Protein AF-A0A8J2TB06-F1 (afdb_monomer)

Secondary structure (DSSP, 8-state):
--EEEEET-TTTHHHHHHHTTT-EEEEEE---HHHHHHHHHHHSS--SBS-TTT--GGGSPP-SEEEEE----PPPGGGGGSGGGG-TT-HHHHHHHHHHHH--SEEEEEEEGGGGTTTTTHHHHHHHHIIIIIS-EE-PPPEEEEGGGGT-SB--EEEEEEEEEGGG------PPPP------GGGTS-SSPPPGGGBPBHHHHHHHHHHHHHHHTTT---S--BPPTTS-BPPP-SSHHHHHTSEEE-TT------SS--SSPBPTT-EEEPPHHHHHHTTT--TT----S-HHHHHHHHHHS--HHHHHHHHHHHHHHHH-SGGGGSTTS---SS-TTSSSSS---PPPB-HHHHHHHHHHHHHHHH-EEEEE-TTS-EEEEEEEEEEEEEEEETTEEEEEEEEGGGTEEEEEETTEEEEEEEHHHHHHHHHHHHHHHHH--S-B--HHHHHHHHHTT---SS--TT---SEEEEEEETTTTEEEEEEEEEEE-SSSPPEEE---SSSEEEEEEES--HHHHHHHTTSS-HHHHHHHHTTTSEEEE-HHHHHHHHHHHHHHHHHH-TTHHHHHHHHHHHHHHSS--BHHHHHHHHHHH-TT---STTHHHHHHHHHHHHHHHHHTT--SSS---STT--SEEEEE-TTS-EEEEEGGGHHHHHHHHHHHEEE----HHHHT-SSEEEETTEEEEEEE--EEE-

Nearest PDB structures (foldseek):
  2uyc-assembly1_A  TM=7.795E-01  e=3.326E-28  Haemophilus haemolyticus
  2i9k-assembly1_A  TM=7.823E-01  e=1.473E-27  Haemophilus haemolyticus
  2z6q-assembly1_A  TM=7.787E-01  e=4.497E-27  Haemophilus parahaemolyticus
  3ubt-assembly3_B  TM=7.539E-01  e=3.778E-20  Haemophilus aegyptius
  1dct-assembly2_B  TM=7.420E-01  e=8.384E-20  Haemophilus influenzae biotype ae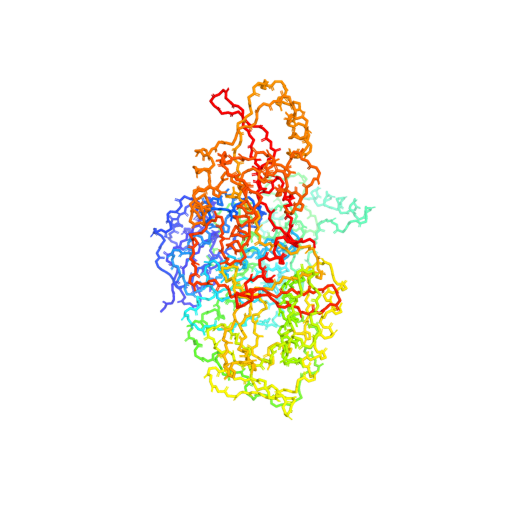gyptius

Radius of gyration: 32.06 Å; Cα contacts (8 Å, |Δi|>4): 1278; chains: 1; bounding box: 73×76×91 Å

Mean predicted aligned error: 16.42 Å

pLDDT: mean 87.41, std 15.15, range [24.34, 98.75]

Foldseek 3Di:
DFEEEQECCQQNLLVVLVVVVVYHYDAYEAQDVLSQVLNCVFPVDGGPYNDLVPDDLVPDDQGQEYEEAAADDDQDLQQPFPPLPRRPDGPLSSVLVNCQPNVHQKYKYKYAPCCCCVVHNVNVVVSCCSVCFVSPWQKDDWDWDALQLQAFLEGGTMIMIMTGHVVLVANDFDQFGRPPDGDFLLVLADPADDDLQFFAAQVVVVVQVVVCVVQVVVVHRDTFDEADRSHGAYQQAQDPRNFRNHKYADPRDPDFPDPDDDDHTGDPSRIGTGFLSSLCVNLPHDNPSDDPDDRNVSSNSSSSHHRNSSSSSRVVRVVVCSVCVPPNVDPPPDDDDDDPPPPPPDDPDFDWDALQLLVLLLVVLVCLLVQWAFAAFLVRHGDPPHIWGFQWWWDAASNWIWIWGHDVVVQWTFIAINNHTDDIGGSVVSVVLSVVSLVVSLPDAGTGGDVVSCVVCVVSVNNDSDDRPLALFSIWTWTQDPVVRDTDIFTAAEFEPSHPFGFLADWALLQKWKKFKPPDDPVNQVVLQVDPFLLSSLQVCVVPIDIGGPLVVSCVRQVQLSVLLVVLPVCRVQLLVQLQSVVSNDVFWALVVSLVVCLVVVSVPDPDPVSSVVSLVSVLSVLVQSNQPRYRPDHDDNVSGGQWYWYQDNVRDIHTDGVVPVVSRSSSSNGFKTWDADPCVRNVFSHWDDDPNTIMGMTGTIMGGD

Structure (mmCIF, N/CA/C/O backbone):
data_AF-A0A8J2TB06-F1
#
_entry.id   AF-A0A8J2TB06-F1
#
loop_
_atom_site.group_PDB
_atom_site.id
_atom_site.type_symbol
_atom_site.label_atom_id
_atom_site.label_alt_id
_atom_site.label_comp_id
_atom_site.label_asym_id
_atom_site.label_entity_id
_atom_site.label_seq_id
_atom_site.pdbx_PDB_ins_code
_atom_site.Cartn_x
_atom_site.Cartn_y
_atom_site.Cartn_z
_atom_site.occupancy
_atom_site.B_iso_or_equiv
_atom_site.auth_seq_id
_atom_site.auth_comp_id
_atom_site.auth_asym_id
_atom_site.auth_atom_id
_atom_site.pdbx_PDB_model_num
ATOM 1 N N . MET A 1 1 ? -5.073 -28.840 -17.637 1.00 86.62 1 MET A N 1
ATOM 2 C CA . MET A 1 1 ? -4.116 -27.920 -18.287 1.00 86.62 1 MET A CA 1
ATOM 3 C C . MET A 1 1 ? -4.416 -26.519 -17.780 1.00 86.62 1 MET A C 1
ATOM 5 O O . MET A 1 1 ? -5.570 -26.130 -17.883 1.00 86.62 1 MET A O 1
ATOM 9 N N . LEU A 1 2 ? -3.448 -25.820 -17.177 1.00 96.44 2 LEU A N 1
ATOM 10 C CA . LEU A 1 2 ? -3.673 -24.459 -16.668 1.00 96.44 2 LEU A CA 1
ATOM 11 C C . LEU A 1 2 ? -3.695 -23.450 -17.821 1.00 96.44 2 LEU A C 1
ATOM 13 O O . LEU A 1 2 ? -2.958 -23.591 -18.799 1.00 96.44 2 LEU A O 1
ATOM 17 N N . THR A 1 3 ? -4.530 -22.433 -17.687 1.00 98.56 3 THR A N 1
ATOM 18 C CA . THR A 1 3 ? -4.665 -21.321 -18.631 1.00 98.56 3 THR A CA 1
ATOM 19 C C . THR A 1 3 ? -4.018 -20.060 -18.072 1.00 98.56 3 THR A C 1
ATOM 21 O O . THR A 1 3 ? -3.988 -19.857 -16.858 1.00 98.56 3 THR A O 1
ATOM 24 N N . PHE A 1 4 ? -3.483 -19.202 -18.937 1.00 98.69 4 PHE A N 1
ATOM 25 C CA . PHE A 1 4 ? -2.890 -17.940 -18.506 1.00 98.69 4 PHE A CA 1
ATOM 26 C C . PHE A 1 4 ? -3.131 -16.804 -19.492 1.00 98.69 4 PHE A C 1
ATOM 28 O O . PHE A 1 4 ? -3.415 -17.040 -20.668 1.00 98.69 4 PHE A O 1
ATOM 35 N N . ILE A 1 5 ? -2.974 -15.576 -18.999 1.00 98.56 5 ILE A N 1
ATOM 36 C CA . ILE A 1 5 ? -2.964 -14.364 -19.823 1.00 98.56 5 ILE A CA 1
ATOM 37 C C . ILE A 1 5 ? -1.601 -13.673 -19.766 1.00 98.56 5 ILE A C 1
ATOM 39 O O . ILE A 1 5 ? -0.920 -13.722 -18.740 1.00 98.56 5 ILE A O 1
ATOM 43 N N . ASP A 1 6 ? -1.217 -13.026 -20.863 1.00 98.00 6 ASP A N 1
ATOM 44 C CA . ASP A 1 6 ? 0.082 -12.373 -21.058 1.00 98.00 6 ASP A CA 1
ATOM 45 C C . ASP A 1 6 ? -0.101 -10.859 -21.266 1.00 98.00 6 ASP A C 1
ATOM 47 O O . ASP A 1 6 ? -0.347 -10.378 -22.375 1.00 98.00 6 ASP A O 1
ATOM 51 N N . LEU A 1 7 ? -0.052 -10.089 -20.177 1.00 97.81 7 LEU A N 1
ATOM 52 C CA . LEU A 1 7 ? -0.192 -8.632 -20.215 1.00 97.81 7 LEU A CA 1
ATOM 53 C C . LEU A 1 7 ? 1.171 -7.961 -20.396 1.00 97.81 7 LEU A C 1
ATOM 55 O O . LEU A 1 7 ? 2.155 -8.364 -19.775 1.00 97.81 7 LEU A O 1
ATOM 59 N N . PHE A 1 8 ? 1.216 -6.881 -21.183 1.00 96.31 8 PHE A N 1
ATOM 60 C CA . PHE A 1 8 ? 2.479 -6.261 -21.612 1.00 96.31 8 PHE A CA 1
ATOM 61 C C . PHE A 1 8 ? 3.374 -7.294 -22.310 1.00 96.31 8 PHE A C 1
ATOM 63 O O . PHE A 1 8 ? 4.557 -7.436 -21.995 1.00 96.31 8 PHE A O 1
ATOM 70 N N . ALA A 1 9 ? 2.762 -8.058 -23.220 1.00 96.44 9 ALA A N 1
ATOM 71 C CA . ALA A 1 9 ? 3.308 -9.303 -23.749 1.00 96.44 9 ALA A CA 1
ATOM 72 C C . ALA A 1 9 ? 4.657 -9.116 -24.462 1.00 96.44 9 ALA A C 1
ATOM 74 O O . ALA A 1 9 ? 5.472 -10.043 -24.550 1.00 96.44 9 ALA A O 1
ATOM 75 N N . GLY A 1 10 ? 4.911 -7.920 -25.000 1.00 96.00 10 GLY A N 1
ATOM 76 C CA . GLY A 1 10 ? 6.066 -7.616 -25.821 1.00 96.00 10 GLY A CA 1
ATOM 77 C C . GLY A 1 10 ? 6.162 -8.604 -26.976 1.00 96.00 10 GLY A C 1
ATOM 78 O O . GLY A 1 10 ? 5.313 -8.651 -27.862 1.00 96.00 10 GLY A O 1
ATOM 79 N N . ILE A 1 11 ? 7.218 -9.412 -26.953 1.00 97.44 11 ILE A N 1
ATOM 80 C CA . ILE A 1 11 ? 7.482 -10.450 -27.955 1.00 97.44 11 ILE A CA 1
ATOM 81 C C . ILE A 1 11 ? 7.263 -11.879 -27.416 1.00 97.44 11 ILE A C 1
ATOM 83 O O . ILE A 1 11 ? 7.783 -12.833 -27.985 1.00 97.44 11 ILE A O 1
ATOM 87 N N . GLY A 1 12 ? 6.506 -12.030 -26.320 1.00 97.19 12 GLY A N 1
ATOM 88 C CA . GLY A 1 12 ? 6.027 -13.319 -25.801 1.00 97.19 12 GLY A CA 1
ATOM 89 C C . GLY A 1 12 ? 6.993 -14.070 -24.884 1.00 97.19 12 GLY A C 1
ATOM 90 O O . GLY A 1 12 ? 7.000 -15.299 -24.869 1.00 97.19 12 GLY A O 1
ATOM 91 N N . GLY A 1 13 ? 7.821 -13.362 -24.109 1.00 97.69 13 GLY A N 1
ATOM 92 C CA . GLY A 1 13 ? 8.766 -14.002 -23.184 1.00 97.69 13 GLY A CA 1
ATOM 93 C C . GLY A 1 13 ? 8.080 -14.829 -22.084 1.00 97.69 13 GLY A C 1
ATOM 94 O O . GLY A 1 13 ? 8.496 -15.957 -21.819 1.00 97.69 13 GLY A O 1
ATOM 95 N N . PHE A 1 14 ? 7.001 -14.310 -21.481 1.00 98.19 14 PHE A N 1
ATOM 96 C CA . PHE A 1 14 ? 6.173 -15.077 -20.539 1.00 98.19 14 PHE A CA 1
ATOM 97 C C . PHE A 1 14 ? 5.484 -16.244 -21.230 1.00 98.19 14 PHE A C 1
ATOM 99 O O . PHE A 1 14 ? 5.541 -17.367 -20.733 1.00 98.19 14 PHE A O 1
ATOM 106 N N . ARG A 1 15 ? 4.898 -15.996 -22.405 1.00 98.12 15 ARG A N 1
ATOM 107 C CA . ARG A 1 15 ? 4.233 -17.033 -23.183 1.00 98.12 15 ARG A CA 1
ATOM 108 C C . ARG A 1 15 ? 5.118 -18.241 -23.462 1.00 98.12 15 ARG A C 1
ATOM 110 O O . ARG A 1 15 ? 4.723 -19.353 -23.131 1.00 98.12 15 ARG A O 1
ATOM 117 N N . ILE A 1 16 ? 6.321 -18.027 -23.997 1.00 98.25 16 ILE A N 1
ATOM 118 C CA . ILE A 1 16 ? 7.267 -19.117 -24.284 1.00 98.25 16 ILE A CA 1
ATOM 119 C C . ILE A 1 16 ? 7.599 -19.896 -23.005 1.00 98.25 16 ILE A C 1
ATOM 121 O O . ILE A 1 16 ? 7.668 -21.124 -23.034 1.00 98.25 16 ILE A O 1
ATOM 125 N N . ALA A 1 17 ? 7.808 -19.199 -21.884 1.00 98.00 17 ALA A N 1
ATOM 126 C CA . ALA A 1 17 ? 8.126 -19.836 -20.610 1.00 98.00 17 ALA A CA 1
ATOM 127 C C . ALA A 1 17 ? 6.981 -20.728 -20.099 1.00 98.00 17 ALA A C 1
ATOM 129 O O . ALA A 1 17 ? 7.234 -21.856 -19.683 1.00 98.00 17 ALA A O 1
ATOM 130 N N . LEU A 1 18 ? 5.736 -20.245 -20.142 1.00 98.19 18 LEU A N 1
ATOM 131 C CA . LEU A 1 18 ? 4.573 -20.968 -19.620 1.00 98.19 18 LEU A CA 1
ATOM 132 C C . LEU A 1 18 ? 4.075 -22.069 -20.571 1.00 98.19 18 LEU A C 1
ATOM 134 O O . LEU A 1 18 ? 3.709 -23.146 -20.104 1.00 98.19 18 LEU A O 1
ATOM 138 N N . GLU A 1 19 ? 4.103 -21.859 -21.890 1.00 97.50 19 GLU A N 1
ATOM 139 C CA . GLU A 1 19 ? 3.721 -22.894 -22.866 1.00 97.50 19 GLU A CA 1
ATOM 140 C C . GLU A 1 19 ? 4.679 -24.096 -22.822 1.00 97.50 19 GLU A C 1
ATOM 142 O O . GLU A 1 19 ? 4.233 -25.241 -22.896 1.00 97.50 19 GLU A O 1
ATOM 147 N N . LYS A 1 20 ? 5.981 -23.872 -22.576 1.00 96.81 20 LYS A N 1
ATOM 148 C CA . LYS A 1 20 ? 6.955 -24.957 -22.333 1.00 96.81 20 LYS A CA 1
ATOM 149 C C . LYS A 1 20 ? 6.638 -25.807 -21.100 1.00 96.81 20 LYS A C 1
ATOM 151 O O . LYS A 1 20 ? 7.069 -26.953 -21.034 1.00 96.81 20 LYS A O 1
ATOM 156 N N . LEU A 1 21 ? 5.902 -25.256 -20.135 1.00 97.38 21 LEU A N 1
ATOM 157 C CA . LEU A 1 21 ? 5.451 -25.954 -18.927 1.00 97.38 21 LEU A CA 1
ATOM 158 C C . LEU A 1 21 ? 4.045 -26.556 -19.092 1.00 97.38 21 LEU A C 1
ATOM 160 O O . LEU A 1 21 ? 3.454 -27.030 -18.124 1.00 97.38 21 LEU A O 1
ATOM 164 N N . GLY A 1 22 ? 3.499 -26.542 -20.312 1.00 96.88 22 GLY A N 1
ATOM 165 C CA . GLY A 1 22 ? 2.194 -27.111 -20.627 1.00 96.88 22 GLY A CA 1
ATOM 166 C C . GLY A 1 22 ? 1.009 -26.217 -20.259 1.00 96.88 22 GLY A C 1
ATOM 167 O O . GLY A 1 22 ? -0.110 -26.715 -20.181 1.00 96.88 22 GLY A O 1
ATOM 168 N N . CYS A 1 23 ? 1.208 -24.919 -20.012 1.00 97.38 23 CYS A N 1
ATOM 169 C CA . CYS A 1 23 ? 0.099 -23.972 -19.871 1.00 97.38 23 CYS A CA 1
ATOM 170 C C . CYS A 1 23 ? -0.396 -23.485 -21.242 1.00 97.38 23 CYS A C 1
ATOM 172 O O . CYS A 1 23 ? 0.354 -23.467 -22.214 1.00 97.38 23 CYS A O 1
ATOM 174 N N . LYS A 1 24 ? -1.650 -23.028 -21.319 1.00 98.00 24 LYS A N 1
ATOM 175 C CA . LYS A 1 24 ? -2.239 -22.457 -22.542 1.00 98.00 24 LYS A CA 1
ATOM 176 C C . LYS A 1 24 ? -2.471 -20.954 -22.396 1.00 98.00 24 LYS A C 1
ATOM 178 O O . LYS A 1 24 ? -3.201 -20.544 -21.495 1.00 98.00 24 LYS A O 1
ATOM 183 N N . CYS A 1 25 ? -1.908 -20.156 -23.303 1.00 98.00 25 CYS A N 1
ATOM 184 C CA . CYS A 1 25 ? -2.215 -18.727 -23.389 1.00 98.00 25 CYS A CA 1
ATOM 185 C C . CYS A 1 25 ? -3.638 -18.549 -23.935 1.00 98.00 25 CYS A C 1
ATOM 187 O O . CYS A 1 25 ? -3.963 -19.129 -24.974 1.00 98.00 25 CYS A O 1
ATOM 189 N N . VAL A 1 26 ? -4.487 -17.791 -23.240 1.00 98.00 26 VAL A N 1
ATOM 190 C CA . VAL A 1 26 ? -5.877 -17.523 -23.665 1.00 98.00 26 VAL A CA 1
ATOM 191 C C . VAL A 1 26 ? -6.145 -16.053 -23.979 1.00 98.00 26 VAL A C 1
ATOM 193 O O . VAL A 1 26 ? -7.202 -15.748 -24.519 1.00 98.00 26 VAL A O 1
ATOM 196 N N . PHE A 1 27 ? -5.216 -15.156 -23.640 1.00 98.31 27 PHE A N 1
ATOM 197 C CA . PHE A 1 27 ? -5.320 -13.726 -23.925 1.00 98.31 27 PHE A CA 1
ATOM 198 C C . PHE A 1 27 ? -3.961 -13.040 -23.798 1.00 98.31 27 PHE A C 1
ATOM 200 O O . PHE A 1 27 ? -3.158 -13.388 -22.930 1.00 98.31 27 PHE A O 1
ATOM 207 N N . SER A 1 28 ? -3.729 -12.015 -24.607 1.00 98.00 28 SER A N 1
ATOM 208 C CA . SER A 1 28 ? -2.529 -11.192 -24.581 1.00 98.00 28 SER A CA 1
ATOM 209 C C . SER A 1 28 ? -2.816 -9.722 -24.914 1.00 98.00 28 SER A C 1
ATOM 211 O O . SER A 1 28 ? -3.705 -9.394 -25.700 1.00 98.00 28 SER A O 1
ATOM 213 N N . SER A 1 29 ? -2.054 -8.808 -24.304 1.00 97.12 29 SER A N 1
ATOM 214 C CA . SER A 1 29 ? -2.179 -7.356 -24.520 1.00 97.12 29 SER A CA 1
ATOM 215 C C . SER A 1 29 ? -0.808 -6.723 -24.767 1.00 97.12 29 SER A C 1
ATOM 217 O O . SER A 1 29 ? 0.116 -6.905 -23.969 1.00 97.12 29 SER A O 1
ATOM 219 N N . GLU A 1 30 ? -0.667 -5.989 -25.876 1.00 96.62 30 GLU A N 1
ATOM 220 C CA . GLU A 1 30 ? 0.579 -5.313 -26.264 1.00 96.62 30 GLU A CA 1
ATOM 221 C C . GLU A 1 30 ? 0.320 -4.091 -27.156 1.00 96.62 30 GLU A C 1
ATOM 223 O O . GLU A 1 30 ? -0.325 -4.212 -28.200 1.00 96.62 30 GLU A O 1
ATOM 228 N N . ILE A 1 31 ? 0.909 -2.949 -26.783 1.00 95.69 31 ILE A N 1
ATOM 229 C CA . ILE A 1 31 ? 0.694 -1.635 -27.409 1.00 95.69 31 ILE A CA 1
ATOM 230 C C . ILE A 1 31 ? 1.673 -1.314 -28.537 1.00 95.69 31 ILE A C 1
ATOM 232 O O . ILE A 1 31 ? 1.347 -0.549 -29.445 1.00 95.69 31 ILE A O 1
ATOM 236 N N . ASP A 1 32 ? 2.888 -1.862 -28.508 1.00 94.88 32 ASP A N 1
ATOM 237 C CA . ASP A 1 32 ? 3.910 -1.572 -29.505 1.00 94.88 32 ASP A CA 1
ATOM 238 C C . ASP A 1 32 ? 3.608 -2.325 -30.816 1.00 94.88 32 ASP A C 1
ATOM 240 O O . ASP A 1 32 ? 3.646 -3.559 -30.858 1.00 94.88 32 ASP A O 1
ATOM 244 N N . PRO A 1 33 ? 3.352 -1.616 -31.932 1.00 96.38 33 PRO A N 1
ATOM 245 C CA . PRO A 1 33 ? 2.950 -2.252 -33.185 1.00 96.38 33 PRO A CA 1
ATOM 246 C C . PRO A 1 33 ? 4.036 -3.163 -33.777 1.00 96.38 33 PRO A C 1
ATOM 248 O O . PRO A 1 33 ? 3.717 -4.139 -34.458 1.00 96.38 33 PRO A O 1
ATOM 251 N N . PHE A 1 34 ? 5.321 -2.897 -33.509 1.00 97.44 34 PHE A N 1
ATOM 252 C CA . PHE A 1 34 ? 6.407 -3.768 -33.962 1.00 97.44 34 PHE A CA 1
ATOM 253 C C . PHE A 1 34 ? 6.485 -5.042 -33.121 1.00 97.44 34 PHE A C 1
ATOM 255 O O . PHE A 1 34 ? 6.777 -6.107 -33.667 1.00 97.44 34 PHE A O 1
ATOM 262 N N . ALA A 1 35 ? 6.231 -4.950 -31.814 1.00 97.06 35 ALA A N 1
ATOM 263 C CA . ALA A 1 35 ? 6.134 -6.107 -30.931 1.00 97.06 35 ALA A CA 1
ATOM 264 C C . ALA A 1 35 ? 4.948 -6.999 -31.327 1.00 97.06 35 ALA A C 1
ATOM 266 O O . ALA A 1 35 ? 5.151 -8.189 -31.556 1.00 97.06 35 ALA A O 1
ATOM 267 N N . ARG A 1 36 ? 3.763 -6.415 -31.571 1.00 97.56 36 ARG A N 1
ATOM 268 C CA . ARG A 1 36 ? 2.578 -7.128 -32.092 1.00 97.56 36 ARG A CA 1
ATOM 269 C C . ARG A 1 36 ? 2.869 -7.882 -33.393 1.00 97.56 36 ARG A C 1
ATOM 271 O O . ARG A 1 36 ? 2.465 -9.033 -33.535 1.00 97.56 36 ARG A O 1
ATOM 278 N N . LYS A 1 37 ? 3.609 -7.268 -34.328 1.00 97.50 37 LYS A N 1
ATOM 279 C CA . LYS A 1 37 ? 4.031 -7.923 -35.579 1.00 97.50 37 LYS A CA 1
ATOM 280 C C . LYS A 1 37 ? 4.900 -9.157 -35.315 1.00 97.50 37 LYS A C 1
ATOM 282 O O . LYS A 1 37 ? 4.663 -10.208 -35.897 1.00 97.50 37 LYS A O 1
ATOM 287 N N . VAL A 1 38 ? 5.909 -9.035 -34.450 1.00 97.94 38 VAL A N 1
ATOM 288 C CA . VAL A 1 38 ? 6.778 -10.170 -34.088 1.00 97.94 38 VAL A CA 1
ATOM 289 C C . VAL A 1 38 ? 5.984 -11.256 -33.361 1.00 97.94 38 VAL A C 1
ATOM 291 O O . VAL A 1 38 ? 6.202 -12.438 -33.619 1.00 97.94 38 VAL A O 1
ATOM 294 N N . TYR A 1 39 ? 5.045 -10.866 -32.500 1.00 98.00 39 TYR A N 1
ATOM 295 C CA . TYR A 1 39 ? 4.159 -11.782 -31.789 1.00 98.00 39 TYR A CA 1
ATOM 296 C C . TYR A 1 39 ? 3.316 -12.617 -32.770 1.00 98.00 39 TYR A C 1
ATOM 298 O O . TYR A 1 39 ? 3.346 -13.844 -32.708 1.00 98.00 39 TYR A O 1
ATOM 306 N N . LEU A 1 40 ? 2.667 -11.975 -33.751 1.00 97.62 40 LEU A N 1
ATOM 307 C CA . LEU A 1 40 ? 1.895 -12.653 -34.801 1.00 97.62 40 LEU A CA 1
ATOM 308 C C . LEU A 1 40 ? 2.723 -13.694 -35.565 1.00 97.62 40 LEU A C 1
ATOM 310 O O . LEU A 1 40 ? 2.277 -14.822 -35.749 1.00 97.62 40 LEU A O 1
ATOM 314 N N . GLU A 1 41 ? 3.937 -13.344 -35.983 1.00 97.88 41 GLU A N 1
ATOM 315 C CA . GLU A 1 41 ? 4.783 -14.234 -36.793 1.00 97.88 41 GLU A CA 1
ATOM 316 C C . GLU A 1 41 ? 5.270 -15.483 -36.045 1.00 97.88 41 GLU A C 1
ATOM 318 O O . GLU A 1 41 ? 5.566 -16.509 -36.672 1.00 97.88 41 GLU A O 1
ATOM 323 N N . ASN A 1 42 ? 5.364 -15.398 -34.715 1.00 98.00 42 ASN A N 1
ATOM 324 C CA . ASN A 1 42 ? 5.841 -16.481 -33.857 1.00 98.00 42 ASN A CA 1
ATOM 325 C C . ASN A 1 42 ? 4.707 -17.318 -33.251 1.00 98.00 42 ASN A C 1
ATOM 327 O O . ASN A 1 42 ? 4.900 -18.511 -33.045 1.00 98.00 42 ASN A O 1
ATOM 331 N N . PHE A 1 43 ? 3.533 -16.730 -32.999 1.00 97.19 43 PHE A N 1
ATOM 332 C CA . PHE A 1 43 ? 2.421 -17.414 -32.323 1.00 97.19 43 PHE A CA 1
ATOM 333 C C . PHE A 1 43 ? 1.171 -17.601 -33.199 1.00 97.19 43 PHE A C 1
ATOM 335 O O . PHE A 1 43 ? 0.228 -18.279 -32.794 1.00 97.19 43 PHE A O 1
ATOM 342 N N . GLY A 1 44 ? 1.138 -17.026 -34.405 1.00 95.38 44 GLY A N 1
ATOM 343 C CA . GLY A 1 44 ? 0.057 -17.198 -35.383 1.00 95.38 44 GLY A CA 1
ATOM 344 C C . GLY A 1 44 ? -1.196 -16.349 -35.140 1.00 95.38 44 GLY A C 1
ATOM 345 O O . GLY A 1 44 ? -2.155 -16.458 -35.896 1.00 95.38 44 GLY A O 1
ATOM 346 N N . HIS A 1 45 ? -1.206 -15.498 -34.114 1.00 91.12 45 HIS A N 1
ATOM 347 C CA . HIS A 1 45 ? -2.283 -14.544 -33.830 1.00 91.12 45 HIS A CA 1
ATOM 348 C C . HIS A 1 45 ? -1.720 -13.257 -33.230 1.00 91.12 45 HIS A C 1
ATOM 350 O O . HIS A 1 45 ? -0.657 -13.246 -32.606 1.00 91.12 45 HIS A O 1
ATOM 356 N N . LEU A 1 46 ? -2.436 -12.158 -33.453 1.00 94.75 46 LEU A N 1
ATOM 357 C CA . LEU A 1 46 ? -2.135 -10.874 -32.833 1.00 94.75 46 LEU A CA 1
ATOM 358 C C . LEU A 1 46 ? -2.588 -10.878 -31.371 1.00 94.75 46 LEU A C 1
ATOM 360 O O . LEU A 1 46 ? -3.598 -11.515 -31.072 1.00 94.75 46 LEU A O 1
ATOM 364 N N . PRO A 1 47 ? -1.923 -10.102 -30.497 1.00 95.56 47 PRO A N 1
ATOM 365 C CA . PRO A 1 47 ? -2.468 -9.829 -29.181 1.00 95.56 47 PRO A CA 1
ATOM 366 C C . PRO A 1 47 ? -3.860 -9.207 -29.276 1.00 95.56 47 PRO A C 1
ATOM 368 O O . PRO A 1 47 ? -4.082 -8.272 -30.054 1.00 95.56 47 PRO A O 1
ATOM 371 N N . GLU A 1 48 ? -4.786 -9.736 -28.490 1.00 95.62 48 GLU A N 1
ATOM 372 C CA . GLU A 1 48 ? -6.222 -9.463 -28.540 1.00 95.62 48 GLU A CA 1
ATOM 373 C C . GLU A 1 48 ? -6.546 -8.001 -28.220 1.00 95.62 48 GLU A C 1
ATOM 375 O O . GLU A 1 48 ? -7.521 -7.452 -28.727 1.00 95.62 48 GLU A O 1
ATOM 380 N N . ASN A 1 49 ? -5.698 -7.347 -27.427 1.00 94.75 49 ASN A N 1
ATOM 381 C CA . ASN A 1 49 ? -5.817 -5.934 -27.091 1.00 94.75 49 ASN A CA 1
ATOM 382 C C . ASN A 1 49 ? -4.505 -5.181 -27.361 1.00 94.75 49 ASN A C 1
ATOM 384 O O . ASN A 1 49 ? -3.409 -5.729 -27.219 1.00 94.75 49 ASN A O 1
ATOM 388 N N . ASP A 1 50 ? -4.614 -3.926 -27.787 1.00 90.38 50 ASP A N 1
ATOM 389 C CA . ASP A 1 50 ? -3.492 -3.022 -28.036 1.00 90.38 50 ASP A CA 1
ATOM 390 C C . ASP A 1 50 ? -3.237 -2.068 -26.864 1.00 90.38 50 ASP A C 1
ATOM 392 O O . ASP A 1 50 ? -2.098 -1.887 -26.451 1.00 90.38 50 ASP A O 1
ATOM 396 N N . ASP A 1 51 ? -4.276 -1.495 -26.270 1.00 92.69 51 ASP A N 1
ATOM 397 C CA . ASP A 1 51 ? -4.156 -0.622 -25.110 1.00 92.69 51 ASP A CA 1
ATOM 398 C C . ASP A 1 51 ? -4.954 -1.158 -23.923 1.00 92.69 51 ASP A C 1
ATOM 400 O O . ASP A 1 51 ? -6.183 -1.067 -23.875 1.00 92.69 51 ASP A O 1
ATOM 404 N N . ILE A 1 52 ? -4.235 -1.660 -22.917 1.00 92.81 52 ILE A N 1
ATOM 405 C CA . ILE A 1 52 ? -4.828 -2.219 -21.698 1.00 92.81 52 ILE A CA 1
ATOM 406 C C . ILE A 1 52 ? -5.686 -1.200 -20.933 1.00 92.81 52 ILE A C 1
ATOM 408 O O . ILE A 1 52 ? -6.608 -1.582 -20.222 1.00 92.81 52 ILE A O 1
ATOM 412 N N . ARG A 1 53 ? -5.436 0.106 -21.106 1.00 89.56 53 ARG A N 1
ATOM 413 C CA . ARG A 1 53 ? -6.228 1.181 -20.478 1.00 89.56 53 ARG A CA 1
ATOM 414 C C . ARG A 1 53 ? -7.626 1.313 -21.085 1.00 89.56 53 ARG A C 1
ATOM 416 O O . ARG A 1 53 ? -8.499 1.915 -20.474 1.00 89.56 53 ARG A O 1
ATOM 423 N N . GLN A 1 54 ? -7.810 0.809 -22.304 1.00 88.62 54 GLN A N 1
ATOM 424 C CA . GLN A 1 54 ? -9.076 0.828 -23.042 1.00 88.62 54 GLN A CA 1
ATOM 425 C C . GLN A 1 54 ? -9.784 -0.532 -22.990 1.00 88.62 54 GLN A C 1
ATOM 427 O O . GLN A 1 54 ? -10.919 -0.657 -23.438 1.00 88.62 54 GLN A O 1
ATOM 432 N N . LEU A 1 55 ? -9.116 -1.552 -22.445 1.00 89.25 55 LEU A N 1
ATOM 433 C CA . LEU A 1 55 ? -9.647 -2.898 -22.306 1.00 89.25 55 LEU A CA 1
ATOM 434 C C . LEU A 1 55 ? -10.688 -2.947 -21.190 1.00 89.25 55 LEU A C 1
ATOM 436 O O . LEU A 1 55 ? -10.345 -2.738 -20.024 1.00 89.25 55 LEU A O 1
ATOM 440 N N . ASN A 1 56 ? -11.924 -3.306 -21.526 1.00 90.12 56 ASN A N 1
ATOM 441 C CA . ASN A 1 56 ? -12.921 -3.687 -20.533 1.00 90.12 56 ASN A CA 1
ATOM 442 C C . ASN A 1 56 ? -12.500 -5.021 -19.902 1.00 90.12 56 ASN A C 1
ATOM 444 O O . ASN A 1 56 ? -12.275 -6.013 -20.592 1.00 90.12 56 ASN A O 1
ATOM 448 N N . GLU A 1 57 ? -12.366 -5.047 -18.579 1.00 90.75 57 GLU A N 1
ATOM 449 C CA . GLU A 1 57 ? -11.923 -6.227 -17.836 1.00 90.75 57 GLU A CA 1
ATOM 450 C C . GLU A 1 57 ? -12.844 -7.435 -18.030 1.00 90.75 57 GLU A C 1
ATOM 452 O 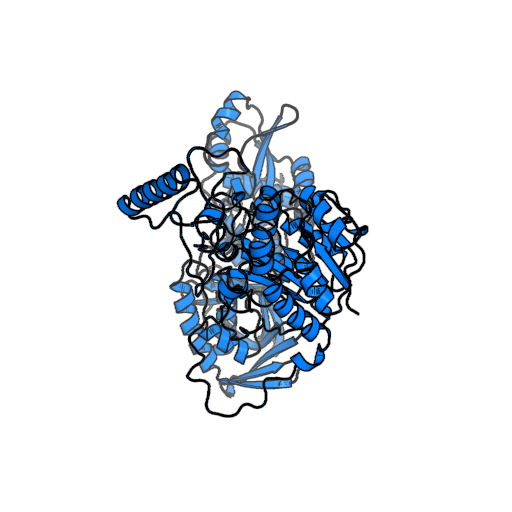O . GLU A 1 57 ? -12.387 -8.566 -17.889 1.00 90.75 57 GLU A O 1
ATOM 457 N N . ASN A 1 58 ? -14.115 -7.221 -18.381 1.00 91.88 58 ASN A N 1
ATOM 458 C CA . ASN A 1 58 ? -15.073 -8.298 -18.618 1.00 91.88 58 ASN A CA 1
ATOM 459 C C . ASN A 1 58 ? -14.788 -9.075 -19.910 1.00 91.88 58 ASN A C 1
ATOM 461 O O . ASN A 1 58 ? -15.100 -10.264 -19.964 1.00 91.88 58 ASN A O 1
ATOM 465 N N . ASP A 1 59 ? -14.138 -8.441 -20.892 1.00 93.38 59 ASP A N 1
ATOM 466 C CA . ASP A 1 59 ? -13.768 -9.057 -22.174 1.00 93.38 59 ASP A CA 1
ATOM 467 C C . ASP A 1 59 ? -12.535 -9.967 -22.047 1.00 93.38 59 ASP A C 1
ATOM 469 O O . ASP A 1 59 ? -12.229 -10.750 -22.947 1.00 93.38 59 ASP A O 1
ATOM 473 N N . VAL A 1 60 ? -11.816 -9.891 -20.921 1.00 97.06 60 VAL A N 1
ATOM 474 C CA . VAL A 1 60 ? -10.695 -10.788 -20.628 1.00 97.06 60 VAL A CA 1
ATOM 475 C C . VAL A 1 60 ? -11.249 -12.187 -20.320 1.00 97.06 60 VAL A C 1
ATOM 477 O O . VAL A 1 60 ? -12.094 -12.317 -19.438 1.00 97.06 60 VAL A O 1
ATOM 480 N N . PRO A 1 61 ? -10.797 -13.264 -20.980 1.00 97.69 61 PRO A N 1
ATOM 481 C CA . PRO A 1 61 ? -11.232 -14.622 -20.663 1.00 97.69 61 PRO A CA 1
ATOM 482 C C . PRO A 1 61 ? -10.894 -15.037 -19.226 1.00 97.69 61 PRO A C 1
ATOM 484 O O . PRO A 1 61 ? -9.928 -14.552 -18.630 1.00 97.69 61 PRO A O 1
ATOM 487 N N . GLU A 1 62 ? -11.659 -15.982 -18.680 1.00 97.88 62 GLU A N 1
ATOM 488 C CA . GLU A 1 62 ? -11.293 -16.654 -17.430 1.00 97.88 62 GLU A CA 1
ATOM 489 C C . GLU A 1 62 ? -9.942 -17.366 -17.580 1.00 97.88 62 GLU A C 1
ATOM 491 O O . GLU A 1 62 ? -9.645 -17.954 -18.624 1.00 97.88 62 GLU A O 1
ATOM 496 N N . HIS A 1 63 ? -9.111 -17.291 -16.542 1.00 98.50 63 HIS A N 1
ATOM 497 C CA . HIS A 1 63 ? -7.747 -17.809 -16.576 1.00 98.50 63 HIS A CA 1
ATOM 498 C C . HIS A 1 63 ? -7.239 -18.201 -15.186 1.00 98.50 63 HIS A C 1
ATOM 500 O O . HIS A 1 63 ? -7.649 -17.645 -14.168 1.00 98.50 63 HIS A O 1
ATOM 506 N N . ASP A 1 64 ? -6.300 -19.149 -15.133 1.00 98.56 64 ASP A N 1
ATOM 507 C CA . ASP A 1 64 ? -5.704 -19.594 -13.872 1.00 98.56 64 ASP A CA 1
ATOM 508 C C . ASP A 1 64 ? -4.547 -18.691 -13.421 1.00 98.56 64 ASP A C 1
ATOM 510 O O . ASP A 1 64 ? -4.391 -18.449 -12.224 1.00 98.56 64 ASP A O 1
ATOM 514 N N . ILE A 1 65 ? -3.726 -18.207 -14.359 1.00 98.75 65 ILE A N 1
ATOM 515 C CA . ILE A 1 65 ? -2.513 -17.432 -14.062 1.00 98.75 65 ILE A CA 1
ATOM 516 C C . ILE A 1 65 ? -2.510 -16.112 -14.838 1.00 98.75 65 ILE A C 1
ATOM 518 O O . ILE A 1 65 ? -2.675 -16.098 -16.055 1.00 98.75 65 ILE A O 1
ATOM 522 N N . LEU A 1 66 ? -2.270 -14.995 -14.154 1.00 98.75 66 LEU A N 1
ATOM 523 C CA . LEU A 1 66 ? -2.005 -13.708 -14.804 1.00 98.75 66 LEU A CA 1
ATOM 524 C C . LEU A 1 66 ? -0.501 -13.430 -14.845 1.00 98.75 66 LEU A C 1
ATOM 526 O O . LEU A 1 66 ? 0.145 -13.378 -13.798 1.00 98.75 66 LEU A O 1
ATOM 530 N N . CYS A 1 67 ? 0.057 -13.194 -16.032 1.00 98.69 67 CYS A N 1
ATOM 531 C CA . CYS A 1 67 ? 1.448 -12.780 -16.209 1.00 98.69 67 CYS A CA 1
ATOM 532 C C . CYS A 1 67 ? 1.543 -11.314 -16.643 1.00 98.69 67 CYS A C 1
ATOM 534 O O . CYS A 1 67 ? 0.773 -10.870 -17.493 1.00 98.69 67 CYS A O 1
ATOM 536 N N . ALA A 1 68 ? 2.488 -10.562 -16.066 1.00 97.94 68 ALA A N 1
ATOM 537 C CA . ALA A 1 68 ? 2.741 -9.181 -16.480 1.00 97.94 68 ALA A CA 1
ATOM 538 C C . ALA A 1 68 ? 4.174 -8.700 -16.184 1.00 97.94 68 ALA A C 1
ATOM 540 O O . ALA A 1 68 ? 4.600 -8.636 -15.028 1.00 97.94 68 ALA A O 1
ATOM 541 N N . GLY A 1 69 ? 4.891 -8.268 -17.224 1.00 94.81 69 GLY A N 1
ATOM 542 C CA . GLY A 1 69 ? 6.163 -7.538 -17.117 1.00 94.81 69 GLY A CA 1
ATOM 543 C C . GLY A 1 69 ? 5.938 -6.041 -17.306 1.00 94.81 69 GLY A C 1
ATOM 544 O O . GLY A 1 69 ? 6.072 -5.520 -18.411 1.00 94.81 69 GLY A O 1
ATOM 545 N N . PHE A 1 70 ? 5.526 -5.339 -16.251 1.00 92.12 70 PHE A N 1
ATOM 546 C CA . PHE A 1 70 ? 4.980 -3.987 -16.395 1.00 92.12 70 PHE A CA 1
ATOM 547 C C . PHE A 1 70 ? 6.036 -2.877 -16.244 1.00 92.12 70 PHE A C 1
ATOM 549 O O . PHE A 1 70 ? 6.956 -2.987 -15.427 1.00 92.12 70 PHE A O 1
ATOM 556 N N . PRO A 1 71 ? 5.902 -1.745 -16.962 1.00 85.12 71 PRO A N 1
ATOM 557 C CA . PRO A 1 71 ? 6.833 -0.625 -16.838 1.00 85.12 71 PRO A CA 1
ATOM 558 C C . PRO A 1 71 ? 6.912 -0.045 -15.415 1.00 85.12 71 PRO A C 1
ATOM 560 O O . PRO A 1 71 ? 5.898 0.194 -14.759 1.00 85.12 71 PRO A O 1
ATOM 563 N N . CYS A 1 72 ? 8.130 0.246 -14.945 1.00 72.62 72 CYS A N 1
ATOM 564 C CA . CYS A 1 72 ? 8.364 0.874 -13.642 1.00 72.62 72 CYS A CA 1
ATOM 565 C C . CYS A 1 72 ? 7.946 2.355 -13.665 1.00 72.62 72 CYS A C 1
ATOM 567 O O . CYS A 1 72 ? 8.654 3.194 -14.221 1.00 72.62 72 CYS A O 1
ATOM 569 N N . GLN A 1 73 ? 6.815 2.688 -13.038 1.00 62.59 73 GLN A N 1
ATOM 570 C CA . GLN A 1 73 ? 6.301 4.059 -12.926 1.00 62.59 73 GLN A CA 1
ATOM 571 C C . GLN A 1 73 ? 6.176 4.489 -11.458 1.00 62.59 73 GLN A C 1
ATOM 573 O O . GLN A 1 73 ? 5.911 3.684 -10.564 1.00 62.59 73 GLN A O 1
ATOM 578 N N . ALA A 1 74 ? 6.349 5.784 -11.192 1.00 48.59 74 ALA A N 1
ATOM 579 C CA . ALA A 1 74 ? 6.123 6.341 -9.865 1.00 48.59 74 ALA A CA 1
ATOM 580 C C . ALA A 1 74 ? 4.624 6.508 -9.584 1.00 48.59 74 ALA A C 1
ATOM 582 O O . ALA A 1 74 ? 3.941 7.239 -10.296 1.00 48.59 74 ALA A O 1
ATOM 583 N N . PHE A 1 75 ? 4.119 5.901 -8.505 1.00 56.38 75 PHE A N 1
ATOM 584 C CA . PHE A 1 75 ? 2.762 6.181 -8.031 1.00 56.38 75 PHE A CA 1
ATOM 585 C C . PHE A 1 75 ? 2.684 7.579 -7.419 1.00 56.38 75 PHE A C 1
ATOM 587 O O . PHE A 1 75 ? 3.407 7.894 -6.466 1.00 56.38 75 PHE A O 1
ATOM 594 N N . SER A 1 76 ? 1.767 8.405 -7.923 1.00 40.72 76 SER A N 1
ATOM 595 C CA . SER A 1 76 ? 1.363 9.619 -7.220 1.00 40.72 76 SER A CA 1
ATOM 596 C C . SER A 1 76 ? 0.366 9.251 -6.112 1.00 40.72 76 SER A C 1
ATOM 598 O O . SER A 1 76 ? -0.574 8.486 -6.313 1.00 40.72 76 SER A O 1
ATOM 600 N N . ILE A 1 77 ? 0.566 9.792 -4.908 1.00 38.22 77 ILE A N 1
ATOM 601 C CA . ILE A 1 77 ? -0.258 9.512 -3.711 1.00 38.22 77 ILE A CA 1
ATOM 602 C C . ILE A 1 77 ? -1.723 9.983 -3.887 1.00 38.22 77 ILE A C 1
ATOM 604 O O . ILE A 1 77 ? -2.592 9.651 -3.081 1.00 38.22 77 ILE A O 1
ATOM 608 N N . ALA A 1 78 ? -2.015 10.748 -4.944 1.00 33.41 78 ALA A N 1
ATOM 609 C CA . ALA A 1 78 ? -3.328 11.318 -5.218 1.00 33.41 78 ALA A CA 1
ATOM 610 C C . ALA A 1 78 ? -4.400 10.274 -5.594 1.00 33.41 78 ALA A C 1
ATOM 612 O O . ALA A 1 78 ? -5.568 10.526 -5.312 1.00 33.41 78 ALA A O 1
ATOM 613 N N . GLY A 1 79 ? -4.019 9.116 -6.153 1.00 35.28 79 GLY A N 1
ATOM 614 C CA . GLY A 1 79 ? -4.956 8.106 -6.681 1.00 35.28 79 GLY A CA 1
ATOM 615 C C . GLY A 1 79 ? -5.561 7.139 -5.654 1.00 35.28 79 GLY A C 1
ATOM 616 O O . GLY A 1 79 ? -6.434 6.356 -5.991 1.00 35.28 79 GLY A O 1
ATOM 617 N N . ARG A 1 80 ? -5.146 7.186 -4.380 1.00 37.81 80 ARG A N 1
ATOM 618 C CA . ARG A 1 80 ? -5.614 6.244 -3.338 1.00 37.81 80 ARG A CA 1
ATOM 619 C C . ARG A 1 80 ? -7.031 6.507 -2.803 1.00 37.81 80 ARG A C 1
ATOM 621 O O . ARG A 1 80 ? -7.431 5.851 -1.849 1.00 37.81 80 ARG A O 1
ATOM 628 N N . LYS A 1 81 ? -7.747 7.526 -3.293 1.00 37.59 81 LYS A N 1
ATOM 629 C CA . LYS A 1 81 ? -8.896 8.095 -2.563 1.00 37.59 81 LYS A CA 1
ATOM 630 C C . LYS A 1 81 ? -10.288 7.752 -3.106 1.00 37.59 81 LYS A C 1
ATOM 632 O O . LYS A 1 81 ? -11.238 8.086 -2.412 1.00 37.59 81 LYS A O 1
ATOM 637 N N . ASN A 1 82 ? -10.401 7.058 -4.242 1.00 34.06 82 ASN A N 1
ATOM 638 C CA . ASN A 1 82 ? -11.685 6.718 -4.880 1.00 34.06 82 ASN A CA 1
ATOM 639 C C . ASN A 1 82 ? -11.743 5.259 -5.412 1.00 34.06 82 ASN A C 1
ATOM 641 O O . ASN A 1 82 ? -12.455 4.981 -6.367 1.00 34.06 82 ASN A O 1
ATOM 645 N N . GLY A 1 83 ? -10.993 4.315 -4.827 1.00 41.19 83 GLY A N 1
ATOM 646 C CA . GLY A 1 83 ? -10.933 2.932 -5.334 1.00 41.19 83 GLY A CA 1
ATOM 647 C C . GLY A 1 83 ? -10.156 2.794 -6.653 1.00 41.19 83 GLY A C 1
ATOM 648 O O . GLY A 1 83 ? -9.427 3.708 -7.045 1.00 41.19 83 GLY A O 1
ATOM 649 N N . PHE A 1 84 ? -10.289 1.638 -7.315 1.00 36.56 84 PHE A N 1
ATOM 650 C CA . PHE A 1 84 ? -9.603 1.299 -8.575 1.00 36.56 84 PHE A CA 1
ATOM 651 C C . PHE A 1 84 ? -9.875 2.298 -9.723 1.00 36.56 84 PHE A C 1
ATOM 653 O O . PHE A 1 84 ? -9.083 2.374 -10.657 1.00 36.56 84 PHE A O 1
ATOM 660 N N . GLU A 1 85 ? -10.943 3.100 -9.638 1.00 40.22 85 GLU A N 1
ATOM 661 C CA . GLU A 1 85 ? -11.450 3.938 -10.735 1.00 40.22 85 GLU A CA 1
ATOM 662 C C . GLU A 1 85 ? -10.689 5.258 -10.974 1.00 40.22 85 GLU A C 1
ATOM 664 O O . GLU A 1 85 ? -10.735 5.805 -12.074 1.00 40.22 85 GLU A O 1
ATOM 669 N N . ASP A 1 86 ? -9.957 5.795 -9.988 1.00 38.44 86 ASP A N 1
ATOM 670 C CA . ASP A 1 86 ? -9.329 7.132 -10.112 1.00 38.44 86 ASP A CA 1
ATOM 671 C C . ASP A 1 86 ? -7.802 7.089 -10.277 1.00 38.44 86 ASP A C 1
ATOM 673 O O . ASP A 1 86 ? -7.126 8.121 -10.319 1.00 38.44 86 ASP A O 1
ATOM 677 N N . ALA A 1 87 ? -7.223 5.899 -10.430 1.00 44.69 87 ALA A N 1
ATOM 678 C CA . ALA A 1 87 ? -5.791 5.730 -10.650 1.00 44.69 87 ALA A CA 1
ATOM 679 C C . ALA A 1 87 ? -5.406 5.846 -12.137 1.00 44.69 87 ALA A C 1
ATOM 681 O O . ALA A 1 87 ? -4.611 5.070 -12.669 1.00 44.69 87 ALA A O 1
ATOM 682 N N . ARG A 1 88 ? -5.951 6.863 -12.811 1.00 39.81 88 ARG A N 1
ATOM 683 C CA . ARG A 1 88 ? -5.646 7.189 -14.208 1.00 39.81 88 ARG A CA 1
ATOM 684 C C . ARG A 1 88 ? -4.194 7.657 -14.311 1.00 39.81 88 ARG A C 1
ATOM 686 O O . ARG A 1 88 ? -3.884 8.820 -14.060 1.00 39.81 88 ARG A O 1
ATOM 693 N N . GLY A 1 89 ? -3.289 6.738 -14.647 1.00 50.34 89 GLY A N 1
ATOM 694 C CA . GLY A 1 89 ? -1.929 7.101 -15.046 1.00 50.34 89 GLY A CA 1
ATOM 695 C C . GLY A 1 89 ? -0.834 6.054 -14.866 1.00 50.34 89 GLY A C 1
ATOM 696 O O . GLY A 1 89 ? 0.235 6.255 -15.441 1.00 50.34 89 GLY A O 1
ATOM 697 N N . THR A 1 90 ? -1.043 4.961 -14.114 1.00 72.38 90 THR A N 1
ATOM 698 C CA . THR A 1 90 ? 0.009 3.934 -13.961 1.00 72.38 90 THR A CA 1
ATOM 699 C C . THR A 1 90 ? -0.464 2.516 -14.252 1.00 72.38 90 THR A C 1
ATOM 701 O O . THR A 1 90 ? -1.442 2.055 -13.674 1.00 72.38 90 THR A O 1
ATOM 704 N N . LEU A 1 91 ? 0.307 1.804 -15.072 1.00 87.94 91 LEU A N 1
ATOM 705 C CA . LEU A 1 91 ? -0.040 0.513 -15.676 1.00 87.94 91 LEU A CA 1
ATOM 706 C C . LEU A 1 91 ? -0.245 -0.638 -14.673 1.00 87.94 91 LEU A C 1
ATOM 708 O O . LEU A 1 91 ? -0.941 -1.598 -14.981 1.00 87.94 91 LEU A O 1
ATOM 712 N N . PHE A 1 92 ? 0.295 -0.532 -13.454 1.00 91.12 92 PHE A N 1
ATOM 713 C CA . PHE A 1 92 ? 0.018 -1.503 -12.389 1.00 91.12 92 PHE A CA 1
ATOM 714 C C . PHE A 1 92 ? -1.458 -1.517 -11.958 1.00 91.12 92 PHE A C 1
ATOM 716 O O . PHE A 1 92 ? -1.976 -2.577 -11.624 1.00 91.12 92 PHE A O 1
ATOM 723 N N . PHE A 1 93 ? -2.156 -0.376 -11.974 1.00 88.94 93 PHE A N 1
ATOM 724 C CA . PHE A 1 93 ? -3.573 -0.365 -11.592 1.00 88.94 93 PHE A CA 1
ATOM 725 C C . PHE A 1 93 ? -4.456 -1.057 -12.629 1.00 88.94 93 PHE A C 1
ATOM 727 O O . PHE A 1 93 ? -5.463 -1.634 -12.243 1.00 88.94 93 PHE A O 1
ATOM 734 N N . GLU A 1 94 ? -4.048 -1.094 -13.899 1.00 91.38 94 GLU A N 1
ATOM 735 C CA . GLU A 1 94 ? -4.743 -1.881 -14.926 1.00 91.38 94 GLU A CA 1
ATOM 736 C C . GLU A 1 94 ? -4.613 -3.384 -14.657 1.00 91.38 94 GLU A C 1
ATOM 738 O O . GLU A 1 94 ? -5.588 -4.123 -14.765 1.00 91.38 94 GLU A O 1
ATOM 743 N N . ILE A 1 95 ? -3.437 -3.834 -14.199 1.00 95.56 95 ILE A N 1
ATOM 744 C CA . ILE A 1 95 ? -3.257 -5.211 -13.714 1.00 95.56 95 ILE A CA 1
ATOM 745 C C . ILE A 1 95 ? -4.185 -5.463 -12.526 1.00 95.56 95 ILE A C 1
ATOM 747 O O . ILE A 1 95 ? -4.916 -6.447 -12.508 1.00 95.56 95 ILE A O 1
ATOM 751 N N . ALA A 1 96 ? -4.170 -4.567 -11.538 1.00 94.06 96 ALA A N 1
ATOM 752 C CA . ALA A 1 96 ? -4.969 -4.711 -10.328 1.00 94.06 96 ALA A CA 1
ATOM 753 C C . ALA A 1 96 ? -6.481 -4.745 -10.628 1.00 94.06 96 ALA A C 1
ATOM 755 O O . ALA A 1 96 ? -7.189 -5.563 -10.046 1.00 94.06 96 ALA A O 1
ATOM 756 N N . ARG A 1 97 ? -6.955 -3.928 -11.579 1.00 93.62 97 ARG A N 1
ATOM 757 C CA . ARG A 1 97 ? -8.336 -3.922 -12.087 1.00 93.62 97 ARG A CA 1
ATOM 758 C C . ARG A 1 97 ? -8.724 -5.279 -12.679 1.00 93.62 97 ARG A C 1
ATOM 760 O O . ARG A 1 97 ? -9.747 -5.837 -12.291 1.00 93.62 97 ARG A O 1
ATOM 767 N N . ILE A 1 98 ? -7.879 -5.852 -13.540 1.00 95.94 98 ILE A N 1
ATOM 768 C CA . ILE A 1 98 ? -8.125 -7.178 -14.130 1.00 95.94 98 ILE A CA 1
ATOM 769 C C . ILE A 1 98 ? -8.103 -8.271 -13.051 1.00 95.94 98 ILE A C 1
ATOM 771 O O . ILE A 1 98 ? -9.004 -9.104 -13.026 1.00 95.94 98 ILE A O 1
ATOM 775 N N . ILE A 1 99 ? -7.140 -8.253 -12.118 1.00 97.50 99 ILE A N 1
ATOM 776 C CA . ILE A 1 99 ? -7.090 -9.216 -10.998 1.00 97.50 99 ILE A CA 1
ATOM 777 C C . ILE A 1 99 ? -8.358 -9.128 -10.142 1.00 97.50 99 ILE A C 1
ATOM 779 O O . ILE A 1 99 ? -8.870 -10.159 -9.703 1.00 97.50 99 ILE A O 1
ATOM 783 N N . ASN A 1 100 ? -8.862 -7.915 -9.897 1.00 95.31 100 ASN A N 1
ATOM 784 C CA . ASN A 1 100 ? -10.049 -7.689 -9.081 1.00 95.31 100 ASN A CA 1
ATOM 785 C C . ASN A 1 100 ? -11.286 -8.378 -9.666 1.00 95.31 100 ASN A C 1
ATOM 787 O O . ASN A 1 100 ? -12.030 -9.011 -8.923 1.00 95.31 100 ASN A O 1
ATOM 791 N N . VAL A 1 101 ? -11.477 -8.287 -10.985 1.00 94.75 101 VAL A N 1
ATOM 792 C CA . VAL A 1 101 ? -12.654 -8.853 -11.661 1.00 94.75 101 VAL A CA 1
ATOM 793 C C . VAL A 1 101 ? -12.465 -10.321 -12.027 1.00 94.75 101 VAL A C 1
ATOM 795 O O . VAL A 1 101 ? -13.351 -11.126 -11.762 1.00 94.75 101 VAL A O 1
ATOM 798 N N . LYS A 1 102 ? -11.308 -10.701 -12.580 1.00 97.56 102 LYS A N 1
ATOM 799 C CA . LYS A 1 102 ? -11.063 -12.064 -13.084 1.00 97.56 102 LYS A CA 1
ATOM 800 C C . LYS A 1 102 ? -10.592 -13.052 -12.027 1.00 97.56 102 LYS A C 1
ATOM 802 O O . LYS A 1 102 ? -10.638 -14.253 -12.251 1.00 97.56 102 LYS A O 1
ATOM 807 N N . ARG A 1 103 ? -10.137 -12.561 -10.870 1.00 97.44 103 ARG A N 1
ATOM 808 C CA . ARG A 1 103 ? -9.764 -13.377 -9.703 1.00 97.44 103 ARG A CA 1
ATOM 809 C C . ARG A 1 103 ? -8.907 -14.618 -10.061 1.00 97.44 103 ARG A C 1
ATOM 811 O O . ARG A 1 103 ? -9.281 -15.715 -9.640 1.00 97.44 103 ARG A O 1
ATOM 818 N N . PRO A 1 104 ? -7.786 -14.508 -10.807 1.00 98.38 104 PRO A N 1
ATOM 819 C CA . PRO A 1 104 ? -6.976 -15.675 -11.173 1.00 98.38 104 PRO A CA 1
ATOM 820 C C . PRO A 1 104 ? -6.478 -16.454 -9.946 1.00 98.38 104 PRO A C 1
ATOM 822 O O . PRO A 1 104 ? -6.325 -15.905 -8.857 1.00 98.38 104 PRO A O 1
ATOM 825 N N . LYS A 1 105 ? -6.177 -17.747 -10.101 1.00 98.38 105 LYS A N 1
ATOM 826 C CA . LYS A 1 105 ? -5.631 -18.566 -9.001 1.00 98.38 105 LYS A CA 1
ATOM 827 C C . LYS A 1 105 ? -4.270 -18.055 -8.532 1.00 98.38 105 LYS A C 1
ATOM 829 O O . LYS A 1 105 ? -3.981 -18.077 -7.335 1.00 98.38 105 LYS A O 1
ATOM 834 N N . ALA A 1 106 ? -3.446 -17.591 -9.469 1.00 98.56 106 ALA A N 1
ATOM 835 C CA . ALA A 1 106 ? -2.165 -16.973 -9.176 1.00 98.56 106 ALA A CA 1
ATOM 836 C C . ALA A 1 106 ? -1.843 -15.818 -10.129 1.00 98.56 106 ALA A C 1
ATOM 838 O O . ALA A 1 106 ? -2.396 -15.701 -11.221 1.00 98.56 106 ALA A O 1
ATOM 839 N N . PHE A 1 107 ? -0.880 -14.991 -9.740 1.00 98.75 107 PHE A N 1
ATOM 840 C CA . PHE A 1 107 ? -0.240 -14.041 -10.641 1.00 98.75 107 PHE A CA 1
ATOM 841 C C . PHE A 1 107 ? 1.283 -14.147 -10.565 1.00 98.75 107 PHE A C 1
ATOM 843 O O . PHE A 1 107 ? 1.853 -14.525 -9.538 1.00 98.75 107 PHE A O 1
ATOM 850 N N . LEU A 1 108 ? 1.937 -13.771 -11.661 1.00 98.56 108 LEU A N 1
ATOM 851 C CA . LEU A 1 108 ? 3.382 -13.677 -11.802 1.00 98.56 108 LEU A CA 1
ATOM 852 C C . LEU A 1 108 ? 3.732 -12.324 -12.426 1.00 98.56 108 LEU A C 1
ATOM 854 O O . LEU A 1 108 ? 3.568 -12.114 -13.629 1.00 98.56 108 LEU A O 1
ATOM 858 N N . LEU A 1 109 ? 4.224 -11.407 -11.596 1.00 98.44 109 LEU A N 1
ATOM 859 C CA . LEU A 1 109 ? 4.625 -10.070 -12.017 1.00 98.44 109 LEU A CA 1
ATOM 860 C C . LEU A 1 109 ? 6.149 -9.942 -12.010 1.00 98.44 109 LEU A C 1
ATOM 862 O O . LEU A 1 109 ? 6.823 -10.422 -11.094 1.00 98.44 109 LEU A O 1
ATOM 866 N N . GLU A 1 110 ? 6.688 -9.242 -13.002 1.00 97.25 110 GLU A N 1
ATOM 867 C CA . GLU A 1 110 ? 8.113 -8.926 -13.113 1.00 97.25 110 GLU A CA 1
ATOM 868 C C . GLU A 1 110 ? 8.329 -7.411 -13.178 1.00 97.25 110 GLU A C 1
ATOM 870 O O . GLU A 1 110 ? 7.505 -6.660 -13.708 1.00 97.25 110 GLU A O 1
ATOM 875 N N . ASN A 1 111 ? 9.429 -6.951 -12.574 1.00 94.06 111 ASN A N 1
ATOM 876 C CA . ASN A 1 111 ? 9.878 -5.571 -12.707 1.00 94.06 111 ASN A CA 1
ATOM 877 C C . ASN A 1 111 ? 11.401 -5.426 -12.527 1.00 94.06 111 ASN A C 1
ATOM 879 O O . ASN A 1 111 ? 12.116 -6.342 -12.108 1.00 94.06 111 ASN A O 1
ATOM 883 N N . VAL A 1 112 ? 11.926 -4.225 -12.778 1.00 89.69 112 VAL A N 1
ATOM 884 C CA . VAL A 1 112 ? 13.338 -3.892 -12.548 1.00 89.69 112 VAL A CA 1
ATOM 885 C C . VAL A 1 112 ? 13.700 -3.947 -11.060 1.00 89.69 112 VAL A C 1
ATOM 887 O O . VAL A 1 112 ? 12.917 -3.539 -10.205 1.00 89.69 112 VAL A O 1
ATOM 890 N N . GLN A 1 113 ? 14.938 -4.348 -10.733 1.00 86.62 113 GLN A N 1
ATOM 891 C CA . GLN A 1 113 ? 15.425 -4.388 -9.338 1.00 86.62 113 GLN A CA 1
ATOM 892 C C . GLN A 1 113 ? 15.273 -3.048 -8.593 1.00 86.62 113 GLN A C 1
ATOM 894 O O . GLN A 1 113 ? 15.133 -3.015 -7.372 1.00 86.62 113 GLN A O 1
ATOM 899 N N . GLY A 1 114 ? 15.288 -1.933 -9.335 1.00 77.75 114 GLY A N 1
ATOM 900 C CA . GLY A 1 114 ? 15.142 -0.587 -8.788 1.00 77.75 114 GLY A CA 1
ATOM 901 C C . GLY A 1 114 ? 13.809 -0.359 -8.076 1.00 77.75 114 GLY A C 1
ATOM 902 O O . GLY A 1 114 ? 13.746 0.515 -7.215 1.00 77.75 114 GLY A O 1
ATOM 903 N N . LEU A 1 115 ? 12.778 -1.168 -8.362 1.00 81.62 115 LEU A N 1
ATOM 904 C CA . LEU A 1 115 ? 11.468 -1.088 -7.716 1.00 81.62 115 LEU A CA 1
ATOM 905 C C . LEU A 1 115 ? 11.557 -1.202 -6.182 1.00 81.62 115 LEU A C 1
ATOM 907 O O . LEU A 1 115 ? 10.797 -0.528 -5.488 1.00 81.62 115 LEU A O 1
ATOM 911 N N . LEU A 1 116 ? 12.521 -1.970 -5.655 1.00 72.31 116 LEU A N 1
ATOM 912 C CA . LEU A 1 116 ? 12.757 -2.126 -4.210 1.00 72.31 116 LEU A CA 1
ATOM 913 C C . LEU A 1 116 ? 13.004 -0.796 -3.501 1.00 72.31 116 LEU A C 1
ATOM 915 O O . LEU A 1 116 ? 12.465 -0.545 -2.428 1.00 72.31 116 LEU A O 1
ATOM 919 N N . ASN A 1 117 ? 13.804 0.067 -4.123 1.00 69.81 117 ASN A N 1
ATOM 920 C CA . ASN A 1 117 ? 14.220 1.343 -3.545 1.00 69.81 117 ASN A CA 1
ATOM 921 C C . ASN A 1 117 ? 13.471 2.528 -4.164 1.00 69.81 117 ASN A C 1
ATOM 923 O O . ASN A 1 117 ? 13.642 3.675 -3.738 1.00 69.81 117 ASN A O 1
ATOM 927 N N . HIS A 1 118 ? 12.613 2.268 -5.151 1.00 71.12 118 HIS A N 1
ATOM 928 C CA . HIS A 1 118 ? 11.887 3.292 -5.877 1.00 71.12 118 HIS A CA 1
ATOM 929 C C . HIS A 1 118 ? 11.001 4.109 -4.926 1.00 71.12 118 HIS A C 1
ATOM 931 O O . HIS A 1 118 ? 10.228 3.563 -4.133 1.00 71.12 118 HIS A O 1
ATOM 937 N N . ASN A 1 119 ? 11.136 5.438 -4.981 1.00 66.25 119 ASN A N 1
ATOM 938 C CA . ASN A 1 119 ? 10.487 6.366 -4.050 1.00 66.25 119 ASN A CA 1
ATOM 939 C C . ASN A 1 119 ? 10.714 5.982 -2.569 1.00 66.25 119 ASN A C 1
ATOM 941 O O . ASN A 1 119 ? 9.779 5.976 -1.764 1.00 66.25 119 ASN A O 1
ATOM 945 N N . LYS A 1 120 ? 11.958 5.616 -2.216 1.00 68.44 120 LYS A N 1
ATOM 946 C CA . LYS A 1 120 ? 12.347 5.146 -0.873 1.00 68.44 120 LYS A CA 1
ATOM 947 C C . LYS A 1 120 ? 11.524 3.925 -0.417 1.00 68.44 120 LYS A C 1
ATOM 949 O O . LYS A 1 120 ? 11.042 3.887 0.710 1.00 68.44 120 LYS A O 1
ATOM 954 N N . GLY A 1 121 ? 11.278 2.985 -1.334 1.00 65.75 121 GLY A N 1
ATOM 955 C CA . GLY A 1 121 ? 10.520 1.744 -1.105 1.00 65.75 121 GLY A CA 1
ATOM 956 C C . GLY A 1 121 ? 8.995 1.892 -1.063 1.00 65.75 121 GLY A C 1
ATOM 957 O O . GLY A 1 121 ? 8.273 0.898 -0.977 1.00 65.75 121 GLY A O 1
ATOM 958 N N . LYS A 1 122 ? 8.462 3.117 -1.172 1.00 66.25 122 LYS A N 1
ATOM 959 C CA . LYS A 1 122 ? 7.010 3.361 -1.120 1.00 66.25 122 LYS A CA 1
ATOM 960 C C . LYS A 1 122 ? 6.256 2.695 -2.267 1.00 66.25 122 LYS A C 1
ATOM 962 O O . LYS A 1 122 ? 5.129 2.260 -2.067 1.00 66.25 122 LYS A O 1
ATOM 967 N N . THR A 1 123 ? 6.852 2.634 -3.457 1.00 71.62 123 THR A N 1
ATOM 968 C CA . THR A 1 123 ? 6.186 2.101 -4.654 1.00 71.62 123 THR A CA 1
ATOM 969 C C . THR A 1 123 ? 5.904 0.610 -4.515 1.00 71.62 123 THR A C 1
ATOM 971 O O . THR A 1 123 ? 4.753 0.206 -4.651 1.00 71.62 123 THR A O 1
ATOM 974 N N . LEU A 1 124 ? 6.913 -0.187 -4.152 1.00 79.19 124 LEU A N 1
ATOM 975 C CA . LEU A 1 124 ? 6.722 -1.613 -3.893 1.00 79.19 124 LEU A CA 1
ATOM 976 C C . LEU A 1 124 ? 5.747 -1.852 -2.736 1.00 79.19 124 LEU A C 1
ATOM 978 O O . LEU A 1 124 ? 4.868 -2.696 -2.850 1.00 79.19 124 LEU A O 1
ATOM 982 N N . ARG A 1 125 ? 5.840 -1.066 -1.654 1.00 75.62 125 ARG A N 1
ATOM 983 C CA . ARG A 1 125 ? 4.902 -1.172 -0.527 1.00 75.62 125 ARG A CA 1
ATOM 984 C C . ARG A 1 125 ? 3.449 -0.986 -0.964 1.00 75.62 125 ARG A C 1
ATOM 986 O O . ARG A 1 125 ? 2.593 -1.721 -0.498 1.00 75.62 125 ARG A O 1
ATOM 993 N N . ILE A 1 126 ? 3.171 -0.015 -1.836 1.00 74.94 126 ILE A N 1
ATOM 994 C CA . ILE A 1 126 ? 1.819 0.224 -2.360 1.00 74.94 126 ILE A CA 1
ATOM 995 C C . ILE A 1 126 ? 1.341 -0.963 -3.202 1.00 74.94 126 ILE A C 1
ATOM 997 O O . ILE A 1 126 ? 0.202 -1.376 -3.027 1.00 74.94 126 ILE A O 1
ATOM 1001 N N . ILE A 1 127 ? 2.200 -1.512 -4.067 1.00 83.06 127 ILE A N 1
ATOM 1002 C CA . ILE A 1 127 ? 1.886 -2.706 -4.869 1.00 83.06 127 ILE A CA 1
ATOM 1003 C C . ILE A 1 127 ? 1.503 -3.877 -3.963 1.00 83.06 127 ILE A C 1
ATOM 1005 O O . ILE A 1 127 ? 0.447 -4.467 -4.152 1.00 83.06 127 ILE A O 1
ATOM 1009 N N . LEU A 1 128 ? 2.330 -4.180 -2.957 1.00 84.12 128 LEU A N 1
ATOM 1010 C CA . LEU A 1 128 ? 2.085 -5.300 -2.046 1.00 84.12 128 LEU A CA 1
ATOM 1011 C C . LEU A 1 128 ? 0.818 -5.099 -1.210 1.00 84.12 128 LEU A C 1
ATOM 1013 O O . LEU A 1 128 ? 0.040 -6.029 -1.072 1.00 84.12 128 LEU A O 1
ATOM 1017 N N . ASP A 1 129 ? 0.573 -3.883 -0.715 1.00 76.31 129 ASP A N 1
ATOM 1018 C CA . ASP A 1 129 ? -0.642 -3.537 0.037 1.00 76.31 129 ASP A CA 1
ATOM 1019 C C . ASP A 1 129 ? -1.907 -3.769 -0.807 1.00 76.31 129 ASP A C 1
ATOM 1021 O O . ASP A 1 129 ? -2.855 -4.378 -0.324 1.00 76.31 129 ASP A O 1
ATOM 1025 N N . ILE A 1 130 ? -1.895 -3.369 -2.084 1.00 82.12 130 ILE A N 1
ATOM 1026 C CA . ILE A 1 130 ? -3.022 -3.594 -3.002 1.00 82.12 130 ILE A CA 1
ATOM 1027 C C . ILE A 1 130 ? -3.228 -5.092 -3.255 1.00 82.12 130 ILE A C 1
ATOM 1029 O O . ILE A 1 130 ? -4.347 -5.586 -3.168 1.00 82.12 130 ILE A O 1
ATOM 1033 N N . LEU A 1 131 ? -2.159 -5.838 -3.541 1.00 88.50 131 LEU A N 1
ATOM 1034 C CA . LEU A 1 131 ? -2.262 -7.273 -3.824 1.00 88.50 131 LEU A CA 1
ATOM 1035 C C . LEU A 1 131 ? -2.716 -8.079 -2.588 1.00 88.50 131 LEU A C 1
ATOM 1037 O O . LEU A 1 131 ? -3.561 -8.964 -2.711 1.00 88.50 131 LEU A O 1
ATOM 1041 N N . GLU A 1 132 ? -2.185 -7.772 -1.400 1.00 79.81 132 GLU A N 1
ATOM 1042 C CA . GLU A 1 132 ? -2.465 -8.514 -0.160 1.00 79.81 132 GLU A CA 1
ATOM 1043 C C . GLU A 1 132 ? -3.802 -8.127 0.491 1.00 79.81 132 GLU A C 1
ATOM 1045 O O . GLU A 1 132 ? -4.552 -9.007 0.941 1.00 79.81 132 GLU A O 1
ATOM 1050 N N . ASN A 1 133 ? -4.085 -6.822 0.574 1.00 75.75 133 ASN A N 1
ATOM 1051 C CA . ASN A 1 133 ? -5.165 -6.275 1.402 1.00 75.75 133 ASN A CA 1
ATOM 1052 C C . ASN A 1 133 ? -6.386 -5.840 0.591 1.00 75.75 133 ASN A C 1
ATOM 1054 O O . ASN A 1 133 ? -7.501 -6.022 1.072 1.00 75.75 133 ASN A O 1
ATOM 1058 N N . ASP A 1 134 ? -6.195 -5.301 -0.617 1.00 77.56 134 ASP A N 1
ATOM 1059 C CA . ASP A 1 134 ? -7.318 -4.855 -1.453 1.00 77.56 134 ASP A CA 1
ATOM 1060 C C . ASP A 1 134 ? -7.829 -5.990 -2.354 1.00 77.56 134 ASP A C 1
ATOM 1062 O O . ASP A 1 134 ? -9.032 -6.138 -2.544 1.00 77.56 134 ASP A O 1
ATOM 1066 N N . LEU A 1 135 ? -6.918 -6.809 -2.890 1.00 83.81 135 LEU A N 1
ATOM 1067 C CA . LEU A 1 135 ? -7.232 -7.922 -3.791 1.00 83.81 135 LEU A CA 1
ATOM 1068 C C . LEU A 1 135 ? -7.273 -9.283 -3.085 1.00 83.81 135 LEU A C 1
ATOM 1070 O O . LEU A 1 135 ? -7.689 -10.262 -3.697 1.00 83.81 135 LEU A O 1
ATOM 1074 N N . GLU A 1 136 ? -6.887 -9.369 -1.814 1.00 87.94 136 GLU A N 1
ATOM 1075 C CA . GLU A 1 136 ? -6.975 -10.594 -1.005 1.00 87.94 136 GLU A CA 1
ATOM 1076 C C . GLU A 1 136 ? -6.168 -11.792 -1.553 1.00 87.94 136 GLU A C 1
ATOM 1078 O O . GLU A 1 136 ? -6.649 -12.927 -1.586 1.00 87.94 136 GLU A O 1
ATOM 1083 N N . TYR A 1 137 ? -4.912 -11.562 -1.944 1.00 91.94 137 TYR A N 1
ATOM 1084 C CA . TYR A 1 137 ? -3.960 -12.626 -2.294 1.00 91.94 137 TYR A CA 1
ATOM 1085 C C . TYR A 1 137 ? -2.939 -12.848 -1.173 1.00 91.94 137 TYR A C 1
ATOM 1087 O O . TYR A 1 137 ? -2.554 -11.925 -0.456 1.00 91.94 137 TYR A O 1
ATOM 1095 N N . TYR A 1 138 ? -2.474 -14.084 -1.012 1.00 89.69 138 TYR A N 1
ATOM 1096 C CA . TYR A 1 138 ? -1.236 -14.375 -0.302 1.00 89.69 138 TYR A CA 1
ATOM 1097 C C . TYR A 1 138 ? -0.059 -14.027 -1.216 1.00 89.69 138 TYR A C 1
ATOM 1099 O O . TYR A 1 138 ? 0.068 -14.585 -2.307 1.00 89.69 138 TYR A O 1
ATOM 1107 N N . VAL A 1 139 ? 0.796 -13.104 -0.774 1.00 90.19 139 VAL A N 1
ATOM 1108 C CA . VAL A 1 139 ? 1.961 -12.631 -1.531 1.00 90.19 139 VAL A CA 1
ATOM 1109 C C . VAL A 1 139 ? 3.224 -12.917 -0.711 1.00 90.19 139 VAL A C 1
ATOM 1111 O O . VAL A 1 139 ? 3.485 -12.241 0.286 1.00 90.19 139 VAL A O 1
ATOM 1114 N N . PRO A 1 140 ? 4.026 -13.932 -1.077 1.00 83.69 140 PRO A N 1
ATOM 1115 C CA . PRO A 1 140 ? 5.329 -14.161 -0.466 1.00 83.69 140 PRO A CA 1
ATOM 1116 C C . PRO A 1 140 ? 6.246 -12.960 -0.708 1.00 83.69 140 PRO A C 1
ATOM 1118 O O . PRO A 1 140 ? 6.154 -12.302 -1.748 1.00 83.69 140 PRO A O 1
ATOM 1121 N N . SER A 1 141 ? 7.191 -12.720 0.206 1.00 83.50 141 SER A N 1
ATOM 1122 C CA . SER A 1 141 ? 8.191 -11.657 0.054 1.00 83.50 141 SER A CA 1
ATOM 1123 C C . SER A 1 141 ? 8.832 -11.698 -1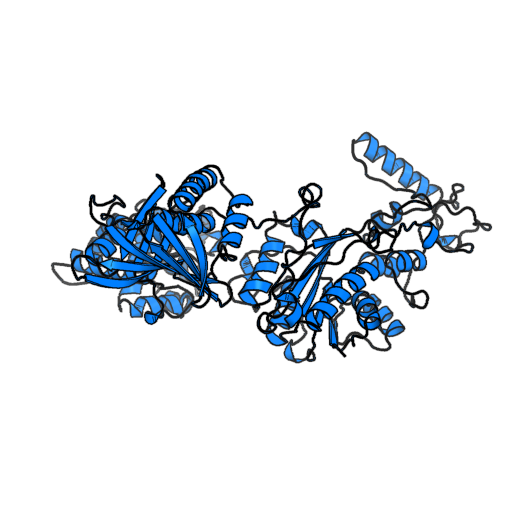.344 1.00 83.50 141 SER A C 1
ATOM 1125 O O . SER A 1 141 ? 9.422 -12.723 -1.697 1.00 83.50 141 SER A O 1
ATOM 1127 N N . PRO A 1 142 ? 8.733 -10.617 -2.143 1.00 90.44 142 PRO A N 1
ATOM 1128 C CA . PRO A 1 142 ? 9.313 -10.567 -3.482 1.00 90.44 142 PRO A CA 1
ATOM 1129 C C . PRO A 1 142 ? 10.804 -10.897 -3.490 1.00 90.44 142 PRO A C 1
ATOM 1131 O O . PRO A 1 142 ? 11.530 -10.517 -2.568 1.00 90.44 142 PRO A O 1
ATOM 1134 N N . LYS A 1 143 ? 11.283 -11.546 -4.555 1.00 91.62 143 LYS A N 1
ATOM 1135 C CA . LYS A 1 143 ? 12.692 -11.953 -4.668 1.00 91.62 143 LYS A CA 1
ATOM 1136 C C . LYS A 1 143 ? 13.358 -11.350 -5.896 1.00 91.62 143 LYS A C 1
ATOM 1138 O O . LYS A 1 143 ? 12.765 -11.298 -6.972 1.00 91.62 143 LYS A O 1
ATOM 1143 N N . ILE A 1 144 ? 14.612 -10.920 -5.735 1.00 93.62 144 ILE A N 1
ATOM 1144 C CA . ILE A 1 144 ? 15.475 -10.591 -6.871 1.00 93.62 144 ILE A CA 1
ATOM 1145 C C . ILE A 1 144 ? 16.090 -11.881 -7.396 1.00 93.62 144 ILE A C 1
ATOM 1147 O O . ILE A 1 144 ? 16.775 -12.582 -6.653 1.00 93.62 144 ILE A O 1
ATOM 1151 N N . LEU A 1 145 ? 15.892 -12.157 -8.679 1.00 94.38 145 LEU A N 1
ATOM 1152 C CA . LEU A 1 145 ? 16.547 -13.250 -9.390 1.00 94.38 145 LEU A CA 1
ATOM 1153 C C . LEU A 1 145 ? 17.357 -12.678 -10.552 1.00 94.38 145 LEU A C 1
ATOM 1155 O O . LEU A 1 145 ? 16.959 -11.690 -11.173 1.00 94.38 145 LEU A O 1
ATOM 1159 N N . ASN A 1 146 ? 18.516 -13.272 -10.825 1.00 94.25 146 ASN A N 1
ATOM 1160 C CA . ASN A 1 146 ? 19.439 -12.799 -11.849 1.00 94.25 146 ASN A CA 1
ATOM 1161 C C . ASN A 1 146 ? 19.580 -13.840 -12.960 1.00 94.25 146 ASN A C 1
ATOM 1163 O O . ASN A 1 146 ? 19.858 -14.997 -12.673 1.00 94.25 146 ASN A O 1
ATOM 1167 N N . ALA A 1 147 ? 19.427 -13.431 -14.222 1.00 93.31 147 ALA A N 1
ATOM 1168 C CA . ALA A 1 147 ? 19.419 -14.349 -15.367 1.00 93.31 147 ALA A CA 1
ATOM 1169 C C . ALA A 1 147 ? 20.652 -15.267 -15.469 1.00 93.31 147 ALA A C 1
ATOM 1171 O O . ALA A 1 147 ? 20.504 -16.440 -15.814 1.00 93.31 147 ALA A O 1
ATOM 1172 N N . LYS A 1 148 ? 21.837 -14.777 -15.075 1.00 92.88 148 LYS A N 1
ATOM 1173 C CA . LYS A 1 148 ? 23.073 -15.580 -14.997 1.00 92.88 148 LYS A CA 1
ATOM 1174 C C . LYS A 1 148 ? 22.966 -16.832 -14.127 1.00 92.88 148 LYS A C 1
ATOM 1176 O O . LYS A 1 148 ? 23.671 -17.796 -14.390 1.00 92.88 148 LYS A O 1
ATOM 1181 N N . ASP A 1 149 ? 22.082 -16.829 -13.135 1.00 93.81 149 ASP A N 1
ATOM 1182 C CA . ASP A 1 149 ? 21.918 -17.934 -12.189 1.00 93.81 149 ASP A CA 1
ATOM 1183 C C . ASP A 1 149 ? 20.950 -19.015 -12.726 1.00 93.81 149 ASP A C 1
ATOM 1185 O O . ASP A 1 149 ? 20.765 -20.060 -12.099 1.00 93.81 149 ASP A O 1
ATOM 1189 N N . PHE A 1 150 ? 20.350 -18.773 -13.902 1.00 93.88 150 PHE A N 1
ATOM 1190 C CA . PHE A 1 150 ? 19.337 -19.613 -14.552 1.00 93.88 150 PHE A CA 1
ATOM 1191 C C . PHE A 1 150 ? 19.701 -19.950 -16.008 1.00 93.88 150 PHE A C 1
ATOM 1193 O O . PHE A 1 150 ? 18.827 -20.099 -16.856 1.00 93.88 150 PHE A O 1
ATOM 1200 N N . GLY A 1 151 ? 20.995 -20.063 -16.321 1.00 89.62 151 GLY A N 1
ATOM 1201 C CA . GLY A 1 151 ? 21.446 -20.616 -17.604 1.00 89.62 151 GLY A CA 1
ATOM 1202 C C . GLY A 1 151 ? 21.531 -19.623 -18.768 1.00 89.62 151 GLY A C 1
ATOM 1203 O O . GLY A 1 151 ? 21.678 -20.046 -19.911 1.00 89.62 151 GLY A O 1
ATOM 1204 N N . VAL A 1 152 ? 21.496 -18.308 -18.514 1.00 91.94 152 VAL A N 1
ATOM 1205 C CA . VAL A 1 152 ? 21.728 -17.286 -19.554 1.00 91.94 152 VAL A CA 1
ATOM 1206 C C . VAL A 1 152 ? 22.870 -16.349 -19.159 1.00 91.94 152 VAL A C 1
ATOM 1208 O O . VAL A 1 152 ? 22.788 -15.762 -18.088 1.00 91.94 152 VAL A O 1
ATOM 1211 N N . PRO A 1 153 ? 23.917 -16.131 -19.981 1.00 94.75 153 PRO A N 1
ATOM 1212 C CA . PRO A 1 153 ? 25.124 -15.399 -19.581 1.00 94.75 153 PRO A CA 1
ATOM 1213 C C . PRO A 1 153 ? 24.922 -13.876 -19.557 1.00 94.75 153 PRO A C 1
ATOM 1215 O O . PRO A 1 153 ? 25.602 -13.129 -20.258 1.00 94.75 153 PRO A O 1
ATOM 1218 N N . GLN A 1 154 ? 24.005 -13.398 -18.715 1.00 94.31 154 GLN A N 1
ATOM 1219 C CA . GLN A 1 154 ? 23.629 -11.995 -18.594 1.00 94.31 154 GLN A CA 1
ATOM 1220 C C . GLN A 1 154 ? 23.385 -11.593 -17.131 1.00 94.31 154 GLN A C 1
ATOM 1222 O O . GLN A 1 154 ? 22.565 -12.175 -16.422 1.00 94.31 154 GLN A O 1
ATOM 1227 N N . LYS A 1 155 ? 24.040 -10.518 -16.682 1.00 93.38 155 LYS A N 1
ATOM 1228 C CA . LYS A 1 155 ? 23.749 -9.846 -15.409 1.00 93.38 155 LYS A CA 1
ATOM 1229 C C . LYS A 1 155 ? 22.455 -9.043 -15.558 1.00 93.38 155 LYS A C 1
ATOM 1231 O O . LYS A 1 155 ? 22.498 -7.865 -15.916 1.00 93.38 155 LYS A O 1
ATOM 1236 N N . ARG A 1 156 ? 21.307 -9.662 -15.285 1.00 92.19 156 ARG A N 1
ATOM 1237 C CA . ARG A 1 156 ? 19.968 -9.053 -15.356 1.00 92.19 156 ARG A CA 1
ATOM 1238 C C . ARG A 1 156 ? 19.170 -9.372 -14.086 1.00 92.19 156 ARG A C 1
ATOM 1240 O O . ARG A 1 156 ? 18.307 -10.244 -14.114 1.00 92.19 156 ARG A O 1
ATOM 1247 N N . PRO A 1 157 ? 19.452 -8.681 -12.968 1.00 93.00 157 PRO A N 1
ATOM 1248 C CA . PRO A 1 157 ? 18.641 -8.785 -11.762 1.00 93.00 157 PRO A CA 1
ATOM 1249 C C . PRO A 1 157 ? 17.263 -8.150 -11.983 1.00 93.00 157 PRO A C 1
ATOM 1251 O O . PRO A 1 157 ? 17.152 -7.005 -12.452 1.00 93.00 157 PRO A O 1
ATOM 1254 N N . ARG A 1 158 ? 16.215 -8.902 -11.648 1.00 93.06 158 ARG A N 1
ATOM 1255 C CA . ARG A 1 158 ? 14.806 -8.500 -11.717 1.00 93.06 158 ARG A CA 1
ATOM 1256 C C . ARG A 1 158 ? 14.071 -8.939 -10.469 1.00 93.06 158 ARG A C 1
ATOM 1258 O O . ARG A 1 158 ? 14.399 -9.975 -9.900 1.00 93.06 158 ARG A O 1
ATOM 1265 N N . ILE A 1 159 ? 13.126 -8.115 -10.031 1.00 94.62 159 ILE A N 1
ATOM 1266 C CA . ILE A 1 159 ? 12.244 -8.461 -8.923 1.00 94.62 159 ILE A CA 1
ATOM 1267 C C . ILE A 1 159 ? 11.054 -9.234 -9.484 1.00 94.62 159 ILE A C 1
ATOM 1269 O O . ILE A 1 159 ? 10.430 -8.805 -10.454 1.00 94.62 159 ILE A O 1
ATOM 1273 N N . PHE A 1 160 ? 10.754 -10.363 -8.858 1.00 97.38 160 PHE A N 1
ATOM 1274 C CA . PHE A 1 160 ? 9.576 -11.169 -9.140 1.00 97.38 160 PHE A CA 1
ATOM 1275 C C . PHE A 1 160 ? 8.606 -11.053 -7.967 1.00 97.38 160 PHE A C 1
ATOM 1277 O O . PHE A 1 160 ? 9.023 -11.125 -6.807 1.00 97.38 160 PHE A O 1
ATOM 1284 N N . ILE A 1 161 ? 7.329 -10.852 -8.283 1.00 97.88 161 ILE A N 1
ATOM 1285 C CA . ILE A 1 161 ? 6.227 -10.784 -7.324 1.00 97.88 161 ILE A CA 1
ATOM 1286 C C . ILE A 1 161 ? 5.215 -11.847 -7.739 1.00 97.88 161 ILE A C 1
ATOM 1288 O O . ILE A 1 161 ? 4.593 -11.751 -8.796 1.00 97.88 161 ILE A O 1
ATOM 1292 N N . VAL A 1 162 ? 5.079 -12.867 -6.906 1.00 98.31 162 VAL A N 1
ATOM 1293 C CA . VAL A 1 162 ? 4.120 -13.959 -7.079 1.00 98.31 162 VAL A CA 1
ATOM 1294 C C . VAL A 1 162 ? 3.014 -13.791 -6.052 1.00 98.31 162 VAL A C 1
ATOM 1296 O O . VAL A 1 162 ? 3.285 -13.346 -4.941 1.00 98.31 162 VAL A O 1
ATOM 1299 N N . GLY A 1 163 ? 1.786 -14.166 -6.384 1.00 96.75 163 GLY A N 1
ATOM 1300 C CA . GLY A 1 163 ? 0.729 -14.261 -5.388 1.00 96.75 163 GLY A CA 1
ATOM 1301 C C . GLY A 1 163 ? -0.296 -15.317 -5.737 1.00 96.75 163 GLY A C 1
ATOM 1302 O O . GLY A 1 163 ? -0.459 -15.672 -6.902 1.00 96.75 163 GLY A O 1
ATOM 1303 N N . PHE A 1 164 ? -0.967 -15.813 -4.704 1.00 96.88 164 PHE A N 1
ATOM 1304 C CA . PHE A 1 164 ? -1.945 -16.894 -4.764 1.00 96.88 164 PHE A CA 1
ATOM 1305 C C . PHE A 1 164 ? -3.243 -16.437 -4.117 1.00 96.88 164 PHE A C 1
ATOM 1307 O O . PHE A 1 164 ? -3.219 -15.755 -3.092 1.00 96.88 164 PHE A O 1
ATOM 1314 N N . ARG A 1 165 ? -4.381 -16.784 -4.711 1.00 94.12 165 ARG A N 1
ATOM 1315 C CA . ARG A 1 165 ? -5.688 -16.397 -4.175 1.00 94.12 165 ARG A CA 1
ATOM 1316 C C . ARG A 1 165 ? -5.890 -17.046 -2.796 1.00 94.12 165 ARG A C 1
ATOM 1318 O O . ARG A 1 165 ? -5.601 -18.232 -2.632 1.00 94.12 165 ARG A O 1
ATOM 1325 N N . LYS A 1 166 ? -6.309 -16.272 -1.783 1.00 85.38 166 LYS A N 1
ATOM 1326 C CA . LYS A 1 166 ? -6.326 -16.731 -0.374 1.00 85.38 166 LYS A CA 1
ATOM 1327 C C . LYS A 1 166 ? -7.237 -17.940 -0.124 1.00 8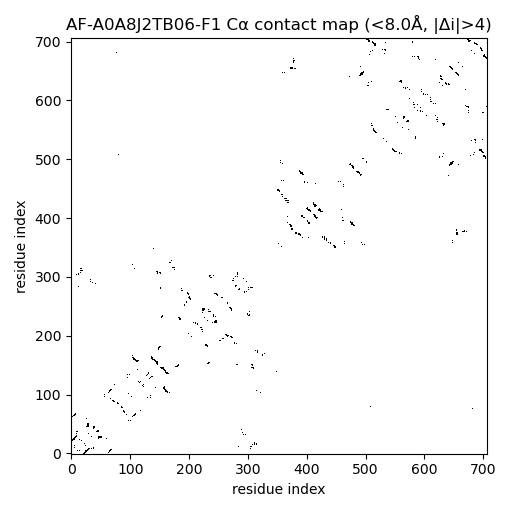5.38 166 LYS A C 1
ATOM 1329 O O . LYS A 1 166 ? -6.910 -18.768 0.717 1.00 85.38 166 LYS A O 1
ATOM 1334 N N . ASP A 1 167 ? -8.326 -18.074 -0.876 1.00 83.62 167 ASP A N 1
ATOM 1335 C CA . ASP A 1 167 ? -9.267 -19.204 -0.808 1.00 83.62 167 ASP A CA 1
ATOM 1336 C C . ASP A 1 167 ? -8.645 -20.553 -1.209 1.00 83.62 167 ASP A C 1
ATOM 1338 O O . ASP A 1 167 ? -9.194 -21.602 -0.885 1.00 83.62 167 ASP A O 1
ATOM 1342 N N . LEU A 1 168 ? -7.481 -20.547 -1.868 1.00 82.00 168 LEU A N 1
ATOM 1343 C CA . LEU A 1 168 ? -6.738 -21.764 -2.204 1.00 82.00 168 LEU A CA 1
ATOM 1344 C C . LEU A 1 168 ? -5.953 -22.344 -1.015 1.00 82.00 168 LEU A C 1
ATOM 1346 O O . LEU A 1 168 ? -5.322 -23.387 -1.170 1.00 82.00 168 LEU A O 1
ATOM 1350 N N . ASN A 1 169 ? -5.961 -21.680 0.150 1.00 77.81 169 ASN A N 1
ATOM 1351 C CA . ASN A 1 169 ? -5.253 -22.100 1.368 1.00 77.81 169 ASN A CA 1
ATOM 1352 C C . ASN A 1 169 ? -3.741 -22.335 1.164 1.00 77.81 169 ASN A C 1
ATOM 1354 O O . ASN A 1 169 ? -3.127 -23.191 1.801 1.00 77.81 169 ASN A O 1
ATOM 1358 N N . ILE A 1 170 ? -3.121 -21.560 0.269 1.00 78.44 170 ILE A N 1
ATOM 1359 C CA . ILE A 1 170 ? -1.673 -21.565 0.045 1.00 78.44 170 ILE A CA 1
ATOM 1360 C C . ILE A 1 170 ? -1.037 -20.527 0.973 1.00 78.44 170 ILE A C 1
ATOM 1362 O O . ILE A 1 170 ? -1.263 -19.329 0.816 1.00 78.44 170 ILE A O 1
ATOM 1366 N N . PHE A 1 171 ? -0.203 -20.987 1.908 1.00 76.00 171 PHE A N 1
ATOM 1367 C CA . PHE A 1 171 ? 0.476 -20.129 2.895 1.00 76.00 171 PHE A CA 1
ATOM 1368 C C . PHE A 1 171 ? 2.004 -20.143 2.781 1.00 76.00 171 PHE A C 1
ATOM 1370 O O . PHE A 1 171 ? 2.695 -19.462 3.543 1.00 76.00 171 PHE A O 1
ATOM 1377 N N . SER A 1 172 ? 2.546 -20.919 1.843 1.00 78.50 172 SER A N 1
ATOM 1378 C CA . SER A 1 172 ? 3.981 -21.012 1.604 1.00 78.50 172 SER A CA 1
ATOM 1379 C C . SER A 1 172 ? 4.290 -21.135 0.114 1.00 78.50 172 SER A C 1
ATOM 1381 O O . SER A 1 172 ? 3.579 -21.774 -0.661 1.00 78.50 172 SER A O 1
ATOM 1383 N N . PHE A 1 173 ? 5.373 -20.478 -0.289 1.00 86.69 173 PHE A N 1
ATOM 1384 C CA . PHE A 1 173 ? 5.932 -20.539 -1.631 1.00 86.69 173 PHE A CA 1
ATOM 1385 C C . PHE A 1 173 ? 7.424 -20.248 -1.548 1.00 86.69 173 PHE A C 1
ATOM 1387 O O . PHE A 1 173 ? 7.853 -19.326 -0.851 1.00 86.69 173 PHE A O 1
ATOM 1394 N N . SER A 1 174 ? 8.214 -21.020 -2.285 1.00 86.50 174 SER A N 1
ATOM 1395 C CA . SER A 1 174 ? 9.649 -20.801 -2.408 1.00 86.50 174 SER A CA 1
ATOM 1396 C C . SER A 1 174 ? 9.990 -20.475 -3.850 1.00 86.50 174 SER A C 1
ATOM 1398 O O . SER A 1 174 ? 9.745 -21.267 -4.754 1.00 86.50 174 SER A O 1
ATOM 1400 N N . TYR A 1 175 ? 10.606 -19.315 -4.060 1.00 93.00 175 TYR A N 1
ATOM 1401 C CA . TYR A 1 175 ? 11.207 -18.979 -5.346 1.00 93.00 175 TYR A CA 1
ATOM 1402 C C . TYR A 1 175 ? 12.298 -19.996 -5.714 1.00 93.00 175 TYR A C 1
ATOM 1404 O O . TYR A 1 175 ? 12.981 -20.505 -4.815 1.00 93.00 175 TYR A O 1
ATOM 1412 N N . PRO A 1 176 ? 12.528 -20.240 -7.016 1.00 94.25 176 PRO A N 1
ATOM 1413 C CA . PRO A 1 176 ? 13.493 -21.231 -7.466 1.00 94.25 176 PRO A CA 1
ATOM 1414 C C . PRO A 1 176 ? 14.913 -20.901 -6.985 1.00 94.25 176 PRO A C 1
ATOM 1416 O O . PRO A 1 176 ? 15.283 -19.738 -6.758 1.00 94.25 176 PRO A O 1
ATOM 1419 N N . LYS A 1 177 ? 15.711 -21.955 -6.810 1.00 90.75 177 LYS A N 1
ATOM 1420 C CA . LYS A 1 177 ? 17.143 -21.854 -6.517 1.00 90.75 177 LYS A CA 1
ATOM 1421 C C . LYS A 1 177 ? 17.933 -21.720 -7.829 1.00 90.75 177 LYS A C 1
ATOM 1423 O O . LYS A 1 177 ? 17.456 -22.202 -8.856 1.00 90.75 177 LYS A O 1
ATOM 1428 N N . PRO A 1 178 ? 19.121 -21.088 -7.804 1.00 89.25 178 PRO A N 1
ATOM 1429 C CA . PRO A 1 178 ? 20.051 -21.110 -8.930 1.00 89.25 178 PRO A CA 1
ATOM 1430 C C . PRO A 1 178 ? 20.302 -22.531 -9.440 1.00 89.25 178 PRO A C 1
ATOM 1432 O O . PRO A 1 178 ? 20.454 -23.454 -8.641 1.00 89.25 178 PRO A O 1
ATOM 1435 N N . VAL A 1 179 ? 20.395 -22.693 -10.760 1.00 82.88 179 VAL A N 1
ATOM 1436 C CA . VAL A 1 179 ? 20.601 -24.003 -11.410 1.00 82.88 179 VAL A CA 1
ATOM 1437 C C . VAL A 1 179 ? 22.060 -24.477 -11.272 1.00 82.88 179 VAL A C 1
ATOM 1439 O O . VAL A 1 179 ? 22.368 -25.642 -11.494 1.00 82.88 179 VAL A O 1
ATOM 1442 N N . GLY A 1 180 ? 22.980 -23.580 -10.888 1.00 74.19 180 GLY A N 1
ATOM 1443 C CA . GLY A 1 180 ? 24.408 -23.885 -10.716 1.00 74.19 180 GLY A CA 1
ATOM 1444 C C . GLY A 1 180 ? 25.187 -24.037 -12.029 1.00 74.19 180 GLY A C 1
ATOM 1445 O O . GLY A 1 180 ? 26.373 -24.353 -12.008 1.00 74.19 180 GLY A O 1
ATOM 1446 N N . GLN A 1 181 ? 24.549 -23.795 -13.177 1.00 78.88 181 GLN A N 1
ATOM 1447 C CA . GLN A 1 181 ? 25.183 -23.886 -14.488 1.00 78.88 181 GLN A CA 1
ATOM 1448 C C . GLN A 1 181 ? 26.003 -22.626 -14.794 1.00 78.88 181 GLN A C 1
ATOM 1450 O O . GLN A 1 181 ? 25.466 -21.519 -14.844 1.00 78.88 181 GLN A O 1
ATOM 1455 N N . ILE A 1 182 ? 27.298 -22.798 -15.064 1.00 78.06 182 ILE A N 1
ATOM 1456 C CA . ILE A 1 182 ? 28.152 -21.715 -15.559 1.00 78.06 182 ILE A CA 1
ATOM 1457 C C . ILE A 1 182 ? 27.905 -21.558 -17.059 1.00 78.06 182 ILE A C 1
ATOM 1459 O O . ILE A 1 182 ? 28.147 -22.473 -17.844 1.00 78.06 182 ILE A O 1
ATOM 1463 N N . VAL A 1 183 ? 27.440 -20.378 -17.452 1.00 84.81 183 VAL A N 1
ATOM 1464 C CA . VAL A 1 183 ? 27.194 -20.003 -18.846 1.00 84.81 183 VAL A CA 1
ATOM 1465 C C . VAL A 1 183 ? 28.023 -18.782 -19.211 1.00 84.81 183 VAL A C 1
ATOM 1467 O O . VAL A 1 183 ? 28.219 -17.881 -18.394 1.00 84.81 183 VAL A O 1
ATOM 1470 N N . THR A 1 184 ? 28.502 -18.743 -20.452 1.00 93.25 184 THR A N 1
ATOM 1471 C CA . THR A 1 184 ? 29.398 -17.689 -20.946 1.00 93.25 184 THR A CA 1
ATOM 1472 C C . THR A 1 184 ? 28.923 -17.137 -22.282 1.00 93.25 184 THR A C 1
ATOM 1474 O O . THR A 1 184 ? 28.150 -17.789 -22.987 1.00 93.25 184 THR A O 1
ATOM 1477 N N . LEU A 1 185 ? 29.402 -15.950 -22.666 1.00 93.25 185 LEU A N 1
ATOM 1478 C CA . LEU A 1 185 ? 29.100 -15.373 -23.980 1.00 93.25 185 LEU A CA 1
ATOM 1479 C C . LEU A 1 185 ? 29.417 -16.325 -25.139 1.00 93.25 185 LEU A C 1
ATOM 1481 O O . LEU A 1 185 ? 28.655 -16.386 -26.099 1.00 93.25 185 LEU A O 1
ATOM 1485 N N . LYS A 1 186 ? 30.472 -17.137 -25.031 1.00 93.06 186 LYS A N 1
ATOM 1486 C CA . LYS A 1 186 ? 30.835 -18.144 -26.037 1.00 93.06 186 LYS A CA 1
ATOM 1487 C C . LYS A 1 186 ? 29.670 -19.071 -26.402 1.00 93.06 186 LYS A C 1
ATOM 1489 O O . LYS A 1 186 ? 29.602 -19.539 -27.532 1.00 93.06 186 LYS A O 1
ATOM 1494 N N . ASN A 1 187 ? 28.752 -19.331 -25.469 1.00 89.62 187 ASN A N 1
ATOM 1495 C CA . ASN A 1 187 ? 27.599 -20.199 -25.697 1.00 89.62 187 ASN A CA 1
ATOM 1496 C C . ASN A 1 187 ? 26.482 -19.541 -26.524 1.00 89.62 187 ASN A C 1
ATOM 1498 O O . ASN A 1 187 ? 25.618 -20.261 -27.016 1.00 89.62 187 ASN A O 1
ATOM 1502 N N . ILE A 1 188 ? 26.476 -18.209 -26.663 1.00 93.69 188 ILE A N 1
ATOM 1503 C CA . ILE A 1 188 ? 25.402 -17.466 -27.342 1.00 93.69 188 ILE A CA 1
ATOM 1504 C C . ILE A 1 188 ? 25.850 -16.751 -28.620 1.00 93.69 188 ILE A C 1
ATOM 1506 O O . ILE A 1 188 ? 24.994 -16.354 -29.411 1.00 93.69 188 ILE A O 1
ATOM 1510 N N . LEU A 1 189 ? 27.158 -16.587 -28.841 1.00 95.25 189 LEU A N 1
ATOM 1511 C CA . LEU A 1 189 ? 27.685 -15.947 -30.049 1.00 95.25 189 LEU A CA 1
ATOM 1512 C C . LEU A 1 189 ? 27.418 -16.801 -31.299 1.00 95.25 189 LEU A C 1
ATOM 1514 O O . LEU A 1 189 ? 27.363 -18.030 -31.225 1.00 95.25 189 LEU A O 1
ATOM 1518 N N . GLU A 1 190 ? 27.251 -16.151 -32.452 1.00 95.75 190 GLU A N 1
ATOM 1519 C CA . GLU A 1 190 ? 27.167 -16.838 -33.746 1.00 95.75 190 GLU A CA 1
ATOM 1520 C C . GLU A 1 190 ? 28.414 -17.687 -33.968 1.00 95.75 190 GLU A C 1
ATOM 1522 O O . GLU A 1 190 ? 29.504 -17.306 -33.535 1.00 95.75 190 GLU A O 1
ATOM 1527 N N . LYS A 1 191 ? 28.259 -18.836 -34.634 1.00 92.88 191 LYS A N 1
ATOM 1528 C CA . LYS A 1 191 ? 29.362 -19.764 -34.938 1.00 92.88 191 LYS A CA 1
ATOM 1529 C C . LYS A 1 191 ? 30.096 -19.396 -36.225 1.00 92.88 191 LYS A C 1
ATOM 1531 O O . LYS A 1 191 ? 31.317 -19.545 -36.280 1.00 92.88 191 LYS A O 1
ATOM 1536 N N . ASP A 1 192 ? 29.366 -18.846 -37.184 1.00 93.69 192 ASP A N 1
ATOM 1537 C CA . ASP A 1 192 ? 29.879 -18.449 -38.491 1.00 93.69 192 ASP A CA 1
ATOM 1538 C C . ASP A 1 192 ? 30.187 -16.946 -38.547 1.00 93.69 192 ASP A C 1
ATOM 1540 O O . ASP A 1 192 ? 29.830 -16.183 -37.642 1.00 93.69 192 ASP A O 1
ATOM 1544 N N . GLU A 1 193 ? 30.877 -16.524 -39.610 1.00 94.44 193 GLU A N 1
ATOM 1545 C CA . GLU A 1 193 ? 31.161 -15.112 -39.874 1.00 94.44 193 GLU A CA 1
ATOM 1546 C C . GLU A 1 193 ? 29.854 -14.308 -39.969 1.00 94.44 193 GLU A C 1
ATOM 1548 O O . GLU A 1 193 ? 28.928 -14.657 -40.705 1.00 94.44 193 GLU A O 1
ATOM 1553 N N . VAL A 1 194 ? 29.776 -13.204 -39.222 1.00 95.81 194 VAL A N 1
ATOM 1554 C CA . VAL A 1 194 ? 28.612 -12.312 -39.247 1.00 95.81 194 VAL A CA 1
ATOM 1555 C C . VAL A 1 194 ? 28.828 -11.162 -40.220 1.00 95.81 194 VAL A C 1
ATOM 1557 O O . VAL A 1 194 ? 29.937 -10.671 -40.401 1.00 95.81 194 VAL A O 1
ATOM 1560 N N . SER A 1 195 ? 27.736 -10.656 -40.792 1.00 95.50 195 SER A N 1
ATOM 1561 C CA . SER A 1 195 ? 27.778 -9.512 -41.707 1.00 95.50 195 SER A CA 1
ATOM 1562 C C . SER A 1 195 ? 28.554 -8.319 -41.123 1.00 95.50 195 SER A C 1
ATOM 1564 O O . SER A 1 195 ? 28.243 -7.834 -40.030 1.00 95.50 195 SER A O 1
ATOM 1566 N N . VAL A 1 196 ? 29.451 -7.753 -41.937 1.00 95.38 196 VAL A N 1
ATOM 1567 C CA . VAL A 1 196 ? 30.284 -6.572 -41.641 1.00 95.38 196 VAL A CA 1
ATOM 1568 C C . VAL A 1 196 ? 29.507 -5.383 -41.051 1.00 95.38 196 VAL A C 1
ATOM 1570 O O . VAL A 1 196 ? 30.047 -4.624 -40.253 1.00 95.38 196 VAL A O 1
ATOM 1573 N N . LYS A 1 197 ? 28.201 -5.254 -41.342 1.00 94.69 197 LYS A N 1
ATOM 1574 C CA . LYS A 1 197 ? 27.308 -4.231 -40.754 1.00 94.69 197 LYS A CA 1
ATOM 1575 C C . LYS A 1 197 ? 27.294 -4.178 -39.215 1.00 94.69 197 LYS A C 1
ATOM 1577 O O . LYS A 1 197 ? 26.884 -3.158 -38.662 1.00 94.69 197 LYS A O 1
ATOM 1582 N N . TYR A 1 198 ? 27.659 -5.264 -38.527 1.00 95.44 198 TYR A N 1
ATOM 1583 C CA . TYR A 1 198 ? 27.694 -5.313 -37.060 1.00 95.44 198 TYR A CA 1
ATOM 1584 C C . TYR A 1 198 ? 29.015 -4.810 -36.465 1.00 95.44 198 TYR A C 1
ATOM 1586 O O . TYR A 1 198 ? 29.054 -4.469 -35.277 1.00 95.44 198 TYR A O 1
ATOM 1594 N N . TYR A 1 199 ? 30.074 -4.733 -37.273 1.00 96.12 199 TYR A N 1
ATOM 1595 C CA . TYR A 1 199 ? 31.369 -4.203 -36.868 1.00 96.12 199 TYR A CA 1
ATOM 1596 C C . TYR A 1 199 ? 31.311 -2.679 -36.782 1.00 96.12 199 TYR A C 1
ATOM 1598 O O . TYR A 1 199 ? 30.631 -2.006 -37.560 1.00 96.12 199 TYR A O 1
ATOM 1606 N N . LEU A 1 200 ? 31.991 -2.118 -35.783 1.00 94.94 200 LEU A N 1
ATOM 1607 C CA . LEU A 1 200 ? 32.027 -0.670 -35.603 1.00 94.94 200 LEU A CA 1
ATOM 1608 C C . LEU A 1 200 ? 32.904 -0.021 -36.682 1.00 94.94 200 LEU A C 1
ATOM 1610 O O . LEU A 1 200 ? 33.874 -0.624 -37.143 1.00 94.94 200 LEU A O 1
ATOM 1614 N N . SER A 1 201 ? 32.611 1.226 -37.056 1.00 94.94 201 SER A N 1
ATOM 1615 C CA . SER A 1 201 ? 33.596 2.005 -37.810 1.00 94.94 201 SER A CA 1
ATOM 1616 C C . SER A 1 201 ? 34.734 2.441 -36.892 1.00 94.94 201 SER A C 1
ATOM 1618 O O . SER A 1 201 ? 34.514 2.689 -35.702 1.00 94.94 201 SER A O 1
ATOM 1620 N N . GLU A 1 202 ? 35.935 2.577 -37.446 1.00 94.31 202 GLU A N 1
ATOM 1621 C CA . GLU A 1 202 ? 37.126 3.021 -36.715 1.00 94.31 202 GLU A CA 1
ATOM 1622 C C . GLU A 1 202 ? 36.871 4.367 -36.019 1.00 94.31 202 GLU A C 1
ATOM 1624 O O . GLU A 1 202 ? 37.144 4.544 -34.834 1.00 94.31 202 GLU A O 1
ATOM 1629 N N . GLN A 1 203 ? 36.218 5.299 -36.719 1.00 93.62 203 GLN A N 1
ATOM 1630 C CA . GLN A 1 203 ? 35.863 6.610 -36.169 1.00 93.62 203 GLN A CA 1
ATOM 1631 C C . GLN A 1 203 ? 34.905 6.520 -34.973 1.00 93.62 203 GLN A C 1
ATOM 1633 O O . GLN A 1 203 ? 35.031 7.273 -34.001 1.00 93.62 203 GLN A O 1
ATOM 1638 N N . TYR A 1 204 ? 33.927 5.615 -35.029 1.00 93.50 204 TYR A N 1
ATOM 1639 C CA . TYR A 1 204 ? 32.986 5.440 -33.930 1.00 93.50 204 TYR A CA 1
ATOM 1640 C C . TYR A 1 204 ? 33.650 4.745 -32.736 1.00 93.50 204 TYR A C 1
ATOM 1642 O O . TYR A 1 204 ? 33.457 5.192 -31.607 1.00 93.50 204 TYR A O 1
ATOM 1650 N N . LEU A 1 205 ? 34.504 3.742 -32.969 1.00 94.12 205 LEU A N 1
ATOM 1651 C CA . LEU A 1 205 ? 35.299 3.110 -31.912 1.00 94.12 205 LEU A CA 1
ATOM 1652 C C . LEU A 1 205 ? 36.205 4.132 -31.207 1.00 94.12 205 LEU A C 1
ATOM 1654 O O . LEU A 1 205 ? 36.166 4.243 -29.984 1.00 94.12 205 LEU A O 1
ATOM 1658 N N . GLN A 1 206 ? 36.921 4.965 -31.966 1.00 92.94 206 GLN A N 1
ATOM 1659 C CA . GLN A 1 206 ? 37.720 6.079 -31.436 1.00 92.94 206 GLN A CA 1
ATOM 1660 C C . GLN A 1 206 ? 36.885 7.050 -30.587 1.00 92.94 206 GLN A C 1
ATOM 1662 O O . GLN A 1 206 ? 37.344 7.553 -29.561 1.00 92.94 206 GLN A O 1
ATOM 1667 N N . THR A 1 207 ? 35.638 7.309 -30.988 1.00 92.12 207 THR A N 1
ATOM 1668 C CA . THR A 1 207 ? 34.718 8.159 -30.220 1.00 92.12 207 THR A CA 1
ATOM 1669 C C . THR A 1 207 ? 34.361 7.521 -28.876 1.00 92.12 207 THR A C 1
ATOM 1671 O O . THR A 1 207 ? 34.324 8.221 -27.863 1.00 92.12 207 THR A O 1
ATOM 1674 N N . LEU A 1 208 ? 34.140 6.203 -28.843 1.00 92.25 208 LEU A N 1
ATOM 1675 C CA . LEU A 1 208 ? 33.872 5.455 -27.613 1.00 92.25 208 LEU A CA 1
ATOM 1676 C C . LEU A 1 208 ? 35.090 5.429 -26.678 1.00 92.25 208 LEU A C 1
ATOM 1678 O O . LEU A 1 208 ? 34.923 5.635 -25.475 1.00 92.25 208 LEU A O 1
ATOM 1682 N N . VAL A 1 209 ? 36.298 5.258 -27.227 1.00 91.88 209 VAL A N 1
ATOM 1683 C CA . VAL A 1 209 ? 37.572 5.342 -26.488 1.00 91.88 209 VAL A CA 1
ATOM 1684 C C . VAL A 1 209 ? 37.713 6.705 -25.812 1.00 91.88 209 VAL A C 1
ATOM 1686 O O . VAL A 1 209 ? 37.740 6.779 -24.585 1.00 91.88 209 VAL A O 1
ATOM 1689 N N . LYS A 1 210 ? 37.636 7.794 -26.586 1.00 91.69 210 LYS A N 1
ATOM 1690 C CA . LYS A 1 210 ? 37.707 9.169 -26.058 1.00 91.69 210 LYS A CA 1
ATOM 1691 C C . LYS A 1 210 ? 36.585 9.486 -25.070 1.00 91.69 210 LYS A C 1
ATOM 1693 O O . LYS A 1 210 ? 36.737 10.311 -24.172 1.00 91.69 210 LYS A O 1
ATOM 1698 N N . HIS A 1 211 ? 35.401 8.904 -25.255 1.00 88.25 211 HIS A N 1
ATOM 1699 C CA . HIS A 1 211 ? 34.298 9.066 -24.310 1.00 88.25 211 HIS A CA 1
ATOM 1700 C C . HIS A 1 211 ? 34.618 8.411 -22.964 1.00 88.25 211 HIS A C 1
ATOM 1702 O O . HIS A 1 211 ? 34.432 9.052 -21.932 1.00 88.25 211 HIS A O 1
ATOM 1708 N N . ARG A 1 212 ? 35.138 7.180 -22.972 1.00 87.50 212 ARG A N 1
ATOM 1709 C CA . ARG A 1 212 ? 35.530 6.459 -21.757 1.00 87.50 212 ARG A CA 1
ATOM 1710 C C . ARG A 1 212 ? 36.646 7.182 -20.997 1.00 87.50 212 ARG A C 1
ATOM 1712 O O . ARG A 1 212 ? 36.468 7.448 -19.814 1.00 87.50 212 ARG A O 1
ATOM 1719 N N . GLU A 1 213 ? 37.699 7.618 -21.686 1.00 88.62 213 GLU A N 1
ATOM 1720 C CA . GLU A 1 213 ? 38.794 8.405 -21.088 1.00 88.62 213 GLU A CA 1
ATOM 1721 C C . GLU A 1 213 ? 38.277 9.676 -20.391 1.00 88.62 213 GLU A C 1
ATOM 1723 O O . GLU A 1 213 ? 38.649 9.987 -19.261 1.00 88.62 213 GLU A O 1
ATOM 1728 N N . ARG A 1 214 ? 37.342 10.403 -21.025 1.00 85.88 214 ARG A N 1
ATOM 1729 C CA . ARG A 1 214 ? 36.722 11.600 -20.426 1.00 85.88 214 ARG A CA 1
ATOM 1730 C C . ARG A 1 214 ? 35.926 11.304 -19.157 1.00 85.88 214 ARG A C 1
ATOM 1732 O O . ARG A 1 214 ? 35.818 12.188 -18.308 1.00 85.88 214 ARG A O 1
ATOM 1739 N N . HIS A 1 215 ? 35.310 10.130 -19.049 1.0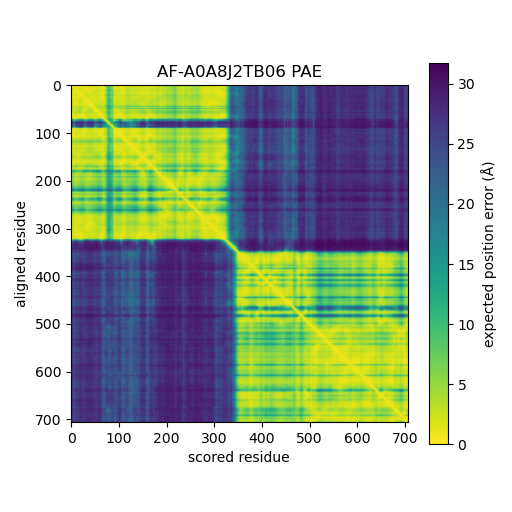0 84.44 215 HIS A N 1
ATOM 1740 C CA . HIS A 1 215 ? 34.560 9.730 -17.859 1.00 84.44 215 HIS A CA 1
ATOM 1741 C C . HIS A 1 215 ? 35.485 9.248 -16.741 1.00 84.44 215 HIS A C 1
ATOM 1743 O O . HIS A 1 215 ? 35.302 9.672 -15.597 1.00 84.44 215 HIS A O 1
ATOM 1749 N N . GLU A 1 216 ? 36.506 8.460 -17.082 1.00 86.19 216 GLU A N 1
ATOM 1750 C CA . GLU A 1 216 ? 37.537 7.996 -16.149 1.00 86.19 216 GLU A CA 1
ATOM 1751 C C . GLU A 1 216 ? 38.284 9.185 -15.521 1.00 86.19 216 GLU A C 1
ATOM 1753 O O . GLU A 1 216 ? 38.374 9.266 -14.297 1.00 86.19 216 GLU A O 1
ATOM 1758 N N . ASN A 1 217 ? 38.657 10.198 -16.315 1.00 83.94 217 ASN A N 1
ATOM 1759 C CA . ASN A 1 217 ? 39.271 11.442 -15.820 1.00 83.94 217 ASN A CA 1
ATOM 1760 C C . ASN A 1 217 ? 38.374 12.249 -14.860 1.00 83.94 217 ASN A C 1
ATOM 1762 O O . ASN A 1 217 ? 38.860 13.107 -14.129 1.00 83.94 217 ASN A O 1
ATOM 1766 N N . LYS A 1 218 ? 37.060 11.996 -14.854 1.00 83.06 218 LYS A N 1
ATOM 1767 C CA . LYS A 1 218 ? 36.091 12.615 -13.933 1.00 83.06 218 LYS A CA 1
ATOM 1768 C C . LYS A 1 218 ? 35.773 11.730 -12.721 1.00 83.06 218 LYS A C 1
ATOM 1770 O O . LYS A 1 218 ? 34.820 12.028 -12.005 1.00 83.06 218 LYS A O 1
ATOM 1775 N N . GLY A 1 219 ? 36.497 10.624 -12.527 1.00 77.94 219 GLY A N 1
ATOM 1776 C CA . GLY A 1 219 ? 36.247 9.649 -11.461 1.00 77.94 219 GLY A CA 1
ATOM 1777 C C . GLY A 1 219 ? 34.978 8.811 -11.661 1.00 77.94 219 GLY A C 1
ATOM 1778 O O . GLY A 1 219 ? 34.497 8.193 -10.715 1.00 77.94 219 GLY A O 1
ATOM 1779 N N . ASN A 1 220 ? 34.411 8.788 -12.874 1.00 71.56 220 ASN A N 1
ATOM 1780 C CA . ASN A 1 220 ? 33.185 8.055 -13.187 1.00 71.56 220 ASN A CA 1
ATOM 1781 C C . ASN A 1 220 ? 33.498 6.813 -14.036 1.00 71.56 220 ASN A C 1
ATOM 1783 O O . ASN A 1 220 ? 34.047 6.930 -15.125 1.00 71.56 220 ASN A O 1
ATOM 1787 N N . GLY A 1 221 ? 33.068 5.625 -13.603 1.00 66.69 221 GLY A N 1
ATOM 1788 C CA . GLY A 1 221 ? 33.259 4.359 -14.335 1.00 66.69 221 GLY A CA 1
ATOM 1789 C C . GLY A 1 221 ? 32.281 4.126 -15.500 1.00 66.69 221 GLY A C 1
ATOM 1790 O O . GLY A 1 221 ? 31.726 3.035 -15.621 1.00 66.69 221 GLY A O 1
ATOM 1791 N N . PHE A 1 222 ? 31.999 5.147 -16.317 1.00 72.00 222 PHE A N 1
ATOM 1792 C CA . PHE A 1 222 ? 31.043 5.075 -17.435 1.00 72.00 222 PHE A CA 1
ATOM 1793 C C . PHE A 1 222 ? 31.754 5.022 -18.796 1.00 72.00 222 PHE A C 1
ATOM 1795 O O . PHE A 1 222 ? 32.685 5.777 -19.049 1.00 72.00 222 PHE A O 1
ATOM 1802 N N . GLY A 1 223 ? 31.288 4.170 -19.713 1.00 84.19 223 GLY A N 1
ATOM 1803 C CA . GLY A 1 223 ? 31.867 4.047 -21.054 1.00 84.19 223 GLY A CA 1
ATOM 1804 C C . GLY A 1 223 ? 31.468 2.756 -21.762 1.00 84.19 223 GLY A C 1
ATOM 1805 O O . GLY A 1 223 ? 30.625 2.014 -21.259 1.00 84.19 223 GLY A O 1
ATOM 1806 N N . TYR A 1 224 ? 32.071 2.509 -22.927 1.00 90.81 224 TYR A N 1
ATOM 1807 C CA . TYR A 1 224 ? 31.929 1.248 -23.656 1.00 90.81 224 TYR A CA 1
ATOM 1808 C C . TYR A 1 224 ? 32.689 0.114 -22.954 1.00 90.81 224 TYR A C 1
ATOM 1810 O O . TYR A 1 224 ? 33.661 0.346 -22.228 1.00 90.81 224 TYR A O 1
ATOM 1818 N N . GLU A 1 225 ? 32.264 -1.118 -23.205 1.00 92.88 225 GLU A N 1
ATOM 1819 C CA . GLU A 1 225 ? 32.853 -2.312 -22.612 1.00 92.88 225 GLU A CA 1
ATOM 1820 C C . GLU A 1 225 ? 32.884 -3.437 -23.646 1.00 92.88 225 GLU A C 1
ATOM 1822 O O . GLU A 1 225 ? 31.872 -3.718 -24.296 1.00 92.88 225 GLU A O 1
ATOM 1827 N N . ILE A 1 226 ? 34.057 -4.054 -23.795 1.00 94.75 226 ILE A N 1
ATOM 1828 C CA . ILE A 1 226 ? 34.258 -5.264 -24.590 1.00 94.75 226 ILE A CA 1
ATOM 1829 C C . ILE A 1 226 ? 34.269 -6.432 -23.610 1.00 94.75 226 ILE A C 1
ATOM 1831 O O . ILE A 1 226 ? 35.109 -6.482 -22.712 1.00 94.75 226 ILE A O 1
ATOM 1835 N N . ILE A 1 227 ? 33.319 -7.347 -23.759 1.00 94.69 227 ILE A N 1
ATOM 1836 C CA . ILE A 1 227 ? 33.162 -8.485 -22.858 1.00 94.69 227 ILE A CA 1
ATOM 1837 C C . ILE A 1 227 ? 33.922 -9.678 -23.437 1.00 94.69 227 ILE A C 1
ATOM 1839 O O . ILE A 1 227 ? 33.779 -10.009 -24.612 1.00 94.69 227 ILE A O 1
ATOM 1843 N N . SER A 1 228 ? 34.725 -10.335 -22.600 1.00 94.00 228 SER A N 1
ATOM 1844 C CA . SER A 1 228 ? 35.411 -11.578 -22.970 1.00 94.00 228 SER A CA 1
ATOM 1845 C C . SER A 1 228 ? 34.408 -12.687 -23.304 1.00 94.00 228 SER A C 1
ATOM 1847 O O . SER A 1 228 ? 33.351 -12.779 -22.678 1.00 94.00 228 SER A O 1
ATOM 1849 N N . ASN A 1 229 ? 34.770 -13.594 -24.215 1.00 92.69 229 ASN A N 1
ATOM 1850 C CA . ASN A 1 229 ? 33.951 -14.758 -24.575 1.00 92.69 229 ASN A CA 1
ATOM 1851 C C . ASN A 1 229 ? 33.630 -15.660 -23.370 1.00 92.69 229 ASN A C 1
ATOM 1853 O O . ASN A 1 229 ? 32.563 -16.266 -23.332 1.00 92.69 229 ASN A O 1
ATOM 1857 N N . ASN A 1 230 ? 34.506 -15.708 -22.361 1.00 93.00 230 ASN A N 1
ATOM 1858 C CA . ASN A 1 230 ? 34.272 -16.449 -21.112 1.00 93.00 230 ASN A CA 1
ATOM 1859 C C . ASN A 1 230 ? 33.512 -15.622 -20.056 1.00 93.00 230 ASN A C 1
ATOM 1861 O O . ASN A 1 230 ? 33.296 -16.076 -18.936 1.00 93.00 230 ASN A O 1
ATOM 1865 N N . GLY A 1 231 ? 33.151 -14.383 -20.387 1.00 93.25 231 GLY A N 1
ATOM 1866 C CA . GLY A 1 231 ? 32.464 -13.453 -19.508 1.00 93.25 231 GLY A CA 1
ATOM 1867 C C . GLY A 1 231 ? 30.943 -13.586 -19.539 1.00 93.25 231 GLY A C 1
ATOM 1868 O O . GLY A 1 231 ? 30.357 -14.394 -20.263 1.00 93.25 231 GLY A O 1
ATOM 1869 N N . VAL A 1 232 ? 30.312 -12.725 -18.742 1.00 93.44 232 VAL A N 1
ATOM 1870 C CA . VAL A 1 232 ? 28.858 -12.584 -18.613 1.00 93.44 232 VAL A CA 1
ATOM 1871 C C . VAL A 1 232 ? 28.486 -11.181 -19.079 1.00 93.44 232 VAL A C 1
ATOM 1873 O O . VAL A 1 232 ? 29.051 -10.203 -18.582 1.00 93.44 232 VAL A O 1
ATOM 1876 N N . ALA A 1 233 ? 27.530 -11.081 -19.999 1.00 93.69 233 ALA A N 1
ATOM 1877 C CA . ALA A 1 233 ? 27.048 -9.813 -20.526 1.00 93.69 233 ALA A CA 1
ATOM 1878 C C . ALA A 1 233 ? 26.465 -8.920 -19.418 1.00 93.69 233 ALA A C 1
ATOM 1880 O O . ALA A 1 233 ? 25.907 -9.389 -18.421 1.00 93.69 233 ALA A O 1
ATOM 1881 N N . ASN A 1 234 ? 26.543 -7.611 -19.613 1.00 92.56 234 ASN A N 1
ATOM 1882 C CA . ASN A 1 234 ? 25.824 -6.630 -18.815 1.00 92.56 234 ASN A CA 1
ATOM 1883 C C . ASN A 1 234 ? 24.321 -6.633 -19.156 1.00 92.56 234 ASN A C 1
ATOM 1885 O O . ASN A 1 234 ? 23.886 -7.155 -20.184 1.00 92.56 234 ASN A O 1
ATOM 1889 N N . SER A 1 235 ? 23.503 -6.013 -18.299 1.00 87.94 235 SER A N 1
ATOM 1890 C CA . SER A 1 235 ? 22.070 -5.831 -18.565 1.00 87.94 235 SER A CA 1
ATOM 1891 C C . SER A 1 235 ? 21.838 -5.147 -19.914 1.00 87.94 235 SER A C 1
ATOM 1893 O O . SER A 1 235 ? 22.344 -4.050 -20.159 1.00 87.94 235 SER A O 1
ATOM 1895 N N . LEU A 1 236 ? 21.015 -5.762 -20.763 1.00 85.44 236 LEU A N 1
ATOM 1896 C CA . LEU A 1 236 ? 20.548 -5.130 -21.994 1.00 85.44 236 LEU A CA 1
ATOM 1897 C C . LEU A 1 236 ? 19.536 -4.032 -21.639 1.00 85.44 236 LEU A C 1
ATOM 1899 O O . LEU A 1 236 ? 18.519 -4.302 -20.994 1.00 85.44 236 LEU A O 1
ATOM 1903 N N . VAL A 1 237 ? 19.840 -2.798 -22.041 1.00 77.69 237 VAL A N 1
ATOM 1904 C CA . VAL A 1 237 ? 18.993 -1.610 -21.864 1.00 77.69 237 VAL A CA 1
ATOM 1905 C C . VAL A 1 237 ? 18.687 -0.973 -23.215 1.00 77.69 237 VAL A C 1
ATOM 1907 O O . VAL A 1 237 ? 19.471 -1.087 -24.160 1.00 77.69 237 VAL A O 1
ATOM 1910 N N . VAL A 1 238 ? 17.561 -0.267 -23.302 1.00 69.69 238 VAL A N 1
ATOM 1911 C CA . VAL A 1 238 ? 17.166 0.459 -24.514 1.00 69.69 238 VAL A CA 1
ATOM 1912 C C . VAL A 1 238 ? 18.082 1.672 -24.704 1.00 69.69 238 VAL A C 1
ATOM 1914 O O . VAL A 1 238 ? 18.141 2.550 -23.848 1.00 69.69 238 VAL A O 1
ATOM 1917 N N . GLY A 1 239 ? 18.810 1.722 -25.824 1.00 69.31 239 GLY A N 1
ATOM 1918 C CA . GLY A 1 239 ? 19.672 2.851 -26.196 1.00 69.31 239 GLY A CA 1
ATOM 1919 C C . GLY A 1 239 ? 21.108 2.458 -26.558 1.00 69.31 239 GLY A C 1
ATOM 1920 O O . GLY A 1 239 ? 21.418 1.284 -26.765 1.00 69.31 239 GLY A O 1
ATOM 1921 N N . GLY A 1 240 ? 21.990 3.458 -26.672 1.00 67.00 240 GLY A N 1
ATOM 1922 C CA . GLY A 1 240 ? 23.416 3.263 -26.982 1.00 67.00 240 GLY A CA 1
ATOM 1923 C C . GLY A 1 240 ? 24.143 2.454 -25.907 1.00 67.00 240 GLY A C 1
ATOM 1924 O O . GLY A 1 240 ? 24.805 1.471 -26.227 1.00 67.00 240 GLY A O 1
ATOM 1925 N N . MET A 1 241 ? 23.884 2.770 -24.633 1.00 72.81 241 MET A N 1
ATOM 1926 C CA . MET A 1 241 ? 24.536 2.146 -23.475 1.00 72.81 241 MET A CA 1
ATOM 1927 C C . MET A 1 241 ? 24.404 0.617 -23.447 1.00 72.81 241 MET A C 1
ATOM 1929 O O . MET A 1 241 ? 25.367 -0.070 -23.127 1.00 72.81 241 MET A O 1
ATOM 1933 N N . GLY A 1 242 ? 23.245 0.063 -23.817 1.00 74.50 242 GLY A N 1
ATOM 1934 C CA . GLY A 1 242 ? 23.047 -1.390 -23.841 1.00 74.50 242 GLY A CA 1
ATOM 1935 C C . GLY A 1 242 ? 23.892 -2.092 -24.904 1.00 74.50 242 GLY A C 1
ATOM 1936 O O . GLY A 1 242 ? 24.364 -3.200 -24.675 1.00 74.50 242 GLY A O 1
ATOM 1937 N N . LYS A 1 243 ? 24.121 -1.434 -26.047 1.00 82.25 243 LYS A N 1
ATOM 1938 C CA . LYS A 1 243 ? 24.928 -1.963 -27.157 1.00 82.25 243 LYS A CA 1
ATOM 1939 C C . LYS A 1 243 ? 26.424 -1.748 -26.938 1.00 82.25 243 LYS A C 1
ATOM 1941 O O . LYS A 1 243 ? 27.212 -2.648 -27.186 1.00 82.25 243 LYS A O 1
ATOM 1946 N N . GLU A 1 244 ? 26.810 -0.567 -26.473 1.00 90.06 244 GLU A N 1
ATOM 1947 C CA . GLU A 1 244 ? 28.212 -0.160 -26.312 1.00 90.06 244 GLU A CA 1
ATOM 1948 C C . GLU A 1 244 ? 28.888 -0.835 -25.112 1.00 90.06 244 GLU A C 1
ATOM 1950 O O . GLU A 1 244 ? 30.104 -0.978 -25.099 1.00 90.06 244 GLU A O 1
ATOM 1955 N N . ARG A 1 245 ? 28.117 -1.288 -24.115 1.00 90.88 245 ARG A N 1
ATOM 1956 C CA . ARG A 1 245 ? 28.627 -2.008 -22.933 1.00 90.88 245 ARG A CA 1
ATOM 1957 C C . ARG A 1 245 ? 28.611 -3.529 -23.052 1.00 90.88 245 ARG A C 1
ATOM 1959 O O . ARG A 1 245 ? 28.816 -4.228 -22.062 1.00 90.88 245 ARG A O 1
ATOM 1966 N N . ASN A 1 246 ? 28.296 -4.028 -24.238 1.00 93.31 246 ASN A N 1
ATOM 1967 C CA . ASN A 1 246 ? 28.245 -5.448 -24.548 1.00 93.31 246 ASN A CA 1
ATOM 1968 C C . ASN A 1 246 ? 28.879 -5.704 -25.923 1.00 93.31 246 ASN A C 1
ATOM 1970 O O . ASN A 1 246 ? 28.332 -6.444 -26.741 1.00 93.31 246 ASN A O 1
ATOM 1974 N N . LEU A 1 247 ? 29.987 -5.017 -26.212 1.00 95.62 247 LEU A N 1
ATOM 1975 C CA . LEU A 1 247 ? 30.750 -5.244 -27.434 1.00 95.62 247 LEU A CA 1
ATOM 1976 C C . LEU A 1 247 ? 31.558 -6.534 -27.304 1.00 95.62 247 LEU A C 1
ATOM 1978 O O . LEU A 1 247 ? 31.897 -6.959 -26.199 1.00 95.62 247 LEU A O 1
ATOM 1982 N N . VAL A 1 248 ? 31.869 -7.144 -28.440 1.00 96.38 248 VAL A N 1
ATOM 1983 C CA . VAL A 1 248 ? 32.664 -8.372 -28.520 1.00 96.38 248 VAL A CA 1
ATOM 1984 C C . VAL A 1 248 ? 33.728 -8.228 -29.599 1.00 96.38 248 VAL A C 1
ATOM 1986 O O . VAL A 1 248 ? 33.584 -7.408 -30.510 1.00 96.38 248 VAL A O 1
ATOM 1989 N N . ILE A 1 249 ? 34.793 -9.014 -29.479 1.00 95.94 249 ILE A N 1
ATOM 1990 C CA . ILE A 1 249 ? 35.804 -9.167 -30.525 1.00 95.94 249 ILE A CA 1
ATOM 1991 C C . ILE A 1 249 ? 35.436 -10.405 -31.331 1.00 95.94 249 ILE A C 1
ATOM 1993 O O . ILE A 1 249 ? 35.163 -11.461 -30.757 1.00 95.94 249 ILE A O 1
ATOM 1997 N N . ASP A 1 250 ? 35.409 -10.264 -32.652 1.00 94.38 250 ASP A N 1
ATOM 1998 C CA . ASP A 1 250 ? 35.107 -11.364 -33.557 1.00 94.38 250 ASP A CA 1
ATOM 1999 C C . ASP A 1 250 ? 36.114 -11.423 -34.702 1.00 94.38 250 ASP A C 1
ATOM 2001 O O . ASP A 1 250 ? 36.007 -10.702 -35.697 1.00 94.38 250 ASP A O 1
ATOM 2005 N N . GLU A 1 251 ? 37.086 -12.317 -34.531 1.00 93.44 251 GLU A N 1
ATOM 2006 C CA . GLU A 1 251 ? 38.252 -12.477 -35.399 1.00 93.44 251 GLU A CA 1
ATOM 2007 C C . GLU A 1 251 ? 37.944 -13.139 -36.752 1.00 93.44 251 GLU A C 1
ATOM 2009 O O . GLU A 1 251 ? 38.839 -13.310 -37.572 1.00 93.44 251 GLU A O 1
ATOM 2014 N N . ARG A 1 252 ? 36.683 -13.510 -37.007 1.00 93.81 252 ARG A N 1
ATOM 2015 C CA . ARG A 1 252 ? 36.281 -14.267 -38.204 1.00 93.81 252 ARG A CA 1
ATOM 2016 C C . ARG A 1 252 ? 35.973 -13.402 -39.425 1.00 93.81 252 ARG A C 1
ATOM 2018 O O . ARG A 1 252 ? 35.702 -13.966 -40.476 1.00 93.81 252 ARG A O 1
ATOM 2025 N N . LEU A 1 253 ? 35.971 -12.071 -39.305 1.00 94.50 253 LEU A N 1
ATOM 2026 C CA . LEU A 1 253 ? 35.653 -11.181 -40.428 1.00 94.50 253 LEU A CA 1
ATOM 2027 C C . LEU A 1 253 ? 36.695 -11.311 -41.541 1.00 94.50 253 LEU A C 1
ATOM 2029 O O . LEU A 1 253 ? 37.869 -11.004 -41.331 1.00 94.50 253 LEU A O 1
ATOM 2033 N N . THR A 1 254 ? 36.251 -11.686 -42.737 1.00 92.44 254 THR A N 1
ATOM 2034 C CA . THR A 1 254 ? 37.115 -11.817 -43.915 1.00 92.44 254 THR A CA 1
ATOM 2035 C C . THR A 1 254 ? 36.958 -10.643 -44.878 1.00 92.44 254 THR A C 1
ATOM 2037 O O . THR A 1 254 ? 37.915 -10.270 -45.559 1.00 92.44 254 THR A O 1
ATOM 2040 N N . ASN A 1 255 ? 35.781 -10.006 -44.907 1.00 91.25 255 ASN A N 1
ATOM 2041 C CA . ASN A 1 255 ? 35.476 -8.892 -45.804 1.00 91.25 255 ASN A CA 1
ATOM 2042 C C . ASN A 1 255 ? 35.162 -7.586 -45.051 1.00 91.25 255 ASN A C 1
ATOM 2044 O O . ASN A 1 255 ? 34.140 -7.457 -44.380 1.00 91.25 255 ASN A O 1
ATOM 2048 N N . PHE A 1 256 ? 36.015 -6.576 -45.234 1.00 92.75 256 PHE A N 1
ATOM 2049 C CA . PHE A 1 256 ? 35.899 -5.263 -44.589 1.00 92.75 256 PHE A CA 1
ATOM 2050 C C . PHE A 1 256 ? 35.127 -4.224 -45.420 1.00 92.75 256 PHE A C 1
ATOM 2052 O O . PHE A 1 256 ? 35.013 -3.074 -44.992 1.00 92.75 256 PHE A O 1
ATOM 2059 N N . ILE A 1 257 ? 34.590 -4.591 -46.591 1.00 90.69 257 ILE A N 1
ATOM 2060 C CA . ILE A 1 257 ? 33.817 -3.674 -47.438 1.00 90.69 257 ILE A CA 1
ATOM 2061 C C . ILE A 1 257 ? 32.494 -3.336 -46.733 1.00 90.69 257 ILE A C 1
ATOM 2063 O O . ILE A 1 257 ? 31.659 -4.224 -46.556 1.00 90.69 257 ILE A O 1
ATOM 2067 N N . PRO A 1 258 ? 32.246 -2.071 -46.342 1.00 88.69 258 PRO A N 1
ATOM 2068 C CA . PRO A 1 258 ? 31.018 -1.714 -45.646 1.00 88.69 258 PRO A CA 1
ATOM 2069 C C . PRO A 1 258 ? 29.788 -1.919 -46.532 1.00 88.69 258 PRO A C 1
ATOM 2071 O O . PRO A 1 258 ? 29.707 -1.392 -47.638 1.00 88.69 258 PRO A O 1
ATOM 2074 N N . VAL A 1 259 ? 28.782 -2.614 -46.004 1.00 89.69 259 VAL A N 1
ATOM 2075 C CA . VAL A 1 259 ? 27.466 -2.778 -46.658 1.00 89.69 259 VAL A CA 1
ATOM 2076 C C . VAL A 1 259 ? 26.428 -1.759 -46.171 1.00 89.69 259 VAL A C 1
ATOM 2078 O O . VAL A 1 259 ? 25.272 -1.776 -46.584 1.00 89.69 259 VAL A O 1
ATOM 2081 N N . THR A 1 260 ? 26.824 -0.870 -45.260 1.00 86.88 260 THR A N 1
ATOM 2082 C CA . THR A 1 260 ? 26.001 0.219 -44.728 1.00 86.88 260 THR A CA 1
ATOM 2083 C C . THR A 1 260 ? 26.749 1.542 -44.837 1.00 86.88 260 THR A C 1
ATOM 2085 O O . THR A 1 260 ? 27.974 1.585 -44.947 1.00 86.88 260 THR A O 1
ATOM 2088 N N . ARG A 1 261 ? 26.009 2.656 -44.791 1.00 85.94 261 ARG A N 1
ATOM 2089 C CA . ARG A 1 261 ? 26.598 3.998 -44.823 1.00 85.94 261 ARG A CA 1
ATOM 2090 C C . ARG A 1 261 ? 27.269 4.311 -43.481 1.00 85.94 261 ARG A C 1
ATOM 2092 O O . ARG A 1 261 ? 26.634 4.855 -42.579 1.00 85.94 261 ARG A O 1
ATOM 2099 N N . ILE A 1 262 ? 28.547 3.964 -43.355 1.00 85.00 262 ILE A N 1
ATOM 2100 C CA . ILE A 1 262 ? 29.391 4.321 -42.208 1.00 85.00 262 ILE A CA 1
ATOM 2101 C C . ILE A 1 262 ? 30.266 5.538 -42.528 1.00 85.00 262 ILE A C 1
ATOM 2103 O O . ILE A 1 262 ? 30.510 5.859 -43.690 1.00 85.00 262 ILE A O 1
ATOM 2107 N N . LYS A 1 263 ? 30.736 6.234 -41.488 1.00 79.88 263 LYS A N 1
ATOM 2108 C CA . LYS A 1 263 ? 31.807 7.228 -41.623 1.00 79.88 263 LYS A CA 1
ATOM 2109 C C . LYS A 1 263 ? 33.147 6.562 -41.303 1.00 79.88 263 LYS A C 1
ATOM 2111 O O . LYS A 1 263 ? 33.300 6.002 -40.213 1.00 79.88 263 LYS A O 1
ATOM 2116 N N . GLY A 1 264 ? 34.088 6.653 -42.240 1.00 85.31 264 GLY A N 1
ATOM 2117 C CA . GLY A 1 264 ? 35.395 5.999 -42.161 1.00 85.31 264 GLY A CA 1
ATOM 2118 C C . GLY A 1 264 ? 35.354 4.521 -42.557 1.00 85.31 264 GLY A C 1
ATOM 2119 O O . GLY A 1 264 ? 34.390 4.057 -43.160 1.00 85.31 264 GLY A O 1
ATOM 2120 N N . GLU A 1 265 ? 36.412 3.799 -42.207 1.00 91.69 265 GLU A N 1
ATOM 2121 C CA . GLU A 1 265 ? 36.573 2.367 -42.479 1.00 91.69 265 GLU A CA 1
ATOM 2122 C C . GLU A 1 265 ? 36.040 1.512 -41.319 1.00 91.69 265 GLU A C 1
ATOM 2124 O O . GLU A 1 265 ? 35.805 2.010 -40.211 1.00 91.69 265 GLU A O 1
ATOM 2129 N N . VAL A 1 266 ? 35.842 0.217 -41.564 1.00 93.44 266 VAL A N 1
ATOM 2130 C CA . VAL A 1 266 ? 35.558 -0.769 -40.511 1.00 93.44 266 VAL A CA 1
ATOM 2131 C C . VAL A 1 266 ? 36.779 -0.889 -39.594 1.00 93.44 266 VAL A C 1
ATOM 2133 O O . VAL A 1 266 ? 37.913 -0.882 -40.068 1.00 93.44 266 VAL A O 1
ATOM 2136 N N . ASN A 1 267 ? 36.557 -0.970 -38.280 1.00 94.31 267 ASN A N 1
ATOM 2137 C CA . ASN A 1 267 ? 37.653 -1.002 -37.311 1.00 94.31 267 ASN A CA 1
ATOM 2138 C C . ASN A 1 267 ? 38.531 -2.258 -37.454 1.00 94.31 267 ASN A C 1
ATOM 2140 O O . ASN A 1 267 ? 38.020 -3.375 -37.550 1.00 94.31 267 ASN A O 1
ATOM 2144 N N . LYS A 1 268 ? 39.856 -2.077 -37.400 1.00 92.38 268 LYS A N 1
ATOM 2145 C CA . LYS A 1 268 ? 40.827 -3.188 -37.499 1.00 92.38 268 LYS A CA 1
ATOM 2146 C C . LYS A 1 268 ? 40.930 -4.013 -36.217 1.00 92.38 268 LYS A C 1
ATOM 2148 O O . LYS A 1 268 ? 41.434 -5.127 -36.249 1.00 92.38 268 LYS A O 1
ATOM 2153 N N . SER A 1 269 ? 40.412 -3.486 -35.110 1.00 93.38 269 SER A N 1
ATOM 2154 C CA . SER A 1 269 ? 40.347 -4.168 -33.813 1.00 93.38 269 SER A CA 1
ATOM 2155 C C . SER A 1 269 ? 39.243 -5.232 -33.736 1.00 93.38 269 SER A C 1
ATOM 2157 O O . SER A 1 269 ? 39.046 -5.818 -32.674 1.00 93.38 269 SER A O 1
ATOM 2159 N N . LEU A 1 270 ? 38.503 -5.464 -34.832 1.00 95.69 270 LEU A N 1
ATOM 2160 C CA . LEU A 1 270 ? 37.470 -6.500 -34.963 1.00 95.69 270 LEU A CA 1
ATOM 2161 C C . LEU A 1 270 ? 36.369 -6.413 -33.894 1.00 95.69 270 LEU A C 1
ATOM 2163 O O . LEU A 1 270 ? 35.703 -7.395 -33.563 1.00 95.69 270 LEU A O 1
ATOM 2167 N N . VAL A 1 271 ? 36.149 -5.204 -33.372 1.00 96.69 271 VAL A N 1
ATOM 2168 C CA . VAL A 1 271 ? 35.127 -4.914 -32.372 1.00 96.69 271 VAL A CA 1
ATOM 2169 C C . VAL A 1 271 ? 33.779 -4.796 -33.064 1.00 96.69 271 VAL A C 1
A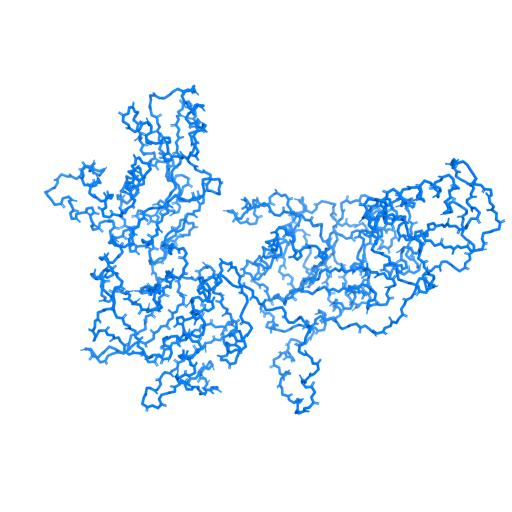TOM 2171 O O . VAL A 1 271 ? 33.583 -3.965 -33.962 1.00 96.69 271 VAL A O 1
ATOM 2174 N N . ARG A 1 272 ? 32.812 -5.586 -32.609 1.00 95.50 272 ARG A N 1
ATOM 2175 C CA . ARG A 1 272 ? 31.449 -5.562 -33.132 1.00 95.50 272 ARG A CA 1
ATOM 2176 C C . ARG A 1 272 ? 30.398 -5.542 -32.039 1.00 95.50 272 ARG A C 1
ATOM 2178 O O . ARG A 1 272 ? 30.635 -5.871 -30.877 1.00 95.50 272 ARG A O 1
ATOM 2185 N N . ARG A 1 273 ? 29.192 -5.159 -32.445 1.00 95.25 273 ARG A N 1
ATOM 2186 C CA . ARG A 1 273 ? 27.979 -5.363 -31.654 1.00 95.25 273 ARG A CA 1
ATOM 2187 C C . ARG A 1 273 ? 27.535 -6.817 -31.795 1.00 95.25 273 ARG A C 1
ATOM 2189 O O . ARG A 1 273 ? 27.722 -7.430 -32.848 1.00 95.25 273 ARG A O 1
ATOM 2196 N N . MET A 1 274 ? 26.901 -7.345 -30.754 1.00 95.31 274 MET A N 1
ATOM 2197 C CA . MET A 1 274 ? 26.204 -8.624 -30.869 1.00 95.31 274 MET A CA 1
ATOM 2198 C C . MET A 1 274 ? 25.009 -8.517 -31.830 1.00 95.31 274 MET A C 1
ATOM 2200 O O . MET A 1 274 ? 24.344 -7.477 -31.863 1.00 95.31 274 MET A O 1
ATOM 2204 N N . THR A 1 275 ? 24.730 -9.558 -32.612 1.00 96.31 275 THR A N 1
ATOM 2205 C CA . THR A 1 275 ? 23.606 -9.613 -33.561 1.00 96.31 275 THR A CA 1
ATOM 2206 C C . THR A 1 275 ? 22.262 -9.679 -32.815 1.00 96.31 275 THR A C 1
ATOM 2208 O O . THR A 1 275 ? 22.220 -10.038 -31.633 1.00 96.31 275 THR A O 1
ATOM 2211 N N . PRO A 1 276 ? 21.126 -9.363 -33.467 1.00 96.06 276 PRO A N 1
ATOM 2212 C CA . PRO A 1 276 ? 19.806 -9.579 -32.876 1.00 96.06 276 PRO A CA 1
ATOM 2213 C C . PRO A 1 276 ? 19.560 -11.027 -32.426 1.00 96.06 276 PRO A C 1
ATOM 2215 O O . PRO A 1 276 ? 18.937 -11.239 -31.391 1.00 96.06 276 PRO A O 1
ATOM 2218 N N . ARG A 1 277 ? 20.085 -12.021 -33.154 1.00 97.31 277 ARG A N 1
ATOM 2219 C CA . ARG A 1 277 ? 19.983 -13.438 -32.775 1.00 97.31 277 ARG A CA 1
ATOM 2220 C C . ARG A 1 277 ? 20.801 -13.755 -31.522 1.00 97.31 277 ARG A C 1
ATOM 2222 O O . ARG A 1 277 ? 20.300 -14.437 -30.634 1.00 97.31 277 ARG A O 1
ATOM 2229 N N . GLU A 1 278 ? 22.008 -13.209 -31.391 1.00 96.81 278 GLU A N 1
ATOM 2230 C CA . GLU A 1 278 ? 22.807 -13.331 -30.161 1.00 96.81 278 GLU A CA 1
ATOM 2231 C C . GLU A 1 278 ? 22.096 -12.668 -28.962 1.00 96.81 278 GLU A C 1
ATOM 2233 O O . GLU A 1 278 ? 22.109 -13.207 -27.856 1.00 96.81 278 GLU A O 1
ATOM 2238 N N . TRP A 1 279 ? 21.396 -11.541 -29.170 1.00 95.31 279 TRP A N 1
ATOM 2239 C CA . TRP A 1 279 ? 20.544 -10.919 -28.140 1.00 95.31 279 TRP A CA 1
ATOM 2240 C C . TRP A 1 279 ? 19.327 -11.777 -27.777 1.00 95.31 279 TRP A C 1
ATOM 2242 O O . TRP A 1 279 ? 18.950 -11.827 -26.606 1.00 95.31 279 TRP A O 1
ATOM 2252 N N . ALA A 1 280 ? 18.736 -12.469 -28.753 1.00 96.81 280 ALA A N 1
ATOM 2253 C CA . ALA A 1 280 ? 17.656 -13.423 -28.524 1.00 96.81 280 ALA A CA 1
ATOM 2254 C C . ALA A 1 280 ? 18.134 -14.582 -27.630 1.00 96.81 280 ALA A C 1
ATOM 2256 O O . ALA A 1 280 ? 17.514 -14.874 -26.605 1.00 96.81 280 ALA A O 1
ATOM 2257 N N . ARG A 1 281 ? 19.297 -15.173 -27.945 1.00 96.56 281 ARG A N 1
ATOM 2258 C CA . ARG A 1 281 ? 19.946 -16.212 -27.122 1.00 96.56 281 ARG A CA 1
ATOM 2259 C C . ARG A 1 281 ? 20.287 -15.703 -25.717 1.00 96.56 281 ARG A C 1
ATOM 2261 O O . ARG A 1 281 ? 20.055 -16.407 -24.740 1.00 96.56 281 ARG A O 1
ATOM 2268 N N . LEU A 1 282 ? 20.734 -14.449 -25.591 1.00 94.12 282 LEU A N 1
ATOM 2269 C CA . LEU A 1 282 ? 20.965 -13.764 -24.306 1.00 94.12 282 LEU A CA 1
ATOM 2270 C C . LEU A 1 282 ? 19.710 -13.492 -23.470 1.00 94.12 282 LEU A C 1
ATOM 2272 O O . LEU A 1 282 ? 19.835 -13.014 -22.345 1.00 94.12 282 LEU A O 1
ATOM 2276 N N . GLN A 1 283 ? 18.518 -13.746 -23.997 1.00 94.94 283 GLN A N 1
ATOM 2277 C CA . GLN A 1 283 ? 17.265 -13.727 -23.240 1.00 94.94 283 GLN A CA 1
ATOM 2278 C C . GLN A 1 283 ? 16.624 -15.126 -23.177 1.00 94.94 283 GLN A C 1
ATOM 2280 O O . GLN A 1 283 ? 15.565 -15.288 -22.576 1.00 94.94 283 GLN A O 1
ATOM 2285 N N . GLY A 1 284 ? 17.271 -16.144 -23.761 1.00 95.56 284 GLY A N 1
ATOM 2286 C CA . GLY A 1 284 ? 16.809 -17.533 -23.803 1.00 95.56 284 GLY A CA 1
ATOM 2287 C C . GLY A 1 284 ? 15.690 -17.816 -24.810 1.00 95.56 284 GLY A C 1
ATOM 2288 O O . GLY A 1 284 ? 14.934 -18.769 -24.617 1.00 95.56 284 GLY A O 1
ATOM 2289 N N . PHE A 1 285 ? 15.554 -17.001 -25.862 1.00 97.50 285 PHE A N 1
ATOM 2290 C CA . PHE A 1 285 ? 14.622 -17.286 -26.960 1.00 97.50 285 PHE A CA 1
ATOM 2291 C C . PHE A 1 285 ? 15.086 -18.504 -27.768 1.00 97.50 285 PHE A C 1
ATOM 2293 O O . PHE A 1 285 ? 16.294 -18.705 -27.916 1.00 97.50 285 PHE A O 1
ATOM 2300 N N . PRO A 1 286 ? 14.151 -19.310 -28.301 1.00 96.06 286 PRO A N 1
ATOM 2301 C CA . PRO A 1 286 ? 14.503 -20.473 -29.103 1.00 96.06 286 PRO A CA 1
ATOM 2302 C C . PRO A 1 286 ? 15.080 -20.060 -30.472 1.00 96.06 286 PRO A C 1
ATOM 2304 O O . PRO A 1 286 ? 14.872 -18.940 -30.949 1.00 96.06 286 PRO A O 1
ATOM 2307 N N . GLU A 1 287 ? 15.845 -20.956 -31.102 1.00 95.06 287 GLU A N 1
ATOM 2308 C CA . GLU A 1 287 ? 16.541 -20.663 -32.369 1.00 95.06 287 GLU A CA 1
ATOM 2309 C C . GLU A 1 287 ? 15.579 -20.395 -33.533 1.00 95.06 287 GLU A C 1
ATOM 2311 O O . GLU A 1 287 ? 15.862 -19.558 -34.390 1.00 95.06 287 GLU A O 1
ATOM 2316 N N . ASP A 1 288 ? 14.420 -21.049 -33.535 1.00 96.56 288 ASP A N 1
ATOM 2317 C CA . ASP A 1 288 ? 13.358 -20.887 -34.530 1.00 96.56 288 ASP A CA 1
ATOM 2318 C C . ASP A 1 288 ? 12.530 -19.603 -34.342 1.00 96.56 288 ASP A C 1
ATOM 2320 O O . ASP A 1 288 ? 11.728 -19.259 -35.212 1.00 96.56 288 ASP A O 1
ATOM 2324 N N . PHE A 1 289 ? 12.761 -18.841 -33.264 1.00 98.00 289 PHE A N 1
ATOM 2325 C CA . PHE A 1 289 ? 12.091 -17.562 -33.037 1.00 98.00 289 PHE A CA 1
ATOM 2326 C C . PHE A 1 289 ? 12.384 -16.583 -34.180 1.00 98.00 289 PHE A C 1
ATOM 2328 O O . PHE A 1 289 ? 13.538 -16.211 -34.414 1.00 98.00 289 PHE A O 1
ATOM 2335 N N . LYS A 1 290 ? 11.354 -16.130 -34.890 1.00 97.88 290 LYS A N 1
ATOM 2336 C CA . LYS A 1 290 ? 11.466 -15.284 -36.080 1.00 97.88 290 LYS A CA 1
ATOM 2337 C C . LYS A 1 290 ? 11.681 -13.818 -35.704 1.00 97.88 290 LYS A C 1
ATOM 2339 O O . LYS A 1 290 ? 10.870 -13.217 -35.000 1.00 97.88 290 LYS A O 1
ATOM 2344 N N . ILE A 1 291 ? 12.737 -13.212 -36.250 1.00 97.81 291 ILE A N 1
ATOM 2345 C CA . ILE A 1 291 ? 13.043 -11.779 -36.112 1.00 97.81 291 ILE A CA 1
ATOM 2346 C C . ILE A 1 291 ? 12.636 -11.071 -37.413 1.00 97.81 291 ILE A C 1
ATOM 2348 O O . ILE A 1 291 ? 13.385 -11.061 -38.383 1.00 97.81 291 ILE A O 1
ATOM 2352 N N . VAL A 1 292 ? 11.432 -10.490 -37.440 1.00 97.44 292 VAL A N 1
ATOM 2353 C CA . VAL A 1 292 ? 10.780 -9.937 -38.659 1.00 97.44 292 VAL A CA 1
ATOM 2354 C C . VAL A 1 292 ? 10.758 -8.400 -38.725 1.00 97.44 292 VAL A C 1
ATOM 2356 O O . VAL A 1 292 ? 9.942 -7.781 -39.425 1.00 97.44 292 VAL A O 1
ATOM 2359 N N . VAL A 1 293 ? 11.623 -7.768 -37.936 1.00 97.25 293 VAL A N 1
ATOM 2360 C CA . VAL A 1 293 ? 11.750 -6.312 -37.796 1.00 97.25 293 VAL A CA 1
ATOM 2361 C C . VAL A 1 293 ? 13.205 -5.888 -37.986 1.00 97.25 293 VAL A C 1
ATOM 2363 O O . VAL A 1 293 ? 14.106 -6.720 -38.029 1.00 97.25 293 VAL A O 1
ATOM 2366 N N . SER A 1 294 ? 13.445 -4.581 -38.106 1.00 95.50 294 SER A N 1
ATOM 2367 C CA . SER A 1 294 ? 14.806 -4.051 -38.223 1.00 95.50 294 SER A CA 1
ATOM 2368 C C . SER A 1 294 ? 15.641 -4.336 -36.972 1.00 95.50 294 SER A C 1
ATOM 2370 O O . SER A 1 294 ? 15.100 -4.407 -35.867 1.00 95.50 294 SER A O 1
ATOM 2372 N N . ASP A 1 295 ? 16.969 -4.394 -37.121 1.00 93.94 295 ASP A N 1
ATOM 2373 C CA . ASP A 1 295 ? 17.901 -4.593 -36.000 1.00 93.94 295 ASP A CA 1
ATOM 2374 C C . ASP A 1 295 ? 17.621 -3.615 -34.845 1.00 93.94 295 ASP A C 1
ATOM 2376 O O . ASP A 1 295 ? 17.641 -3.992 -33.677 1.00 93.94 295 ASP A O 1
ATOM 2380 N N . VAL A 1 296 ? 17.300 -2.354 -35.160 1.00 92.00 296 VAL A N 1
ATOM 2381 C CA . VAL A 1 296 ? 16.975 -1.323 -34.160 1.00 92.00 296 VAL A CA 1
ATOM 2382 C C . VAL A 1 296 ? 15.763 -1.717 -33.314 1.00 92.00 296 VAL A C 1
ATOM 2384 O O . VAL A 1 296 ? 15.819 -1.589 -32.089 1.00 92.00 296 VAL A O 1
ATOM 2387 N N . GLN A 1 297 ? 14.693 -2.205 -33.947 1.00 94.44 297 GLN A N 1
ATOM 2388 C CA . GLN A 1 297 ? 13.499 -2.659 -33.234 1.00 94.44 297 GLN A CA 1
ATOM 2389 C C . GLN A 1 297 ? 13.757 -3.971 -32.491 1.00 94.44 297 GLN A C 1
ATOM 2391 O O . GLN A 1 297 ? 13.365 -4.087 -31.333 1.00 94.44 297 GLN A O 1
ATOM 2396 N N . ALA A 1 298 ? 14.496 -4.909 -33.087 1.00 95.50 298 ALA A N 1
ATOM 2397 C CA . ALA A 1 298 ? 14.850 -6.166 -32.434 1.00 95.50 298 ALA A CA 1
ATOM 2398 C C . ALA A 1 298 ? 15.650 -5.928 -31.138 1.00 95.50 298 ALA A C 1
ATOM 2400 O O . ALA A 1 298 ? 15.317 -6.472 -30.087 1.00 95.50 298 ALA A O 1
ATOM 2401 N N . TYR A 1 299 ? 16.649 -5.036 -31.160 1.00 93.81 299 TYR A N 1
ATOM 2402 C CA . TYR A 1 299 ? 17.394 -4.665 -29.952 1.00 93.81 299 TYR A CA 1
ATOM 2403 C C . TYR A 1 299 ? 16.500 -4.024 -28.880 1.00 93.81 299 TYR A C 1
ATOM 2405 O O . TYR A 1 299 ? 16.659 -4.321 -27.695 1.00 93.81 299 TYR A O 1
ATOM 2413 N N . LYS A 1 300 ? 15.548 -3.161 -29.268 1.00 93.19 300 LYS A N 1
ATOM 2414 C CA . LYS A 1 300 ? 14.562 -2.584 -28.337 1.00 93.19 300 LYS A CA 1
ATOM 2415 C C . LYS A 1 300 ? 13.718 -3.690 -27.690 1.00 93.19 300 LYS A C 1
ATOM 2417 O O . LYS A 1 300 ? 13.574 -3.704 -26.469 1.00 93.19 300 LYS A O 1
ATOM 2422 N N . GLN A 1 301 ? 13.208 -4.620 -28.494 1.00 95.00 301 GLN A N 1
ATOM 2423 C CA . GLN A 1 301 ? 12.347 -5.717 -28.052 1.00 95.00 301 GLN A CA 1
ATOM 2424 C C . GLN A 1 301 ? 13.080 -6.673 -27.099 1.00 95.00 301 GLN A C 1
ATOM 2426 O O . GLN A 1 301 ? 12.619 -6.883 -25.980 1.00 95.00 301 GLN A O 1
ATOM 2431 N N . PHE A 1 302 ? 14.269 -7.170 -27.459 1.00 95.06 302 PHE A N 1
ATOM 2432 C CA . PHE A 1 302 ? 15.056 -8.043 -26.575 1.00 95.06 302 PHE A CA 1
ATOM 2433 C C . PHE A 1 302 ? 15.592 -7.322 -25.328 1.00 95.06 302 PHE A C 1
ATOM 2435 O O . PHE A 1 302 ? 15.762 -7.940 -24.277 1.00 95.06 302 PHE A O 1
ATOM 2442 N N . GLY A 1 303 ? 15.846 -6.011 -25.405 1.00 91.19 303 GLY A N 1
ATOM 2443 C CA . GLY A 1 303 ? 16.215 -5.205 -24.239 1.00 91.19 303 GLY A CA 1
ATOM 2444 C C . GLY A 1 303 ? 15.086 -5.099 -23.207 1.00 91.19 303 GLY A C 1
ATOM 2445 O O . GLY A 1 303 ? 15.345 -5.172 -21.999 1.00 91.19 303 GLY A O 1
ATOM 2446 N N . ASN A 1 304 ? 13.843 -4.978 -23.683 1.00 91.38 304 ASN A N 1
ATOM 2447 C CA . ASN A 1 304 ? 12.639 -4.888 -22.853 1.00 91.38 304 ASN A CA 1
ATOM 2448 C C . ASN A 1 304 ? 12.061 -6.249 -22.442 1.00 91.38 304 ASN A C 1
ATOM 2450 O O . ASN A 1 304 ? 11.339 -6.305 -21.456 1.00 91.38 304 ASN A O 1
ATOM 2454 N N . SER A 1 305 ? 12.402 -7.334 -23.140 1.00 93.50 305 SER A N 1
ATOM 2455 C CA . SER A 1 305 ? 11.925 -8.677 -22.802 1.00 93.50 305 SER A CA 1
ATOM 2456 C C . SER A 1 305 ? 12.405 -9.157 -21.426 1.00 93.50 305 SER A C 1
ATOM 2458 O O . SER A 1 305 ? 13.442 -8.731 -20.899 1.00 93.50 305 SER A O 1
ATOM 2460 N N . VAL A 1 306 ? 11.665 -10.108 -20.865 1.00 94.25 306 VAL A N 1
ATOM 2461 C CA . VAL A 1 306 ? 12.112 -10.944 -19.748 1.00 94.25 306 VAL A CA 1
ATOM 2462 C C . VAL A 1 306 ? 13.126 -11.993 -20.219 1.00 94.25 306 VAL A C 1
ATOM 2464 O O . VAL A 1 306 ? 13.135 -12.364 -21.396 1.00 94.25 306 VAL A O 1
ATOM 2467 N N . ALA A 1 307 ? 13.958 -12.477 -19.292 1.00 95.56 307 ALA A N 1
ATOM 2468 C CA . ALA A 1 307 ? 14.831 -13.624 -19.527 1.00 95.56 307 ALA A CA 1
ATOM 2469 C C . ALA A 1 307 ? 14.027 -14.914 -19.309 1.00 95.56 307 ALA A C 1
ATOM 2471 O O . ALA A 1 307 ? 13.657 -15.232 -18.174 1.00 95.56 307 ALA A O 1
ATOM 2472 N N . ILE A 1 308 ? 13.756 -15.639 -20.395 1.00 97.62 308 ILE A N 1
ATOM 2473 C CA . ILE A 1 308 ? 12.832 -16.782 -20.436 1.00 97.62 308 ILE A CA 1
ATOM 2474 C C . ILE A 1 308 ? 13.181 -17.850 -19.386 1.00 97.62 308 ILE A C 1
ATOM 2476 O O . ILE A 1 308 ? 12.272 -18.255 -18.666 1.00 97.62 308 ILE A O 1
ATOM 2480 N N . PRO A 1 309 ? 14.451 -18.267 -19.194 1.00 96.31 309 PRO A N 1
ATOM 2481 C CA . PRO A 1 309 ? 14.765 -19.334 -18.240 1.00 96.31 309 PRO A CA 1
ATOM 2482 C C . PRO A 1 309 ? 14.464 -18.987 -16.777 1.00 96.31 309 PRO A C 1
ATOM 2484 O O . PRO A 1 309 ? 14.036 -19.854 -16.019 1.00 96.31 309 PRO A O 1
ATOM 2487 N N . VAL A 1 310 ? 14.613 -17.717 -16.377 1.00 96.19 310 VAL A N 1
ATOM 2488 C CA . VAL A 1 310 ? 14.248 -17.278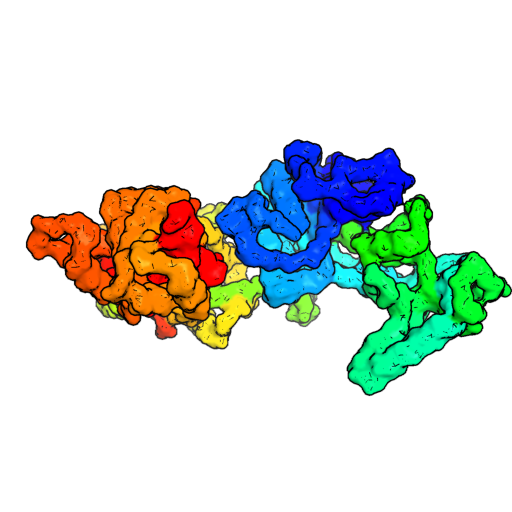 -15.016 1.00 96.19 310 VAL A CA 1
ATOM 2489 C C . VAL A 1 310 ? 12.736 -17.328 -14.839 1.00 96.19 310 VAL A C 1
ATOM 2491 O O . VAL A 1 310 ? 12.244 -17.838 -13.837 1.00 96.19 310 VAL A O 1
ATOM 2494 N N . VAL A 1 311 ? 11.996 -16.809 -15.823 1.00 97.88 311 VAL A N 1
ATOM 2495 C CA . VAL A 1 311 ? 10.528 -16.791 -15.798 1.00 97.88 311 VAL A CA 1
ATOM 2496 C C . VAL A 1 311 ? 9.986 -18.214 -15.775 1.00 97.88 311 VAL A C 1
ATOM 2498 O O . VAL A 1 311 ? 9.107 -18.503 -14.972 1.00 97.88 311 VAL A O 1
ATOM 2501 N N . GLN A 1 312 ? 10.554 -19.110 -16.586 1.00 98.19 312 GLN A N 1
ATOM 2502 C CA . GLN A 1 312 ? 10.203 -20.526 -16.616 1.00 98.19 312 GLN A CA 1
ATOM 2503 C C . GLN A 1 312 ? 10.436 -21.177 -15.245 1.00 98.19 312 GLN A C 1
ATOM 2505 O O . GLN A 1 312 ? 9.529 -21.816 -14.724 1.00 98.19 312 GLN A O 1
ATOM 2510 N N . ALA A 1 313 ? 11.587 -20.942 -14.606 1.00 97.75 313 ALA A N 1
ATOM 2511 C CA . ALA A 1 313 ? 11.870 -21.489 -13.278 1.00 97.75 313 ALA A CA 1
ATOM 2512 C C . ALA A 1 313 ? 10.904 -20.971 -12.194 1.00 97.75 313 ALA A C 1
ATOM 2514 O O . ALA A 1 313 ? 10.529 -21.714 -11.286 1.00 97.75 313 ALA A O 1
ATOM 2515 N N . VAL A 1 314 ? 10.489 -19.699 -12.258 1.00 98.12 314 VAL A N 1
ATOM 2516 C CA . VAL A 1 314 ? 9.498 -19.148 -11.315 1.00 98.12 314 VAL A CA 1
ATOM 2517 C C . VAL A 1 314 ? 8.105 -19.709 -11.603 1.00 98.12 314 VAL A C 1
ATOM 2519 O O . VAL A 1 314 ? 7.420 -20.131 -10.674 1.00 98.12 314 VAL A O 1
ATOM 2522 N N . ALA A 1 315 ? 7.697 -19.751 -12.873 1.00 98.06 315 ALA A N 1
ATOM 2523 C CA . ALA A 1 315 ? 6.410 -20.289 -13.299 1.00 98.06 315 ALA A CA 1
ATOM 2524 C C . ALA A 1 315 ? 6.262 -21.772 -12.930 1.00 98.06 315 ALA A C 1
ATOM 2526 O O . ALA A 1 315 ? 5.204 -22.177 -12.461 1.00 98.06 315 ALA A O 1
ATOM 2527 N N . GLU A 1 316 ? 7.329 -22.565 -13.042 1.00 97.25 316 GLU A N 1
ATOM 2528 C CA . GLU A 1 316 ? 7.347 -23.965 -12.614 1.00 97.25 316 GLU A CA 1
ATOM 2529 C C . GLU A 1 316 ? 7.032 -24.107 -11.118 1.00 97.25 316 GLU A C 1
ATOM 2531 O O . GLU A 1 316 ? 6.207 -24.940 -10.740 1.00 97.25 316 GLU A O 1
ATOM 2536 N N . GLN A 1 317 ? 7.608 -23.251 -10.262 1.00 97.06 317 GLN A N 1
ATOM 2537 C CA . GLN A 1 317 ? 7.258 -23.238 -8.838 1.00 97.06 317 GLN A CA 1
ATOM 2538 C C . GLN A 1 317 ? 5.796 -22.835 -8.619 1.00 97.06 317 GLN A C 1
ATOM 2540 O O . GLN A 1 317 ? 5.119 -23.458 -7.807 1.00 97.06 317 GLN A O 1
ATOM 2545 N N . VAL A 1 318 ? 5.283 -21.841 -9.353 1.00 97.25 318 VAL A N 1
ATOM 2546 C CA . VAL A 1 318 ? 3.871 -21.424 -9.257 1.00 97.25 318 VAL A CA 1
ATOM 2547 C C . VAL A 1 318 ? 2.937 -22.578 -9.624 1.00 97.25 318 VAL A C 1
ATOM 2549 O O . VAL A 1 318 ? 2.021 -22.890 -8.866 1.00 97.25 318 VAL A O 1
ATOM 2552 N N . ILE A 1 319 ? 3.193 -23.252 -10.746 1.00 96.31 319 ILE A N 1
ATOM 2553 C CA . ILE A 1 319 ? 2.401 -24.394 -11.223 1.00 96.31 319 ILE A CA 1
ATOM 2554 C C . ILE A 1 319 ? 2.457 -25.547 -10.219 1.00 96.31 319 ILE A C 1
ATOM 2556 O O . ILE A 1 319 ? 1.421 -26.136 -9.900 1.00 96.31 319 ILE A O 1
ATOM 2560 N N . LYS A 1 320 ? 3.643 -25.849 -9.677 1.00 93.38 320 LYS A N 1
ATOM 2561 C CA . LYS A 1 320 ? 3.819 -26.873 -8.642 1.00 93.38 320 LYS A CA 1
ATOM 2562 C C . LYS A 1 320 ? 2.999 -26.552 -7.393 1.00 93.38 320 LYS A C 1
ATOM 2564 O O . LYS A 1 320 ? 2.297 -27.425 -6.893 1.00 93.38 320 LYS A O 1
ATOM 2569 N N . THR A 1 321 ? 3.042 -25.307 -6.919 1.00 92.31 321 THR A N 1
ATOM 2570 C CA . THR A 1 321 ? 2.264 -24.858 -5.756 1.00 92.31 321 THR A CA 1
ATOM 2571 C C . THR A 1 321 ? 0.757 -24.935 -6.006 1.00 92.31 321 THR A C 1
ATOM 2573 O O . THR A 1 321 ? 0.027 -25.383 -5.128 1.00 92.31 321 THR A O 1
ATOM 2576 N N . LEU A 1 322 ? 0.287 -24.571 -7.203 1.00 91.75 322 LEU A N 1
ATOM 2577 C CA . LEU A 1 322 ? -1.130 -24.684 -7.572 1.00 91.75 322 LEU A CA 1
ATOM 2578 C C . LEU A 1 322 ? -1.609 -26.136 -7.702 1.00 91.75 322 LEU A C 1
ATOM 2580 O O . LEU A 1 322 ? -2.779 -26.416 -7.456 1.00 91.75 322 LEU A O 1
ATOM 2584 N N . SER A 1 323 ? -0.725 -27.050 -8.104 1.00 85.50 323 SER A N 1
ATOM 2585 C CA . SER A 1 323 ? -1.071 -28.460 -8.328 1.00 85.50 323 SER A CA 1
ATOM 2586 C C . SER A 1 323 ? -1.106 -29.283 -7.036 1.00 85.50 323 SER A C 1
ATOM 2588 O O . SER A 1 323 ? -1.778 -30.309 -6.997 1.00 85.50 323 SER A O 1
ATOM 2590 N N . PHE A 1 324 ? -0.415 -28.841 -5.977 1.00 74.75 324 PHE A N 1
ATOM 2591 C CA . PHE A 1 324 ? -0.345 -29.544 -4.689 1.00 74.75 324 PHE A CA 1
ATOM 2592 C C . PHE A 1 324 ? -0.553 -28.596 -3.488 1.00 74.75 324 PHE A C 1
ATOM 2594 O O . PHE A 1 324 ? 0.396 -28.346 -2.739 1.00 74.75 324 PHE A O 1
ATOM 2601 N N . PRO A 1 325 ? -1.776 -28.073 -3.260 1.00 57.22 325 PRO A N 1
ATOM 2602 C CA . PRO A 1 325 ? -2.038 -27.137 -2.161 1.00 57.22 325 PRO A CA 1
ATOM 2603 C C . PRO A 1 325 ? -1.854 -27.778 -0.773 1.00 57.22 325 PRO A C 1
ATOM 2605 O O . PRO A 1 325 ? -1.329 -27.145 0.140 1.00 57.22 325 PRO A O 1
ATOM 2608 N N . GLU A 1 326 ? -2.231 -29.055 -0.624 1.00 43.16 326 GLU A N 1
ATOM 2609 C CA . GLU A 1 326 ? -2.302 -29.760 0.669 1.00 43.16 326 GLU A CA 1
ATOM 2610 C C . GLU A 1 326 ? -0.928 -30.050 1.300 1.00 43.16 326 GLU A C 1
ATOM 2612 O O . GLU A 1 326 ? -0.781 -30.013 2.523 1.00 43.16 326 GLU A O 1
ATOM 2617 N N . ILE A 1 327 ? 0.113 -30.259 0.484 1.00 44.94 327 ILE A N 1
ATOM 2618 C CA . ILE A 1 327 ? 1.468 -30.626 0.949 1.00 44.94 327 ILE A CA 1
ATOM 2619 C C . ILE A 1 327 ? 2.159 -29.460 1.688 1.00 44.94 327 ILE A C 1
ATOM 2621 O O . ILE A 1 327 ? 3.067 -29.664 2.496 1.00 44.94 327 ILE A O 1
ATOM 2625 N N . ASN A 1 328 ? 1.685 -28.227 1.499 1.00 42.19 328 ASN A N 1
ATOM 2626 C CA . ASN A 1 328 ? 2.267 -27.032 2.113 1.00 42.19 328 ASN A CA 1
ATOM 2627 C C . ASN A 1 328 ? 1.848 -26.787 3.573 1.00 42.19 328 ASN A C 1
ATOM 2629 O O . ASN A 1 328 ? 2.297 -25.809 4.172 1.00 42.19 328 ASN A O 1
ATOM 2633 N N . THR A 1 329 ? 1.056 -27.686 4.167 1.00 36.28 329 THR A N 1
ATOM 2634 C CA . THR A 1 329 ? 0.700 -27.655 5.597 1.00 36.28 329 THR A CA 1
ATOM 2635 C C . THR A 1 329 ? 1.644 -28.480 6.495 1.00 36.28 329 THR A C 1
ATOM 2637 O O . THR A 1 329 ? 1.540 -28.383 7.717 1.00 36.28 329 THR A O 1
ATOM 2640 N N . GLY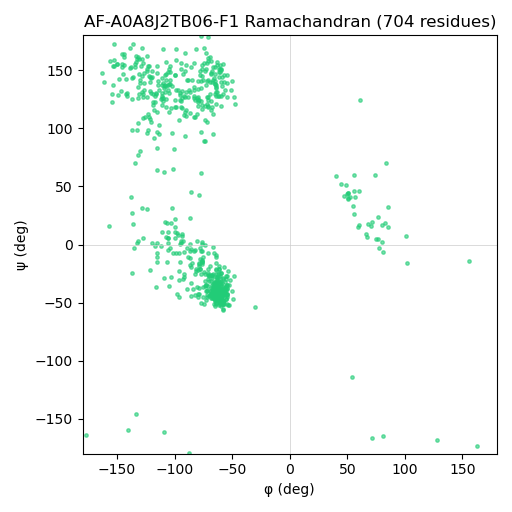 A 1 330 ? 2.598 -29.250 5.934 1.00 33.56 330 GLY A N 1
ATOM 2641 C CA . GLY A 1 330 ? 3.257 -30.350 6.665 1.00 33.56 330 GLY A CA 1
ATOM 2642 C C . GLY A 1 330 ? 4.788 -30.489 6.633 1.00 33.56 330 GLY A C 1
ATOM 2643 O O . GLY A 1 330 ? 5.291 -31.415 7.261 1.00 33.56 330 GLY A O 1
ATOM 2644 N N . TYR A 1 331 ? 5.567 -29.618 5.982 1.00 26.14 331 TYR A N 1
ATOM 2645 C CA . TYR A 1 331 ? 7.039 -29.767 5.914 1.00 26.14 331 TYR A CA 1
ATOM 2646 C C . TYR A 1 331 ? 7.794 -28.851 6.896 1.00 26.14 331 TYR A C 1
ATOM 2648 O O . TYR A 1 331 ? 8.531 -27.952 6.504 1.00 26.14 331 TYR A O 1
ATOM 2656 N N . LEU A 1 332 ? 7.606 -29.092 8.198 1.00 30.70 332 LEU A N 1
ATOM 2657 C CA . LEU A 1 332 ? 8.527 -28.658 9.268 1.00 30.70 332 LEU A CA 1
ATOM 2658 C C . LEU A 1 332 ? 8.785 -29.764 10.309 1.00 30.70 332 LEU A C 1
ATOM 2660 O O . LEU A 1 332 ? 9.270 -29.492 11.406 1.00 30.70 332 LEU A O 1
ATOM 2664 N N . LYS A 1 333 ? 8.490 -31.022 9.975 1.00 31.81 333 LYS A N 1
ATOM 2665 C CA . LYS A 1 333 ? 8.956 -32.174 10.747 1.00 31.81 333 LYS A CA 1
ATOM 2666 C C . LYS A 1 333 ? 10.024 -32.898 9.934 1.00 31.81 333 LYS A C 1
ATOM 2668 O O . LYS A 1 333 ? 9.840 -33.135 8.747 1.00 31.81 333 LYS A O 1
ATOM 2673 N N . ASP A 1 334 ? 11.128 -33.180 10.612 1.00 32.47 334 ASP A N 1
ATOM 2674 C CA . ASP A 1 334 ? 12.229 -34.053 10.202 1.00 32.47 334 ASP A CA 1
ATOM 2675 C C . ASP A 1 334 ? 13.311 -33.436 9.301 1.00 32.47 334 ASP A C 1
ATOM 2677 O O . ASP A 1 334 ? 13.520 -33.812 8.155 1.00 32.47 334 ASP A O 1
ATOM 2681 N N . MET A 1 335 ? 14.103 -32.543 9.899 1.00 25.31 335 MET A N 1
ATOM 2682 C CA . MET A 1 335 ? 15.564 -32.647 9.806 1.00 25.31 335 MET A CA 1
ATOM 2683 C C . MET A 1 335 ? 16.145 -32.365 11.195 1.00 25.31 335 MET A C 1
ATOM 2685 O O . MET A 1 335 ? 16.231 -31.222 11.643 1.00 25.31 335 MET A O 1
ATOM 2689 N N . GLN A 1 336 ? 16.458 -33.445 11.911 1.00 30.48 336 GLN A N 1
ATOM 2690 C CA . GLN A 1 336 ? 17.269 -33.403 13.121 1.00 30.48 336 GLN A CA 1
ATOM 2691 C C . GLN A 1 336 ? 18.677 -32.916 12.767 1.00 30.48 336 GLN A C 1
ATOM 2693 O O . GLN A 1 336 ? 19.225 -33.374 11.774 1.00 30.48 336 GLN A O 1
ATOM 2698 N N . GLY A 1 337 ? 19.219 -32.036 13.616 1.00 35.50 337 GLY A N 1
ATOM 2699 C CA . GLY A 1 337 ? 20.642 -31.932 13.962 1.00 35.50 337 GLY A CA 1
ATOM 2700 C C . GLY A 1 337 ? 21.642 -31.628 12.842 1.00 35.50 337 GLY A C 1
ATOM 2701 O O . GLY A 1 337 ? 21.795 -32.385 11.901 1.00 35.50 337 GLY A O 1
ATOM 2702 N N . GLU A 1 338 ? 22.424 -30.564 13.032 1.00 30.73 338 GLU A N 1
ATOM 2703 C CA . GLU A 1 338 ? 23.710 -30.348 12.343 1.00 30.73 338 GLU A CA 1
ATOM 2704 C C . GLU A 1 338 ? 23.661 -29.939 10.860 1.00 30.73 338 GLU A C 1
ATOM 2706 O O . GLU A 1 338 ? 24.272 -30.555 9.997 1.00 30.73 338 GLU A O 1
ATOM 2711 N N . GLN A 1 339 ? 23.025 -28.803 10.555 1.00 26.34 339 GLN A N 1
ATOM 2712 C CA . GLN A 1 339 ? 23.483 -27.951 9.438 1.00 26.34 339 GLN A CA 1
ATOM 2713 C C . GLN A 1 339 ? 23.057 -26.474 9.544 1.00 26.34 339 GLN A C 1
ATOM 2715 O O . GLN A 1 339 ? 23.135 -25.731 8.569 1.00 26.34 339 GLN A O 1
ATOM 2720 N N . LEU A 1 340 ? 22.626 -26.004 10.723 1.00 26.81 340 LEU A N 1
ATOM 2721 C CA . LEU A 1 340 ? 22.062 -24.655 10.885 1.00 26.81 340 LEU A CA 1
ATOM 2722 C C . LEU A 1 340 ? 23.090 -23.520 11.069 1.00 26.81 340 LEU A C 1
ATOM 2724 O O . LEU A 1 340 ? 22.696 -22.355 11.060 1.00 26.81 340 LEU A O 1
ATOM 2728 N N . GLU A 1 341 ? 24.390 -23.803 11.187 1.00 25.58 341 GLU A N 1
ATOM 2729 C CA . GLU A 1 341 ? 25.395 -22.755 11.457 1.00 25.58 341 GLU A CA 1
ATOM 2730 C C . GLU A 1 341 ? 25.993 -22.075 10.211 1.00 25.58 341 GLU A C 1
ATOM 2732 O O . GLU A 1 341 ? 26.713 -21.089 10.341 1.00 25.58 341 GLU A O 1
ATOM 2737 N N . LEU A 1 342 ? 25.630 -22.496 8.992 1.00 24.34 342 LEU A N 1
ATOM 2738 C CA . LEU A 1 342 ? 26.123 -21.877 7.745 1.00 24.34 342 LEU A CA 1
ATOM 2739 C C . LEU A 1 342 ? 25.053 -21.125 6.928 1.00 24.34 342 LEU A C 1
ATOM 2741 O O . LEU A 1 342 ? 25.384 -20.492 5.929 1.00 24.34 342 LEU A O 1
ATOM 2745 N N . PHE A 1 343 ? 23.789 -21.111 7.369 1.00 27.05 343 PHE A N 1
ATOM 2746 C CA . PHE A 1 343 ? 22.659 -20.524 6.621 1.00 27.05 343 PHE A CA 1
ATOM 2747 C C . PHE A 1 343 ? 22.133 -19.176 7.154 1.00 27.05 343 PHE A C 1
ATOM 2749 O O . PHE A 1 343 ? 21.100 -18.694 6.695 1.00 27.05 343 PHE A O 1
ATOM 2756 N N . SER A 1 344 ? 22.821 -18.517 8.090 1.00 29.95 344 SER A N 1
ATOM 2757 C CA . SER A 1 344 ? 22.270 -17.355 8.812 1.00 29.95 344 SER A CA 1
ATOM 2758 C C . SER A 1 344 ? 22.713 -15.962 8.328 1.00 29.95 344 SER A C 1
ATOM 2760 O O . SER A 1 344 ? 22.484 -14.986 9.042 1.00 29.95 344 SER A O 1
ATOM 2762 N N . LYS A 1 345 ? 23.301 -15.800 7.130 1.00 30.73 345 LYS A N 1
ATOM 2763 C CA . LYS A 1 345 ? 23.767 -14.465 6.675 1.00 30.73 345 LYS A CA 1
ATOM 2764 C C . LYS A 1 345 ? 23.312 -13.942 5.311 1.00 30.73 345 LYS A C 1
ATOM 2766 O O . LYS A 1 345 ? 23.692 -12.824 4.977 1.00 30.73 345 LYS A O 1
ATOM 2771 N N . GLU A 1 346 ? 22.420 -14.608 4.577 1.00 34.69 346 GLU A N 1
ATOM 2772 C CA . GLU A 1 346 ? 21.885 -14.034 3.328 1.00 34.69 346 GLU A CA 1
ATOM 2773 C C . GLU A 1 346 ? 20.346 -13.940 3.306 1.00 34.69 346 GLU A C 1
ATOM 2775 O O . GLU A 1 346 ? 19.629 -14.867 2.946 1.00 34.69 346 GLU A O 1
ATOM 2780 N N . ASN A 1 347 ? 19.865 -12.744 3.673 1.00 36.50 347 ASN A N 1
ATOM 2781 C CA . ASN A 1 347 ? 18.596 -12.111 3.287 1.00 36.50 347 ASN A CA 1
ATOM 2782 C C . ASN A 1 347 ? 17.274 -12.868 3.542 1.00 36.50 347 ASN A C 1
ATOM 2784 O O . ASN A 1 347 ? 16.451 -13.017 2.637 1.00 36.50 347 ASN A O 1
ATOM 2788 N N . VAL A 1 348 ? 16.975 -13.191 4.805 1.00 39.41 348 VAL A N 1
ATOM 2789 C CA . VAL A 1 348 ? 15.571 -13.191 5.262 1.00 39.41 348 VAL A CA 1
ATOM 2790 C C . VAL A 1 348 ? 15.142 -11.728 5.401 1.00 39.41 348 VAL A C 1
ATOM 2792 O O . VAL A 1 348 ? 15.611 -11.015 6.287 1.00 39.41 348 VAL A O 1
ATOM 2795 N N . MET A 1 349 ? 14.303 -11.242 4.483 1.00 46.97 349 MET A N 1
ATOM 2796 C CA . MET A 1 349 ? 13.792 -9.870 4.534 1.00 46.97 349 MET A CA 1
ATOM 2797 C C . MET A 1 349 ? 12.682 -9.780 5.591 1.00 46.97 349 MET A C 1
ATOM 2799 O O . MET A 1 349 ? 11.532 -10.121 5.319 1.00 46.97 349 MET A O 1
ATOM 2803 N N . TYR A 1 350 ? 13.040 -9.344 6.800 1.00 59.75 350 TYR A N 1
ATOM 2804 C CA . TYR A 1 350 ? 12.088 -9.031 7.869 1.00 59.75 350 TYR A CA 1
ATOM 2805 C C . TYR A 1 350 ? 11.252 -7.802 7.498 1.00 59.75 350 TYR A C 1
ATOM 2807 O O . TYR A 1 350 ? 11.757 -6.847 6.892 1.00 59.75 350 TYR A O 1
ATOM 2815 N N . LYS A 1 351 ? 9.953 -7.832 7.817 1.00 67.94 351 LYS A N 1
ATOM 2816 C CA . LYS A 1 351 ? 9.051 -6.721 7.488 1.00 67.94 351 LYS A CA 1
ATOM 2817 C C . LYS A 1 351 ? 9.390 -5.532 8.399 1.00 67.94 351 LYS A C 1
ATOM 2819 O O . LYS A 1 351 ? 9.714 -5.692 9.567 1.00 67.94 351 LYS A O 1
ATOM 2824 N N . THR A 1 352 ? 9.338 -4.312 7.862 1.00 78.81 352 THR A N 1
ATOM 2825 C CA . THR A 1 352 ? 9.529 -3.101 8.677 1.00 78.81 352 THR A CA 1
ATOM 2826 C C . THR A 1 352 ? 8.177 -2.525 9.068 1.00 78.81 352 THR A C 1
ATOM 2828 O O . THR A 1 352 ? 7.304 -2.352 8.215 1.00 78.81 352 THR A O 1
ATOM 2831 N N . PHE A 1 353 ? 8.021 -2.187 10.343 1.00 83.50 353 PHE A N 1
ATOM 2832 C CA . PHE A 1 353 ? 6.791 -1.625 10.896 1.00 83.50 353 PHE A CA 1
ATOM 2833 C C . PHE A 1 353 ? 7.069 -0.277 11.557 1.00 83.50 353 PHE A C 1
ATOM 2835 O O . PHE A 1 353 ? 8.199 0.029 11.946 1.00 83.50 353 PHE A O 1
ATOM 2842 N N . ASN A 1 354 ? 6.053 0.579 11.615 1.00 86.44 354 ASN A N 1
ATOM 2843 C CA . ASN A 1 354 ? 6.139 1.873 12.285 1.00 86.44 354 ASN A CA 1
ATOM 2844 C C . ASN A 1 354 ? 5.941 1.726 13.805 1.00 86.44 354 ASN A C 1
ATOM 2846 O O . ASN A 1 354 ? 5.514 0.681 14.287 1.00 86.44 354 ASN A O 1
ATOM 2850 N N . LYS A 1 355 ? 6.224 2.787 14.572 1.00 88.81 355 LYS A N 1
ATOM 2851 C CA . LYS A 1 355 ? 6.089 2.758 16.040 1.00 88.81 355 LYS A CA 1
ATOM 2852 C C . LYS A 1 355 ? 4.705 2.337 16.531 1.00 88.81 355 LYS A C 1
ATOM 2854 O O . LYS A 1 355 ? 4.627 1.667 17.552 1.00 88.81 355 LYS A O 1
ATOM 2859 N N . GLY A 1 356 ? 3.637 2.761 15.854 1.00 86.81 356 GLY A N 1
ATOM 2860 C CA . GLY A 1 356 ? 2.263 2.414 16.220 1.00 86.81 356 GLY A CA 1
ATOM 2861 C C . GLY A 1 356 ? 2.015 0.915 16.084 1.00 86.81 356 GLY A C 1
ATOM 2862 O O . GLY A 1 356 ? 1.628 0.288 17.059 1.00 86.81 356 GLY A O 1
ATOM 2863 N N . GLU A 1 357 ? 2.375 0.346 14.931 1.00 87.62 357 GLU A N 1
ATOM 2864 C CA . GLU A 1 357 ? 2.275 -1.098 14.655 1.00 87.62 357 GLU A CA 1
ATOM 2865 C C . GLU A 1 357 ? 3.084 -1.921 15.680 1.00 87.62 357 GLU A C 1
ATOM 2867 O O . GLU A 1 357 ? 2.587 -2.885 16.252 1.00 87.62 357 GLU A O 1
ATOM 2872 N N . TRP A 1 358 ? 4.309 -1.497 16.014 1.00 91.31 358 TRP A N 1
ATOM 2873 C CA . TRP A 1 358 ? 5.082 -2.147 17.081 1.00 91.31 358 TRP A CA 1
ATOM 2874 C C . TRP A 1 358 ? 4.491 -1.946 18.484 1.00 91.31 358 TRP A C 1
ATOM 2876 O O . TRP A 1 358 ? 4.690 -2.792 19.356 1.00 91.31 358 TRP A O 1
ATOM 2886 N N . THR A 1 359 ? 3.766 -0.848 18.719 1.00 92.38 359 THR A N 1
ATOM 2887 C CA . THR A 1 359 ? 3.121 -0.590 20.013 1.00 92.38 359 THR A CA 1
ATOM 2888 C C . THR A 1 359 ? 1.995 -1.589 20.275 1.00 92.38 359 THR A C 1
ATOM 2890 O O . THR A 1 359 ? 1.828 -2.001 21.416 1.00 92.38 359 THR A O 1
ATOM 2893 N N . GLU A 1 360 ? 1.256 -2.026 19.255 1.00 91.75 360 GLU A N 1
ATOM 2894 C CA . GLU A 1 360 ? 0.206 -3.046 19.415 1.00 91.75 360 GLU A CA 1
ATOM 2895 C C . GLU A 1 360 ? 0.781 -4.367 19.948 1.00 91.75 360 GLU A C 1
ATOM 2897 O O . GLU A 1 360 ? 0.239 -4.966 20.878 1.00 91.75 360 GLU A O 1
ATOM 2902 N N . ILE A 1 361 ? 1.945 -4.774 19.432 1.00 93.50 361 ILE A N 1
ATOM 2903 C CA . ILE A 1 361 ? 2.678 -5.945 19.932 1.00 93.50 361 ILE A CA 1
ATOM 2904 C C . ILE A 1 361 ? 3.205 -5.718 21.352 1.00 93.50 361 ILE A C 1
ATOM 2906 O O . ILE A 1 361 ? 3.136 -6.618 22.188 1.00 93.50 361 ILE A O 1
ATOM 2910 N N . TYR A 1 362 ? 3.707 -4.516 21.643 1.00 95.12 362 TYR A N 1
ATOM 2911 C CA . TYR A 1 362 ? 4.124 -4.158 22.997 1.00 95.12 362 TYR A CA 1
ATOM 2912 C C . TYR A 1 362 ? 2.973 -4.287 24.000 1.00 95.12 362 TYR A C 1
ATOM 2914 O O . TYR A 1 362 ? 3.177 -4.863 25.064 1.00 95.12 362 TYR A O 1
ATOM 2922 N N . VAL A 1 363 ? 1.769 -3.819 23.649 1.00 95.62 363 VAL A N 1
ATOM 2923 C CA . VAL A 1 363 ? 0.577 -3.955 24.498 1.00 95.62 363 VAL A CA 1
ATOM 2924 C C . VAL A 1 363 ? 0.250 -5.419 24.752 1.00 95.62 363 VAL A C 1
ATOM 2926 O O . VAL A 1 363 ? 0.045 -5.786 25.905 1.00 95.62 363 VAL A O 1
ATOM 2929 N N . LEU A 1 364 ? 0.259 -6.265 23.716 1.00 95.12 364 LEU A N 1
ATOM 2930 C CA . LEU A 1 364 ? 0.034 -7.702 23.880 1.00 95.12 364 LEU A CA 1
ATOM 2931 C C . LEU A 1 364 ? 1.014 -8.305 24.898 1.00 95.12 364 LEU A C 1
ATOM 2933 O O . LEU A 1 364 ? 0.589 -8.957 25.847 1.00 95.12 364 LEU A O 1
ATOM 2937 N N . PHE A 1 365 ? 2.317 -8.062 24.735 1.00 96.12 365 PHE A N 1
ATOM 2938 C CA . PHE A 1 365 ? 3.326 -8.600 25.652 1.00 96.12 365 PHE A CA 1
ATOM 2939 C C . PHE A 1 365 ? 3.201 -8.029 27.065 1.00 96.12 365 PHE A C 1
ATOM 2941 O O . PHE A 1 365 ? 3.304 -8.775 28.032 1.00 96.12 365 PHE A O 1
ATOM 2948 N N . TYR A 1 366 ? 2.953 -6.726 27.201 1.00 96.31 366 TYR A N 1
ATOM 2949 C CA . TYR A 1 366 ? 2.803 -6.085 28.505 1.00 96.31 366 TYR A CA 1
ATOM 2950 C C . TYR A 1 366 ? 1.593 -6.643 29.266 1.00 96.31 366 TYR A C 1
ATOM 2952 O O . TYR A 1 366 ? 1.709 -6.978 30.443 1.00 96.31 366 TYR A O 1
ATOM 2960 N N . LEU A 1 367 ? 0.439 -6.783 28.608 1.00 96.12 367 LEU A N 1
ATOM 2961 C CA . LEU A 1 367 ? -0.773 -7.289 29.256 1.00 96.12 367 LEU A CA 1
ATOM 2962 C C . LEU A 1 367 ? -0.652 -8.774 29.618 1.00 96.12 367 LEU A C 1
ATOM 2964 O O . LEU A 1 367 ? -1.042 -9.149 30.718 1.00 96.12 367 LEU A O 1
ATOM 2968 N N . LEU A 1 368 ? -0.049 -9.602 28.755 1.00 95.94 368 LEU A N 1
ATOM 2969 C CA . LEU A 1 368 ? 0.231 -11.008 29.084 1.00 95.94 368 LEU A CA 1
ATOM 2970 C C . LEU A 1 368 ? 1.239 -11.144 30.226 1.00 95.94 368 LEU A C 1
ATOM 2972 O O . LEU A 1 368 ? 1.084 -11.997 31.090 1.00 95.94 368 LEU A O 1
ATOM 2976 N N . GLY A 1 369 ? 2.271 -10.302 30.244 1.00 93.94 369 GLY A N 1
ATOM 2977 C CA . GLY A 1 369 ? 3.288 -10.338 31.287 1.00 93.94 369 GLY A CA 1
ATOM 2978 C C . GLY A 1 369 ? 2.783 -9.845 32.643 1.00 93.94 369 GLY A C 1
ATOM 2979 O O . GLY A 1 369 ? 3.196 -10.365 33.672 1.00 93.94 369 GLY A O 1
ATOM 2980 N N . THR A 1 370 ? 1.896 -8.849 32.662 1.00 92.69 370 THR A N 1
ATOM 2981 C CA . THR A 1 370 ? 1.395 -8.254 33.914 1.00 92.69 370 THR A CA 1
ATOM 2982 C C . THR A 1 370 ? 0.117 -8.898 34.437 1.00 92.69 370 THR A C 1
ATOM 2984 O O . THR A 1 370 ? -0.143 -8.788 35.634 1.00 92.69 370 THR A O 1
ATOM 2987 N N . GLY A 1 371 ? -0.697 -9.506 33.567 1.00 93.06 371 GLY A N 1
ATOM 2988 C CA . GLY A 1 371 ? -2.010 -10.057 33.918 1.00 93.06 371 GLY A CA 1
ATOM 2989 C C . GLY A 1 371 ? -3.045 -9.004 34.326 1.00 93.06 371 GLY A C 1
ATOM 2990 O O . GLY A 1 371 ? -4.118 -9.347 34.815 1.00 93.06 371 GLY A O 1
ATOM 2991 N N . LYS A 1 372 ? -2.742 -7.709 34.155 1.00 91.31 372 LYS A N 1
ATOM 2992 C CA . LYS A 1 372 ? -3.532 -6.607 34.718 1.00 91.31 372 LYS A CA 1
ATOM 2993 C C . LYS A 1 372 ? -3.869 -5.551 33.685 1.00 91.31 372 LYS A C 1
ATOM 2995 O O . LYS A 1 372 ? -3.034 -5.141 32.881 1.00 91.31 372 LYS A O 1
ATOM 3000 N N . LEU A 1 373 ? -5.089 -5.039 33.788 1.00 92.50 373 LEU A N 1
ATOM 3001 C CA . LEU A 1 373 ? -5.580 -3.915 33.009 1.00 92.50 373 LEU A CA 1
ATOM 3002 C C . LEU A 1 373 ? -5.875 -2.728 33.934 1.00 92.50 373 LEU A C 1
ATOM 3004 O O . LEU A 1 373 ? -6.938 -2.660 34.548 1.00 92.50 373 LEU A O 1
ATOM 3008 N N . TYR A 1 374 ? -4.927 -1.796 34.055 1.00 91.25 374 TYR A N 1
ATOM 3009 C CA . TYR A 1 374 ? -5.054 -0.637 34.945 1.00 91.25 374 TYR A CA 1
ATOM 3010 C C . TYR A 1 374 ? -6.061 0.398 34.429 1.00 91.25 374 TYR A C 1
ATOM 3012 O O . TYR A 1 374 ? -6.111 0.699 33.229 1.00 91.25 374 TYR A O 1
ATOM 3020 N N . LYS A 1 375 ? -6.839 0.986 35.346 1.00 91.19 375 LYS A N 1
ATOM 3021 C CA . LYS A 1 375 ? -7.761 2.093 35.046 1.00 91.19 375 LYS A CA 1
ATOM 3022 C C . LYS A 1 375 ? -7.016 3.430 35.094 1.00 91.19 375 LYS A C 1
ATOM 3024 O O . LYS A 1 375 ? -6.132 3.635 35.931 1.00 91.19 375 LYS A O 1
ATOM 3029 N N . GLY A 1 376 ? -7.352 4.333 34.175 1.00 91.38 376 GLY A N 1
ATOM 3030 C CA . GLY A 1 376 ? -6.771 5.674 34.109 1.00 91.38 376 GLY A CA 1
ATOM 3031 C C . GLY A 1 376 ? -7.720 6.765 34.608 1.00 91.38 376 GLY A C 1
ATOM 3032 O O . GLY A 1 376 ? -8.928 6.649 34.457 1.00 91.38 376 GLY A O 1
ATOM 3033 N N . ASP A 1 377 ? -7.185 7.861 35.144 1.00 90.44 377 ASP A N 1
ATOM 3034 C CA . ASP A 1 377 ? -7.941 9.096 35.380 1.00 90.44 377 ASP A CA 1
ATOM 3035 C C . ASP A 1 377 ? -8.140 9.888 34.070 1.00 90.44 377 ASP A C 1
ATOM 3037 O O . ASP A 1 377 ? -7.639 9.518 33.008 1.00 90.44 377 ASP A O 1
ATOM 3041 N N . PHE A 1 378 ? -8.818 11.035 34.103 1.00 88.75 378 PHE A N 1
ATOM 3042 C CA . PHE A 1 378 ? -9.010 11.863 32.900 1.00 88.75 378 PHE A CA 1
ATOM 3043 C C . PHE A 1 378 ? -7.705 12.486 32.338 1.00 88.75 378 PHE A C 1
ATOM 3045 O O . PHE A 1 378 ? -7.740 13.180 31.319 1.00 88.75 378 PHE A O 1
ATOM 3052 N N . GLN A 1 379 ? -6.549 12.282 32.982 1.00 87.69 379 GLN A N 1
ATOM 3053 C CA . GLN A 1 379 ? -5.224 12.785 32.595 1.00 87.69 379 GLN A CA 1
ATOM 3054 C C . GLN A 1 379 ? -4.251 11.698 32.117 1.00 87.69 379 GLN A C 1
ATOM 3056 O O . GLN A 1 379 ? -3.068 11.991 31.932 1.00 87.69 379 GLN A O 1
ATOM 3061 N N . PHE A 1 380 ? -4.723 10.470 31.884 1.00 90.81 380 PHE A N 1
ATOM 3062 C CA . PHE A 1 380 ? -3.879 9.305 31.581 1.00 90.81 380 PHE A CA 1
ATOM 3063 C C . PHE A 1 380 ? -3.001 8.826 32.739 1.00 90.81 380 PHE A C 1
ATOM 3065 O O . PHE A 1 380 ? -2.050 8.079 32.510 1.00 90.81 380 PHE A O 1
ATOM 3072 N N . LYS A 1 381 ? -3.285 9.210 33.985 1.00 88.50 381 LYS A N 1
ATOM 3073 C CA . LYS A 1 381 ? -2.572 8.672 35.148 1.00 88.50 381 LYS A CA 1
ATOM 3074 C C . LYS A 1 381 ? -3.260 7.407 35.635 1.00 88.50 381 LYS A C 1
ATOM 3076 O O . LYS A 1 381 ? -4.480 7.332 35.633 1.00 88.50 381 LYS A O 1
ATOM 3081 N N . ILE A 1 382 ? -2.472 6.422 36.060 1.00 89.00 382 ILE A N 1
ATOM 3082 C CA . ILE A 1 382 ? -3.005 5.206 36.679 1.00 89.00 382 ILE A CA 1
ATOM 3083 C C . ILE A 1 382 ? -3.700 5.595 37.984 1.00 89.00 382 ILE A C 1
ATOM 3085 O O . ILE A 1 382 ? -3.119 6.304 38.809 1.00 89.00 382 ILE A O 1
ATOM 3089 N N . ILE A 1 383 ? -4.919 5.100 38.177 1.00 87.94 383 ILE A N 1
ATOM 3090 C CA . ILE A 1 383 ? -5.596 5.141 39.469 1.00 87.94 383 ILE A CA 1
ATOM 3091 C C . ILE A 1 383 ? -5.029 3.987 40.297 1.00 87.94 383 ILE A C 1
ATOM 3093 O O . ILE A 1 383 ? -5.202 2.815 39.959 1.00 87.94 383 ILE A O 1
ATOM 3097 N N . LEU A 1 384 ? -4.292 4.320 41.359 1.00 79.62 384 LEU A N 1
ATOM 3098 C CA . LEU A 1 384 ? -3.647 3.326 42.219 1.00 79.62 384 LEU A CA 1
ATOM 3099 C C . LEU A 1 384 ? -4.672 2.316 42.747 1.00 79.62 384 LEU A C 1
ATOM 3101 O O . LEU A 1 384 ? -5.779 2.687 43.128 1.00 79.62 384 LEU A O 1
ATOM 3105 N N . ASN A 1 385 ? -4.279 1.041 42.775 1.00 80.50 385 ASN A N 1
ATOM 3106 C CA . ASN A 1 385 ? -5.110 -0.091 43.202 1.00 80.50 385 ASN A CA 1
ATOM 3107 C C . ASN A 1 385 ? -6.411 -0.289 42.400 1.00 80.50 385 ASN A C 1
ATOM 3109 O O . ASN A 1 385 ? -7.274 -1.042 42.837 1.00 80.50 385 ASN A O 1
ATOM 3113 N N . SER A 1 386 ? -6.551 0.337 41.225 1.00 86.62 386 SER A N 1
ATOM 3114 C CA . SER A 1 386 ? -7.699 0.141 40.339 1.00 86.62 386 SER A CA 1
ATOM 3115 C C . SER A 1 386 ? -7.267 -0.537 39.039 1.00 86.62 386 SER A C 1
ATOM 3117 O O . SER A 1 386 ? -6.672 0.079 38.150 1.00 86.62 386 SER A O 1
ATOM 3119 N N . PHE A 1 387 ? -7.543 -1.834 38.936 1.00 89.50 387 PHE A N 1
ATOM 3120 C CA . PHE A 1 387 ? -7.266 -2.647 37.756 1.00 89.50 387 PHE A CA 1
ATOM 3121 C C . PHE A 1 387 ? -8.250 -3.811 37.666 1.00 89.50 387 PHE A C 1
ATOM 3123 O O . PHE A 1 387 ? -8.819 -4.221 38.674 1.00 89.50 387 PHE A O 1
ATOM 3130 N N . TYR A 1 388 ? -8.405 -4.358 36.465 1.00 90.00 388 TYR A N 1
ATOM 3131 C CA . TYR A 1 388 ? -9.026 -5.665 36.270 1.00 90.00 388 TYR A CA 1
ATOM 3132 C C . TYR A 1 388 ? -7.950 -6.727 36.090 1.00 90.00 388 TYR A C 1
ATOM 3134 O O . TYR A 1 388 ? -6.905 -6.453 35.488 1.00 90.00 388 TYR A O 1
ATOM 3142 N N . ASN A 1 389 ? -8.215 -7.938 36.574 1.00 91.06 389 ASN A N 1
ATOM 3143 C CA . ASN A 1 389 ? -7.398 -9.093 36.212 1.00 91.06 389 ASN A CA 1
ATOM 3144 C C . ASN A 1 389 ? -7.783 -9.555 34.811 1.00 91.06 389 ASN A C 1
ATOM 3146 O O . ASN A 1 389 ? -8.960 -9.556 34.452 1.00 91.06 389 ASN A O 1
ATOM 3150 N N . ILE A 1 390 ? -6.793 -9.948 34.024 1.00 93.56 390 ILE A N 1
ATOM 3151 C CA . ILE A 1 390 ? -6.998 -10.459 32.675 1.00 93.56 390 ILE A CA 1
ATOM 3152 C C . ILE A 1 390 ? -7.070 -11.981 32.759 1.00 93.56 390 ILE A C 1
ATOM 3154 O O . ILE A 1 390 ? -6.101 -12.621 33.148 1.00 93.56 390 ILE A O 1
ATOM 3158 N N . ASN A 1 391 ? -8.206 -12.559 32.368 1.00 93.06 391 ASN A N 1
ATOM 3159 C CA . ASN A 1 391 ? -8.355 -14.009 32.259 1.00 93.06 391 ASN A CA 1
ATOM 3160 C C . ASN A 1 391 ? -7.670 -14.522 30.987 1.00 93.06 391 ASN A C 1
ATOM 3162 O O . ASN A 1 391 ? -6.864 -15.453 31.013 1.00 93.06 391 ASN A O 1
ATOM 3166 N N . LYS A 1 392 ? -7.976 -13.886 29.850 1.00 94.31 392 LYS A N 1
ATOM 3167 C CA . LYS A 1 392 ? -7.382 -14.238 28.560 1.00 94.31 392 LYS A CA 1
ATOM 3168 C C . LYS A 1 392 ? -7.390 -13.095 27.558 1.00 94.31 392 LYS A C 1
ATOM 3170 O O . LYS A 1 392 ? -8.199 -12.175 27.642 1.00 94.31 392 LYS A O 1
ATOM 3175 N N . ILE A 1 393 ? -6.499 -13.184 26.577 1.00 94.50 393 ILE A N 1
ATOM 3176 C CA . ILE A 1 393 ? -6.457 -12.294 25.412 1.00 94.50 393 ILE A CA 1
ATOM 3177 C C . ILE A 1 393 ? -6.797 -13.108 24.166 1.00 94.50 393 ILE A C 1
ATOM 3179 O O . ILE A 1 393 ? -6.270 -14.202 23.970 1.00 94.50 393 ILE A O 1
ATOM 3183 N N . LEU A 1 394 ? -7.685 -12.573 23.330 1.00 90.00 394 LEU A N 1
ATOM 3184 C CA . LEU A 1 394 ? -8.172 -13.217 22.113 1.00 90.00 394 LEU A CA 1
ATOM 3185 C C . LEU A 1 394 ? -7.609 -12.498 20.889 1.00 90.00 394 LEU A C 1
ATOM 3187 O O . LEU A 1 394 ? -7.579 -11.265 20.828 1.00 90.00 394 LEU A O 1
ATOM 3191 N N . ARG A 1 395 ? -7.158 -13.271 19.902 1.00 84.62 395 ARG A N 1
ATOM 3192 C CA . ARG A 1 395 ? -6.566 -12.732 18.677 1.00 84.62 395 ARG A CA 1
ATOM 3193 C C . ARG A 1 395 ? -6.894 -13.618 17.481 1.00 84.62 395 ARG A C 1
ATOM 3195 O O . ARG A 1 395 ? -6.704 -14.826 17.533 1.00 84.62 395 ARG A O 1
ATOM 3202 N N . LEU A 1 396 ? -7.353 -13.007 16.391 1.00 72.94 396 LEU A N 1
ATOM 3203 C CA . LEU A 1 396 ? -7.598 -13.699 15.126 1.00 72.94 396 LEU A CA 1
ATOM 3204 C C . LEU A 1 396 ? -6.361 -13.576 14.222 1.00 72.94 396 LEU A C 1
ATOM 3206 O O . LEU A 1 396 ? -5.937 -12.465 13.905 1.00 72.94 396 LEU A O 1
ATOM 3210 N N . GLU A 1 397 ? -5.799 -14.700 13.785 1.00 69.44 397 GLU A N 1
ATOM 3211 C CA . GLU A 1 397 ? -4.600 -14.770 12.937 1.00 69.44 397 GLU A CA 1
ATOM 3212 C C . GLU A 1 397 ? -4.875 -15.640 11.707 1.00 69.44 397 GLU A C 1
ATOM 3214 O O . GLU A 1 397 ? -4.969 -16.852 11.824 1.00 69.44 397 GLU A O 1
ATOM 3219 N N . ASN A 1 398 ? -4.986 -15.055 10.507 1.00 61.44 398 ASN A N 1
ATOM 3220 C CA . ASN A 1 398 ? -5.171 -15.807 9.250 1.00 61.44 398 ASN A CA 1
ATOM 3221 C C . ASN A 1 398 ? -6.266 -16.903 9.310 1.00 61.44 398 ASN A C 1
ATOM 3223 O O . ASN A 1 398 ? -6.065 -17.984 8.765 1.00 61.44 398 ASN A O 1
ATOM 3227 N N . LEU A 1 399 ? -7.414 -16.602 9.938 1.00 56.84 399 LEU A N 1
ATOM 3228 C CA . LEU A 1 399 ? -8.560 -17.503 10.203 1.00 56.84 399 LEU A CA 1
ATOM 3229 C C . LEU A 1 399 ? -8.416 -18.438 11.417 1.00 56.84 399 LEU A C 1
ATOM 3231 O O . LEU A 1 399 ? -9.394 -19.084 11.786 1.00 56.84 399 LEU A O 1
ATOM 3235 N N . ASP A 1 400 ? -7.257 -18.481 12.073 1.00 68.44 400 ASP A N 1
ATOM 3236 C CA . ASP A 1 400 ? -7.100 -19.162 13.355 1.00 68.44 400 ASP A CA 1
ATOM 3237 C C . ASP A 1 400 ? -7.544 -18.270 14.516 1.00 68.44 400 ASP A C 1
ATOM 3239 O O . ASP A 1 400 ? -7.146 -17.106 14.614 1.00 68.44 400 ASP A O 1
ATOM 3243 N N . ASN A 1 401 ? -8.298 -18.850 15.447 1.00 78.81 401 ASN A N 1
ATOM 3244 C CA . ASN A 1 401 ? -8.572 -18.235 16.739 1.00 78.81 401 ASN A CA 1
ATOM 3245 C C . ASN A 1 401 ? -7.441 -18.596 17.703 1.00 78.81 401 ASN A C 1
ATOM 3247 O O . ASN A 1 401 ? -7.268 -19.769 18.051 1.00 78.81 401 ASN A O 1
ATOM 3251 N N . LEU A 1 402 ? -6.667 -17.594 18.114 1.00 88.50 402 LEU A N 1
ATOM 3252 C CA . LEU A 1 402 ? -5.670 -17.722 19.168 1.00 88.50 402 LEU A CA 1
ATOM 3253 C C . LEU A 1 402 ? -6.228 -17.211 20.489 1.00 88.50 402 LEU A C 1
ATOM 3255 O O . LEU A 1 402 ? -6.778 -16.108 20.570 1.00 88.50 402 LEU A O 1
ATOM 3259 N N . GLU A 1 403 ? -6.019 -18.007 21.529 1.00 93.19 403 GLU A N 1
ATOM 3260 C CA . GLU A 1 403 ? -6.357 -17.671 22.905 1.00 93.19 403 GLU A CA 1
ATOM 3261 C C . GLU A 1 403 ? -5.090 -17.717 23.756 1.00 93.19 403 GLU A C 1
ATOM 3263 O O . GLU A 1 403 ? -4.325 -18.681 23.705 1.00 93.19 403 GLU A O 1
ATOM 3268 N N . PHE A 1 404 ? -4.864 -16.658 24.528 1.00 95.31 404 PHE A N 1
ATOM 3269 C CA . PHE A 1 404 ? -3.769 -16.556 25.484 1.00 95.31 404 PHE A CA 1
ATOM 3270 C C . PHE A 1 404 ? -4.361 -16.509 26.887 1.00 95.31 404 PHE A C 1
ATOM 3272 O O . PHE A 1 404 ? -4.760 -15.440 27.347 1.00 95.31 404 PHE A O 1
ATOM 3279 N N . THR A 1 405 ? -4.449 -17.661 27.543 1.00 95.50 405 THR A N 1
ATOM 3280 C CA . THR A 1 405 ? -5.032 -17.791 28.883 1.00 95.50 405 THR A CA 1
ATOM 3281 C C . THR A 1 405 ? -3.967 -17.571 29.945 1.00 95.50 405 THR A C 1
ATOM 3283 O O . THR A 1 405 ? -2.918 -18.219 29.922 1.00 95.50 405 THR A O 1
ATOM 3286 N N . ILE A 1 406 ? -4.239 -16.661 30.876 1.00 94.62 406 ILE A N 1
ATOM 3287 C CA . ILE A 1 406 ? -3.328 -16.299 31.961 1.00 94.62 406 ILE A CA 1
ATOM 3288 C C . ILE A 1 406 ? -3.619 -17.182 33.175 1.00 94.62 406 ILE A C 1
ATOM 3290 O O . ILE A 1 406 ? -4.754 -17.274 33.632 1.00 94.62 406 ILE A O 1
ATOM 3294 N N . GLN A 1 407 ? -2.588 -17.840 33.708 1.00 90.69 407 GLN A N 1
ATOM 3295 C CA . GLN A 1 407 ? -2.662 -18.588 34.963 1.00 90.69 407 GLN A CA 1
ATOM 3296 C C . GLN A 1 407 ? -1.746 -17.939 36.002 1.00 90.69 407 GLN A C 1
ATOM 3298 O O . GLN A 1 407 ? -0.608 -18.368 36.199 1.00 90.69 407 GLN A O 1
ATOM 3303 N N . ASP A 1 408 ? -2.258 -16.897 36.666 1.00 79.81 408 ASP A N 1
ATOM 3304 C CA . ASP A 1 408 ? -1.505 -16.049 37.603 1.00 79.81 408 ASP A CA 1
ATOM 3305 C C . ASP A 1 408 ? -0.821 -16.844 38.727 1.00 79.81 408 ASP A C 1
ATOM 3307 O O . ASP A 1 408 ? 0.356 -16.626 39.018 1.00 79.81 408 ASP A O 1
ATOM 3311 N N . THR A 1 409 ? -1.519 -17.816 39.329 1.00 83.31 409 THR A N 1
ATOM 3312 C CA . THR A 1 409 ? -0.991 -18.647 40.430 1.00 83.31 409 THR A CA 1
ATOM 3313 C C . THR A 1 409 ? 0.233 -19.464 40.033 1.00 83.31 409 THR A C 1
ATOM 3315 O O . THR A 1 409 ? 1.072 -19.767 40.875 1.00 83.31 409 THR A O 1
ATOM 3318 N N . GLU A 1 410 ? 0.340 -19.813 38.753 1.00 82.12 410 GLU A N 1
ATOM 3319 C CA . GLU A 1 410 ? 1.456 -20.576 38.192 1.00 82.12 410 GLU A CA 1
ATOM 3320 C C . GLU A 1 410 ? 2.397 -19.696 37.351 1.00 82.12 410 GLU A C 1
ATOM 3322 O O . GLU A 1 410 ? 3.374 -20.194 36.793 1.00 82.12 410 GLU A O 1
ATOM 3327 N N . SER A 1 411 ? 2.116 -18.388 37.264 1.00 91.44 411 SER A N 1
ATOM 3328 C CA . SER A 1 411 ? 2.893 -17.387 36.522 1.00 91.44 411 SER A CA 1
ATOM 3329 C C . SER A 1 411 ? 3.193 -17.788 35.070 1.00 91.44 411 SER A C 1
ATOM 3331 O O . SER A 1 411 ? 4.295 -17.567 34.554 1.00 91.44 411 SER A O 1
ATOM 3333 N N . LYS A 1 412 ? 2.209 -18.390 34.391 1.00 94.44 412 LYS A N 1
ATOM 3334 C CA . LYS A 1 412 ? 2.350 -18.925 33.027 1.00 94.44 412 LYS A CA 1
ATOM 3335 C C . LYS A 1 412 ? 1.173 -18.547 32.128 1.00 94.44 412 LYS A C 1
ATOM 3337 O O . LYS A 1 412 ? 0.060 -18.320 32.594 1.00 94.44 412 LYS A O 1
ATOM 3342 N N . ILE A 1 413 ? 1.434 -18.527 30.825 1.00 95.88 413 ILE A N 1
ATOM 3343 C CA . ILE A 1 413 ? 0.467 -18.282 29.755 1.00 95.88 413 ILE A CA 1
ATOM 3344 C C . ILE A 1 413 ? 0.282 -19.562 28.952 1.00 95.88 413 ILE A C 1
ATOM 3346 O O . ILE A 1 413 ? 1.256 -20.115 28.434 1.00 95.88 413 ILE A O 1
ATOM 3350 N N . ILE A 1 414 ? -0.963 -20.009 28.818 1.00 95.44 414 ILE A N 1
ATOM 3351 C CA . ILE A 1 414 ? -1.346 -21.108 27.930 1.00 95.44 414 ILE A CA 1
ATOM 3352 C C . ILE A 1 414 ? -1.780 -20.514 26.593 1.00 95.44 414 ILE A C 1
ATOM 3354 O O . ILE A 1 414 ? -2.644 -19.641 26.547 1.00 95.44 414 ILE A O 1
ATOM 3358 N N . ILE A 1 415 ? -1.165 -20.982 25.509 1.00 93.94 415 ILE A N 1
ATOM 3359 C CA . ILE A 1 415 ? -1.476 -20.555 24.146 1.00 93.94 415 ILE A CA 1
ATOM 3360 C C . ILE A 1 415 ? -2.265 -21.662 23.464 1.00 93.94 415 ILE A C 1
ATOM 3362 O O . ILE A 1 415 ? -1.723 -22.739 23.175 1.00 93.94 415 ILE A O 1
ATOM 3366 N N . SER A 1 416 ? -3.517 -21.371 23.145 1.00 91.19 416 SER A N 1
ATOM 3367 C CA . SER A 1 416 ? -4.426 -22.294 22.477 1.00 91.19 416 SER A CA 1
ATOM 3368 C C . SER A 1 416 ? -4.709 -21.805 21.058 1.00 91.19 416 SER A C 1
ATOM 3370 O O . SER A 1 416 ? -4.927 -20.617 20.824 1.00 91.19 416 SER A O 1
ATOM 3372 N N . ARG A 1 417 ? -4.705 -22.723 20.090 1.00 87.06 417 ARG A N 1
ATOM 3373 C CA . ARG A 1 417 ? -5.042 -22.457 18.687 1.00 87.06 417 ARG A CA 1
ATOM 3374 C C . ARG A 1 417 ? -6.255 -23.289 18.305 1.00 87.06 417 ARG A C 1
ATOM 3376 O O . ARG A 1 417 ? -6.204 -24.516 18.385 1.00 87.06 417 ARG A O 1
ATOM 3383 N N . ASN A 1 418 ? -7.335 -22.629 17.891 1.00 83.25 418 ASN A N 1
ATOM 3384 C CA . ASN A 1 418 ? -8.619 -23.258 17.561 1.00 83.25 418 ASN A CA 1
ATOM 3385 C C . ASN A 1 418 ? -9.102 -24.203 18.681 1.00 83.25 418 ASN A C 1
ATOM 3387 O O . ASN A 1 418 ? -9.497 -25.341 18.426 1.00 83.25 418 ASN A O 1
ATOM 3391 N N . GLY A 1 419 ? -8.996 -23.739 19.932 1.00 82.56 419 GLY A N 1
ATOM 3392 C CA . GLY A 1 419 ? -9.417 -24.473 21.130 1.00 82.56 419 GLY A CA 1
ATOM 3393 C C . GLY A 1 419 ? -8.474 -25.589 21.596 1.00 82.56 419 GLY A C 1
ATOM 3394 O O . GLY A 1 419 ? -8.813 -26.300 22.537 1.00 82.56 419 GLY A O 1
ATOM 3395 N N . LYS A 1 420 ? -7.303 -25.773 20.967 1.00 84.00 420 LYS A N 1
ATOM 3396 C CA . LYS A 1 420 ? -6.305 -26.765 21.398 1.00 84.00 420 LYS A CA 1
ATOM 3397 C C . LYS A 1 420 ? -5.072 -26.094 21.969 1.00 84.00 420 LYS A C 1
ATOM 3399 O O . LYS A 1 420 ? -4.462 -25.273 21.288 1.00 84.00 420 LYS A O 1
ATOM 3404 N N . ASP A 1 421 ? -4.669 -26.495 23.166 1.00 87.12 421 ASP A N 1
ATOM 3405 C CA . ASP A 1 421 ? -3.437 -26.019 23.788 1.00 87.12 421 ASP A CA 1
ATOM 3406 C C . ASP A 1 421 ? -2.223 -26.460 22.971 1.00 87.12 421 ASP A C 1
ATOM 3408 O O . ASP A 1 421 ? -2.061 -27.628 22.614 1.00 87.12 421 ASP A O 1
ATOM 3412 N N . THR A 1 422 ? -1.374 -25.493 22.645 1.00 86.06 422 THR A N 1
ATOM 3413 C CA . THR A 1 422 ? -0.199 -25.699 21.790 1.00 86.06 422 THR A CA 1
ATOM 3414 C C . THR A 1 422 ? 1.101 -25.441 22.525 1.00 86.06 422 THR A C 1
ATOM 3416 O O . THR A 1 422 ? 2.091 -26.129 22.266 1.00 86.06 422 THR A O 1
ATOM 3419 N N . LYS A 1 423 ? 1.121 -24.450 23.425 1.00 91.12 423 LYS A N 1
ATOM 3420 C CA . LYS A 1 423 ? 2.322 -24.014 24.143 1.00 91.12 423 LYS A CA 1
ATOM 3421 C C . LYS A 1 423 ? 1.993 -23.451 25.516 1.00 91.12 423 LYS A C 1
ATOM 3423 O O . LYS A 1 423 ? 0.908 -22.924 25.737 1.00 91.12 423 LYS A O 1
ATOM 3428 N N . ILE A 1 424 ? 2.985 -23.512 26.396 1.00 94.19 424 ILE A N 1
ATOM 3429 C CA . ILE A 1 424 ? 2.980 -22.876 27.711 1.00 94.19 424 ILE A CA 1
ATOM 3430 C C . ILE A 1 424 ? 4.253 -22.039 27.809 1.00 94.19 424 ILE A C 1
ATOM 3432 O O . ILE A 1 424 ? 5.339 -22.554 27.541 1.00 94.19 424 ILE A O 1
ATOM 3436 N N . ILE A 1 425 ? 4.123 -20.758 28.148 1.00 94.81 425 ILE A N 1
ATOM 3437 C CA . ILE A 1 425 ? 5.246 -19.815 28.246 1.00 94.81 425 ILE A CA 1
ATOM 3438 C C . ILE A 1 425 ? 5.147 -19.046 29.570 1.00 94.81 425 ILE A C 1
ATOM 3440 O O . ILE A 1 425 ? 4.052 -18.599 29.910 1.00 94.81 425 ILE A O 1
ATOM 3444 N N . PRO A 1 426 ? 6.246 -18.863 30.324 1.00 95.75 426 PRO A N 1
ATOM 3445 C CA . PRO A 1 426 ? 6.240 -18.051 31.540 1.00 95.75 426 PRO A CA 1
ATOM 3446 C C . PRO A 1 426 ? 5.805 -16.601 31.286 1.00 95.75 426 PRO A C 1
ATOM 3448 O O . PRO A 1 426 ? 6.180 -15.993 30.284 1.00 95.75 426 PRO A O 1
ATOM 3451 N N . MET A 1 427 ? 5.075 -15.999 32.226 1.00 94.81 427 MET A N 1
ATOM 3452 C CA . MET A 1 427 ? 4.711 -14.575 32.150 1.00 94.81 427 MET A CA 1
ATOM 3453 C C . MET A 1 427 ? 5.949 -13.663 32.123 1.00 94.81 427 MET A C 1
ATOM 3455 O O . MET A 1 427 ? 5.956 -12.647 31.426 1.00 94.81 427 MET A O 1
ATOM 3459 N N . SER A 1 428 ? 7.027 -14.054 32.818 1.00 93.62 428 SER A N 1
ATOM 3460 C CA . SER A 1 428 ? 8.309 -13.335 32.831 1.00 93.62 428 SER A CA 1
ATOM 3461 C C . SER A 1 428 ? 8.895 -13.135 31.433 1.00 93.62 428 SER A C 1
ATOM 3463 O O . SER A 1 428 ? 9.424 -12.064 31.144 1.00 93.62 428 SER A O 1
ATOM 3465 N N . ASP A 1 429 ? 8.733 -14.112 30.537 1.00 93.75 429 ASP A N 1
ATOM 3466 C CA . ASP A 1 429 ? 9.238 -14.009 29.168 1.00 93.75 429 ASP A CA 1
ATOM 3467 C C . ASP A 1 429 ? 8.528 -12.874 28.422 1.00 93.75 429 ASP A C 1
ATOM 3469 O O . ASP A 1 429 ? 9.167 -12.091 27.721 1.00 93.75 429 ASP A O 1
ATOM 3473 N N . PHE A 1 430 ? 7.213 -12.726 28.603 1.00 95.44 430 PHE A N 1
ATOM 3474 C CA . PHE A 1 430 ? 6.457 -11.625 28.006 1.00 95.44 430 PHE A CA 1
ATOM 3475 C C . PHE A 1 430 ? 6.858 -10.267 28.590 1.00 95.44 430 PHE A C 1
ATOM 3477 O O . PHE A 1 430 ? 7.018 -9.312 27.824 1.00 95.44 430 PHE A O 1
ATOM 3484 N N . ILE A 1 431 ? 7.109 -10.183 29.902 1.00 92.75 431 ILE A N 1
ATOM 3485 C CA . ILE A 1 431 ? 7.645 -8.971 30.548 1.00 92.75 431 ILE A CA 1
ATOM 3486 C C . ILE A 1 431 ? 8.993 -8.584 29.921 1.00 92.75 431 ILE A C 1
ATOM 3488 O O . ILE A 1 431 ? 9.187 -7.435 29.515 1.00 92.75 431 ILE A O 1
ATOM 3492 N N . ASP A 1 432 ? 9.913 -9.536 29.776 1.00 93.00 432 ASP A N 1
ATOM 3493 C CA . ASP A 1 432 ? 11.233 -9.291 29.195 1.00 93.00 432 ASP A CA 1
ATOM 3494 C C . ASP A 1 432 ? 11.143 -8.848 27.732 1.00 93.00 432 ASP A C 1
ATOM 3496 O O . ASP A 1 432 ? 11.844 -7.922 27.299 1.00 93.00 432 ASP A O 1
ATOM 3500 N N . LYS A 1 433 ? 10.253 -9.464 26.946 1.00 95.00 433 LYS A N 1
ATOM 3501 C CA . LYS A 1 433 ? 10.007 -9.053 25.557 1.00 95.00 433 LYS A CA 1
ATOM 3502 C C . LYS A 1 433 ? 9.397 -7.656 25.487 1.00 95.00 433 LYS A C 1
ATOM 3504 O O . LYS A 1 433 ? 9.856 -6.864 24.663 1.00 95.00 433 LYS A O 1
ATOM 3509 N N . ALA A 1 434 ? 8.442 -7.318 26.354 1.00 94.00 434 ALA A N 1
ATOM 3510 C CA . ALA A 1 434 ? 7.853 -5.982 26.430 1.00 94.00 434 ALA A CA 1
ATOM 3511 C C . ALA A 1 434 ? 8.912 -4.920 26.781 1.00 94.00 434 ALA A C 1
ATOM 3513 O O . ALA A 1 434 ? 9.037 -3.911 26.081 1.00 94.00 434 ALA A O 1
ATOM 3514 N N . ASN A 1 435 ? 9.736 -5.180 27.802 1.00 92.94 435 ASN A N 1
ATOM 3515 C CA . ASN A 1 435 ? 10.803 -4.287 28.263 1.00 92.94 435 ASN A CA 1
ATOM 3516 C C . ASN A 1 435 ? 11.879 -4.032 27.202 1.00 92.94 435 ASN A C 1
ATOM 3518 O O . ASN A 1 435 ? 12.421 -2.928 27.109 1.00 92.94 435 ASN A O 1
ATOM 3522 N N . ASN A 1 436 ? 12.197 -5.037 26.389 1.00 93.62 436 ASN A N 1
ATOM 3523 C CA . ASN A 1 436 ? 13.116 -4.872 25.267 1.00 93.62 436 ASN A CA 1
ATOM 3524 C C . ASN A 1 436 ? 12.451 -4.131 24.099 1.00 93.62 436 ASN A C 1
ATOM 3526 O O . ASN A 1 436 ? 13.026 -3.187 23.559 1.00 93.62 436 ASN A O 1
ATOM 3530 N N . LEU A 1 437 ? 11.217 -4.499 23.748 1.00 94.12 437 LEU A N 1
ATOM 3531 C CA . LEU A 1 437 ? 10.490 -3.913 22.625 1.00 94.12 437 LEU A CA 1
ATOM 3532 C C . LEU A 1 437 ? 10.238 -2.410 22.816 1.00 94.12 437 LEU A C 1
ATOM 3534 O O . LEU A 1 437 ? 10.434 -1.637 21.880 1.00 94.12 437 LEU A O 1
ATOM 3538 N N . ILE A 1 438 ? 9.884 -1.955 24.020 1.00 93.88 438 ILE A N 1
ATOM 3539 C CA . ILE A 1 438 ? 9.672 -0.520 24.257 1.00 93.88 438 ILE A CA 1
ATOM 3540 C C . ILE A 1 438 ? 10.949 0.312 24.079 1.00 93.88 438 ILE A C 1
ATOM 3542 O O . ILE A 1 438 ? 10.884 1.437 23.576 1.00 93.88 438 ILE A O 1
ATOM 3546 N N . LYS A 1 439 ? 12.120 -0.232 24.439 1.00 92.00 439 LYS A N 1
ATOM 3547 C CA . LYS A 1 439 ? 13.416 0.431 24.210 1.00 92.00 439 LYS A CA 1
ATOM 3548 C C . LYS A 1 439 ? 13.667 0.601 22.711 1.00 92.00 439 LYS A C 1
ATOM 3550 O O . LYS A 1 439 ? 13.990 1.702 22.268 1.00 92.00 439 LYS A O 1
ATOM 3555 N N . GLU A 1 440 ? 13.420 -0.445 21.927 1.00 93.12 440 GLU A N 1
ATOM 3556 C CA . GLU A 1 440 ? 13.540 -0.401 20.466 1.00 93.12 440 GLU A CA 1
ATOM 3557 C C . GLU A 1 440 ? 12.568 0.606 19.829 1.00 93.12 440 GLU A C 1
ATOM 3559 O O . GLU A 1 440 ? 12.969 1.415 18.987 1.00 93.12 440 GLU A O 1
ATOM 3564 N N . ILE A 1 441 ? 11.304 0.634 20.272 1.00 91.69 441 ILE A N 1
ATOM 3565 C CA . ILE A 1 441 ? 10.299 1.598 19.788 1.00 91.69 441 ILE A CA 1
ATOM 3566 C C . ILE A 1 441 ? 10.731 3.041 20.069 1.00 91.69 441 ILE A C 1
ATOM 3568 O O . ILE A 1 441 ? 10.520 3.927 19.234 1.00 91.69 441 ILE A O 1
ATOM 3572 N N . ARG A 1 442 ? 11.333 3.308 21.232 1.00 90.19 442 ARG A N 1
ATOM 3573 C CA . ARG A 1 442 ? 11.816 4.648 21.597 1.00 90.19 442 ARG A CA 1
ATOM 3574 C C . ARG A 1 442 ? 13.005 5.083 20.742 1.00 90.19 442 ARG A C 1
ATOM 3576 O O . ARG A 1 442 ? 12.988 6.210 20.250 1.00 90.19 442 ARG A O 1
ATOM 3583 N N . ASN A 1 443 ? 13.965 4.188 20.516 1.00 88.19 443 ASN A N 1
ATOM 3584 C CA . ASN A 1 443 ? 15.228 4.495 19.837 1.00 88.19 443 ASN A CA 1
ATOM 3585 C C . ASN A 1 443 ? 15.090 4.707 18.323 1.00 88.19 443 ASN A C 1
ATOM 3587 O O . ASN A 1 443 ? 15.892 5.415 17.717 1.00 88.19 443 ASN A O 1
ATOM 3591 N N . ASN A 1 444 ? 14.073 4.120 17.699 1.00 85.00 444 ASN A N 1
ATOM 3592 C CA . ASN A 1 444 ? 13.849 4.258 16.263 1.00 85.00 444 ASN A CA 1
ATOM 3593 C C . ASN A 1 444 ? 12.945 5.459 15.947 1.00 85.00 444 ASN A C 1
ATOM 3595 O O . ASN A 1 444 ? 12.146 5.870 16.777 1.00 85.00 444 ASN A O 1
ATOM 3599 N N . SER A 1 445 ? 13.040 6.044 14.749 1.00 71.31 445 SER A N 1
ATOM 3600 C CA . SER A 1 445 ? 12.213 7.200 14.330 1.00 71.31 445 SER A CA 1
ATOM 3601 C C . SER A 1 445 ? 11.370 6.950 13.072 1.00 71.31 445 SER A C 1
ATOM 3603 O O . SER A 1 445 ? 10.342 7.599 12.889 1.00 71.31 445 SER A O 1
ATOM 3605 N N . ASN A 1 446 ? 11.762 5.981 12.239 1.00 75.44 446 ASN A N 1
ATOM 3606 C CA . ASN A 1 446 ? 11.076 5.590 11.001 1.00 75.44 446 ASN A CA 1
ATOM 3607 C C . ASN A 1 446 ? 10.410 4.209 11.148 1.00 75.44 446 ASN A C 1
ATOM 3609 O O . ASN A 1 446 ? 10.172 3.757 12.261 1.00 75.44 446 ASN A O 1
ATOM 3613 N N . THR A 1 447 ? 10.076 3.543 10.040 1.00 81.38 447 THR A N 1
ATOM 3614 C CA . THR A 1 447 ? 9.754 2.108 10.047 1.00 81.38 447 THR A CA 1
ATOM 3615 C C . THR A 1 447 ? 11.026 1.287 10.245 1.00 81.38 447 THR A C 1
ATOM 3617 O O . THR A 1 447 ? 12.038 1.584 9.610 1.00 81.38 447 THR A O 1
ATOM 3620 N N . PHE A 1 448 ? 10.977 0.251 11.076 1.00 86.62 448 PHE A N 1
ATOM 3621 C CA . PHE A 1 448 ? 12.123 -0.603 11.403 1.00 86.62 448 PHE A CA 1
ATOM 3622 C C . PHE A 1 448 ? 11.679 -2.059 11.575 1.00 86.62 448 PHE A C 1
ATOM 3624 O O . PHE A 1 448 ? 10.508 -2.323 11.852 1.00 86.62 448 PHE A O 1
ATOM 3631 N N . ALA A 1 449 ? 12.603 -2.992 11.354 1.00 87.00 449 ALA A N 1
ATOM 3632 C CA . ALA A 1 449 ? 12.387 -4.425 11.543 1.00 87.00 449 ALA A CA 1
ATOM 3633 C C . ALA A 1 449 ? 12.970 -4.858 12.890 1.00 87.00 449 ALA A C 1
ATOM 3635 O O . ALA A 1 449 ? 14.010 -4.340 13.299 1.00 87.00 449 ALA A O 1
ATOM 3636 N N . LEU A 1 450 ? 12.336 -5.829 13.547 1.00 88.00 450 LEU A N 1
ATOM 3637 C CA . LEU A 1 450 ? 12.831 -6.421 14.791 1.00 88.00 450 LEU A CA 1
ATOM 3638 C C . LEU A 1 450 ? 12.813 -7.949 14.671 1.00 88.00 450 LEU A C 1
ATOM 3640 O O . LEU A 1 450 ? 11.919 -8.595 15.219 1.00 88.00 450 LEU A O 1
ATOM 3644 N N . PRO A 1 451 ? 13.823 -8.545 14.010 1.00 86.38 451 PRO A N 1
ATOM 3645 C CA . PRO A 1 451 ? 13.882 -9.982 13.736 1.00 86.38 451 PRO A CA 1
ATOM 3646 C C . PRO A 1 451 ? 13.608 -10.862 14.958 1.00 86.38 451 PRO A C 1
ATOM 3648 O O . PRO A 1 451 ? 12.756 -11.738 14.923 1.00 86.38 451 PRO A O 1
ATOM 3651 N N . LYS A 1 452 ? 14.249 -10.551 16.094 1.00 87.56 452 LYS A N 1
ATOM 3652 C CA . LYS A 1 452 ? 14.090 -11.308 17.348 1.00 87.56 452 LYS A CA 1
ATOM 3653 C C . LYS A 1 452 ? 12.668 -11.260 17.915 1.00 87.56 452 LYS A C 1
ATOM 3655 O O . LYS A 1 452 ? 12.259 -12.186 18.612 1.00 87.56 452 LYS A O 1
ATOM 3660 N N . VAL A 1 453 ? 11.946 -10.166 17.676 1.00 88.62 453 VAL A N 1
ATOM 3661 C CA . VAL A 1 453 ? 10.546 -10.022 18.093 1.00 88.62 453 VAL A CA 1
ATOM 3662 C C . VAL A 1 453 ? 9.644 -10.769 17.118 1.00 88.62 453 VAL A C 1
ATOM 3664 O O . VAL A 1 453 ? 8.770 -11.503 17.563 1.00 88.62 453 VAL A O 1
ATOM 3667 N N . GLU A 1 454 ? 9.895 -10.660 15.811 1.00 85.81 454 GLU A N 1
ATOM 3668 C CA . GLU A 1 454 ? 9.172 -11.414 14.776 1.00 85.81 454 GLU A CA 1
ATOM 3669 C C . GLU A 1 454 ? 9.310 -12.928 14.964 1.00 85.81 454 GLU A C 1
ATOM 3671 O O . GLU A 1 454 ? 8.329 -13.657 14.846 1.00 85.81 454 GLU A O 1
ATOM 3676 N N . ASP A 1 455 ? 10.502 -13.412 15.303 1.00 85.94 455 ASP A N 1
ATOM 3677 C CA . ASP A 1 455 ? 10.739 -14.833 15.548 1.00 85.94 455 ASP A CA 1
ATOM 3678 C C . ASP A 1 455 ? 10.022 -15.320 16.811 1.00 85.94 455 ASP A C 1
ATOM 3680 O O . ASP A 1 455 ? 9.435 -16.404 16.812 1.00 85.94 455 ASP A O 1
ATOM 3684 N N . PHE A 1 456 ? 9.985 -14.498 17.866 1.00 90.31 456 PHE A N 1
ATOM 3685 C CA . PHE A 1 456 ? 9.200 -14.810 19.058 1.00 90.31 456 PHE A CA 1
ATOM 3686 C C . PHE A 1 456 ? 7.696 -14.827 18.759 1.00 90.31 456 PHE A C 1
ATOM 3688 O O . PHE A 1 456 ? 7.017 -15.768 19.161 1.00 90.31 456 PHE A O 1
ATOM 3695 N N . LEU A 1 457 ? 7.185 -13.860 17.991 1.00 89.19 457 LEU A N 1
ATOM 3696 C CA . LEU A 1 457 ? 5.787 -13.831 17.551 1.00 89.19 457 LEU A CA 1
ATOM 3697 C C . LEU A 1 457 ? 5.408 -15.099 16.774 1.00 89.19 457 LEU A C 1
ATOM 3699 O O . LEU A 1 457 ? 4.437 -15.767 17.128 1.00 89.19 457 LEU A O 1
ATOM 3703 N N . LYS A 1 458 ? 6.227 -15.507 15.795 1.00 86.00 458 LYS A N 1
ATOM 3704 C CA . LYS A 1 458 ? 6.026 -16.771 15.063 1.00 86.00 458 LYS A CA 1
ATOM 3705 C C . LYS A 1 458 ? 6.025 -17.974 16.001 1.00 86.00 458 LYS A C 1
ATOM 3707 O O . LYS A 1 458 ? 5.241 -18.903 15.811 1.00 86.00 458 LYS A O 1
ATOM 3712 N N . SER A 1 459 ? 6.886 -17.957 17.021 1.00 87.56 459 SER A N 1
ATOM 3713 C CA . SER A 1 459 ? 6.948 -19.027 18.013 1.00 87.56 459 SER A CA 1
ATOM 3714 C C . SER A 1 459 ? 5.659 -19.142 18.832 1.00 87.56 459 SER A C 1
ATOM 3716 O O . SER A 1 459 ? 5.352 -20.241 19.277 1.00 87.56 459 SER A O 1
ATOM 3718 N N . ILE A 1 460 ? 4.875 -18.072 18.972 1.00 87.94 460 ILE A N 1
ATOM 3719 C CA . ILE A 1 460 ? 3.580 -18.071 19.671 1.00 87.94 460 ILE A CA 1
ATOM 3720 C C . ILE A 1 460 ? 2.381 -18.060 18.712 1.00 87.94 460 ILE A C 1
ATOM 3722 O O . ILE A 1 460 ? 1.277 -17.716 19.115 1.00 87.94 460 ILE A O 1
ATOM 3726 N N . HIS A 1 461 ? 2.594 -18.435 17.446 1.00 82.88 461 HIS A N 1
ATOM 3727 C CA . HIS A 1 461 ? 1.583 -18.463 16.380 1.00 82.88 461 HIS A CA 1
ATOM 3728 C C . HIS A 1 461 ? 1.038 -17.092 15.929 1.00 82.88 461 HIS A C 1
ATOM 3730 O O . HIS A 1 461 ? 0.174 -17.049 15.058 1.00 82.88 461 HIS A O 1
ATOM 3736 N N . CYS A 1 462 ? 1.592 -15.975 16.411 1.00 81.44 462 CYS A N 1
ATOM 3737 C CA . CYS A 1 462 ? 1.275 -14.633 15.913 1.00 81.44 462 CYS A CA 1
ATOM 3738 C C . CYS A 1 462 ? 2.085 -14.334 14.643 1.00 81.44 462 CYS A C 1
ATOM 3740 O O . CYS A 1 462 ? 3.303 -14.155 14.709 1.00 81.44 462 CYS A O 1
ATOM 3742 N N . VAL A 1 463 ? 1.438 -14.272 13.475 1.00 71.44 463 VAL A N 1
ATOM 3743 C CA . VAL A 1 463 ? 2.136 -14.094 12.183 1.00 71.44 463 VAL A CA 1
ATOM 3744 C C . VAL A 1 463 ? 1.887 -12.705 11.592 1.00 71.44 463 VAL A C 1
ATOM 3746 O O . VAL A 1 463 ? 2.746 -12.164 10.891 1.00 71.44 463 VAL A O 1
ATOM 3749 N N . SER A 1 464 ? 0.741 -12.094 11.890 1.00 67.94 464 SER A N 1
ATOM 3750 C CA . SER A 1 464 ? 0.440 -10.718 11.511 1.00 67.94 464 SER A CA 1
ATOM 3751 C C . SER A 1 464 ? 0.891 -9.744 12.605 1.00 67.94 464 SER A C 1
ATOM 3753 O O . SER A 1 464 ? 0.612 -9.930 13.781 1.00 67.94 464 SER A O 1
ATOM 3755 N N . ILE A 1 465 ? 1.617 -8.685 12.235 1.00 67.69 465 ILE A N 1
ATOM 3756 C CA . ILE A 1 465 ? 1.907 -7.551 13.143 1.00 67.69 465 ILE A CA 1
ATOM 3757 C C . ILE A 1 465 ? 0.910 -6.413 12.928 1.00 67.69 465 ILE A C 1
ATOM 3759 O O . ILE A 1 465 ? 0.686 -5.608 13.820 1.00 67.69 465 ILE A O 1
ATOM 3763 N N . LYS A 1 466 ? 0.296 -6.361 11.745 1.00 59.75 466 LYS A N 1
ATOM 3764 C CA . LYS A 1 466 ? -0.641 -5.321 11.347 1.00 59.75 466 LYS A CA 1
ATOM 3765 C C . LYS A 1 466 ? -1.995 -5.956 11.050 1.00 59.75 466 LYS A C 1
ATOM 3767 O O . LYS A 1 466 ? -2.077 -6.819 10.174 1.00 59.75 466 LYS A O 1
ATOM 3772 N N . SER A 1 467 ? -3.036 -5.504 11.740 1.00 54.59 467 SER A N 1
ATOM 3773 C CA . SER A 1 467 ? -4.425 -5.804 11.397 1.00 54.59 467 SER A CA 1
ATOM 3774 C C . SER A 1 467 ? -4.844 -5.057 10.114 1.00 54.59 467 SER A C 1
ATOM 3776 O O . SER A 1 467 ? -4.205 -4.092 9.675 1.00 54.59 467 SER A O 1
ATOM 3778 N N . SER A 1 468 ? -5.911 -5.514 9.452 1.00 50.50 468 SER A N 1
ATOM 3779 C CA . SER A 1 468 ? -6.506 -4.763 8.336 1.00 50.50 468 SER A CA 1
ATOM 3780 C C . SER A 1 468 ? -6.898 -3.362 8.811 1.00 50.50 468 SER A C 1
ATOM 3782 O O . SER A 1 468 ? -7.476 -3.223 9.882 1.00 50.50 468 SER A O 1
ATOM 3784 N N . SER A 1 469 ? -6.680 -2.320 7.999 1.00 48.66 469 SER A N 1
ATOM 3785 C CA . SER A 1 469 ? -7.098 -0.950 8.350 1.00 48.66 469 SER A CA 1
ATOM 3786 C C . SER A 1 469 ? -8.616 -0.774 8.485 1.00 48.66 469 SER A C 1
ATOM 3788 O O . SER A 1 469 ? -9.062 0.298 8.891 1.00 48.66 469 SER A O 1
ATOM 3790 N N . LYS A 1 470 ? -9.396 -1.795 8.104 1.00 44.47 470 LYS A N 1
ATOM 3791 C CA . LYS A 1 470 ? -10.846 -1.873 8.317 1.00 44.47 470 LYS A CA 1
ATOM 3792 C C . LYS A 1 470 ? -11.208 -2.343 9.729 1.00 44.47 470 LYS A C 1
ATOM 3794 O O . LYS A 1 470 ? -12.317 -2.084 10.176 1.00 44.47 470 LYS A O 1
ATOM 3799 N N . ASN A 1 471 ? -10.295 -3.017 10.435 1.00 61.09 471 ASN A N 1
ATOM 3800 C CA . ASN A 1 471 ? -10.538 -3.448 11.803 1.00 61.09 471 ASN A CA 1
ATOM 3801 C C . ASN A 1 471 ? -10.334 -2.265 12.761 1.00 61.09 471 ASN A C 1
ATOM 3803 O O . ASN A 1 471 ? -9.316 -1.579 12.714 1.00 61.09 471 ASN A O 1
ATOM 3807 N N . ILE A 1 472 ? -11.336 -1.996 13.595 1.00 61.41 472 ILE A N 1
ATOM 3808 C CA . ILE A 1 472 ? -11.319 -0.900 14.576 1.00 61.41 472 ILE A CA 1
ATOM 3809 C C . ILE A 1 472 ? -10.860 -1.419 15.954 1.00 61.41 472 ILE A C 1
ATOM 3811 O O . ILE A 1 472 ? -10.507 -0.626 16.830 1.00 61.41 472 ILE A O 1
ATOM 3815 N N . LYS A 1 473 ? -10.856 -2.746 16.138 1.00 79.00 473 LYS A N 1
ATOM 3816 C CA . LYS A 1 473 ? -10.437 -3.448 17.352 1.00 79.00 473 LYS A CA 1
ATOM 3817 C C . LYS A 1 473 ? -9.000 -3.935 17.166 1.00 79.00 473 LYS A C 1
ATOM 3819 O O . LYS A 1 473 ? -8.735 -4.758 16.292 1.00 79.00 473 LYS A O 1
ATOM 3824 N N . ASP A 1 474 ? -8.093 -3.446 18.003 1.00 80.88 474 ASP A N 1
ATOM 3825 C CA . ASP A 1 474 ? -6.677 -3.827 17.960 1.00 80.88 474 ASP A CA 1
ATOM 3826 C C . ASP A 1 474 ? -6.391 -5.004 18.905 1.00 80.88 474 ASP A C 1
ATOM 3828 O O . ASP A 1 474 ? -5.506 -5.818 18.648 1.00 80.88 474 ASP A O 1
ATOM 3832 N N . ILE A 1 475 ? -7.157 -5.113 19.996 1.00 87.62 475 ILE A N 1
ATOM 3833 C CA . ILE A 1 475 ? -7.029 -6.191 20.979 1.00 87.62 475 ILE A CA 1
ATOM 3834 C C . ILE A 1 475 ? -8.379 -6.525 21.619 1.00 87.62 475 ILE A C 1
ATOM 3836 O O . ILE A 1 475 ? -9.181 -5.630 21.894 1.00 87.62 475 ILE A O 1
ATOM 3840 N N . GLU A 1 476 ? -8.621 -7.809 21.875 1.00 92.31 476 GLU A N 1
ATOM 3841 C CA . GLU A 1 476 ? -9.758 -8.292 22.660 1.00 92.31 476 GLU A CA 1
ATOM 3842 C C . GLU A 1 476 ? -9.250 -8.973 23.933 1.00 92.31 476 GLU A C 1
ATOM 3844 O O . GLU A 1 476 ? -8.360 -9.820 23.888 1.00 92.31 476 GLU A O 1
ATOM 3849 N N . VAL A 1 477 ? -9.810 -8.586 25.073 1.00 93.38 477 VAL A N 1
ATOM 3850 C CA . VAL A 1 477 ? -9.388 -9.004 26.408 1.00 93.38 477 VAL A CA 1
ATOM 3851 C C . VAL A 1 477 ? -10.619 -9.451 27.178 1.00 93.38 477 VAL A C 1
ATOM 3853 O O . VAL A 1 477 ? -11.613 -8.732 27.236 1.00 93.38 477 VAL A O 1
ATOM 3856 N N . GLU A 1 478 ? -10.553 -10.627 27.782 1.00 93.00 478 GLU A N 1
ATOM 3857 C CA . GLU A 1 478 ? -11.524 -11.065 28.774 1.00 93.00 478 GLU A CA 1
ATOM 3858 C C . GLU A 1 478 ? -10.994 -10.717 30.162 1.00 93.00 478 GLU A C 1
ATOM 3860 O O . GLU A 1 478 ? -9.925 -11.186 30.568 1.00 93.00 478 GLU A O 1
ATOM 3865 N N . ILE A 1 479 ? -11.723 -9.856 30.862 1.00 91.38 479 ILE A N 1
ATOM 3866 C CA . ILE A 1 479 ? -11.377 -9.387 32.200 1.00 91.38 479 ILE A CA 1
ATOM 3867 C C . ILE A 1 479 ? -12.249 -10.065 33.254 1.00 91.38 479 ILE A C 1
ATOM 3869 O O . ILE A 1 479 ? -13.381 -10.448 32.971 1.00 91.38 479 ILE A O 1
ATOM 3873 N N . ILE A 1 480 ? -11.730 -10.173 34.473 1.00 86.12 480 ILE A N 1
ATOM 3874 C CA . ILE A 1 480 ? -12.485 -10.574 35.661 1.00 86.12 480 ILE A CA 1
ATOM 3875 C C . ILE A 1 480 ? -12.769 -9.313 36.469 1.00 86.12 480 ILE A C 1
ATOM 3877 O O . ILE A 1 480 ? -11.837 -8.646 36.936 1.00 86.12 480 ILE A O 1
ATOM 3881 N N . ASP A 1 481 ? -14.050 -8.995 36.629 1.00 75.69 481 ASP A N 1
ATOM 3882 C CA . ASP A 1 481 ? -14.501 -7.934 37.518 1.00 75.69 481 ASP A CA 1
ATOM 3883 C C . ASP A 1 481 ? -14.804 -8.522 38.904 1.00 75.69 481 ASP A C 1
ATOM 3885 O O . ASP A 1 481 ? -15.735 -9.313 39.078 1.00 75.69 481 ASP A O 1
ATOM 3889 N N . HIS A 1 482 ? -13.985 -8.156 39.893 1.00 70.75 482 HIS A N 1
ATOM 3890 C CA . HIS A 1 482 ? -14.129 -8.632 41.272 1.00 70.75 482 HIS A CA 1
ATOM 3891 C C . HIS A 1 482 ? -15.350 -8.047 41.980 1.00 70.75 482 HIS A C 1
ATOM 3893 O O . HIS A 1 482 ? -15.858 -8.688 42.898 1.00 70.75 482 HIS A O 1
ATOM 3899 N N . ASP A 1 483 ? -15.838 -6.878 41.552 1.00 67.12 483 ASP A N 1
ATOM 3900 C CA . ASP A 1 483 ? -16.971 -6.211 42.199 1.00 67.12 483 ASP A CA 1
ATOM 3901 C C . ASP A 1 483 ? -18.285 -6.963 41.927 1.00 67.12 483 ASP A C 1
ATOM 3903 O O . ASP A 1 483 ? -19.186 -6.971 42.767 1.00 67.12 483 ASP A O 1
ATOM 3907 N N . ILE A 1 484 ? -18.382 -7.639 40.776 1.00 69.44 484 ILE A N 1
ATOM 3908 C CA . ILE A 1 484 ? -19.582 -8.377 40.340 1.00 69.44 484 ILE A CA 1
ATOM 3909 C C . ILE A 1 484 ? -19.351 -9.881 40.121 1.00 69.44 484 ILE A C 1
ATOM 3911 O O . ILE A 1 484 ? -20.285 -10.586 39.746 1.00 69.44 484 ILE A O 1
ATOM 3915 N N . GLN A 1 485 ? -18.132 -10.379 40.360 1.00 70.06 485 GLN A N 1
ATOM 3916 C CA . GLN A 1 485 ? -17.721 -11.776 40.138 1.00 70.06 485 GLN A CA 1
ATOM 3917 C C . GLN A 1 485 ? -18.077 -12.310 38.738 1.00 70.06 485 GLN A C 1
ATOM 3919 O O . GLN A 1 485 ? -18.482 -13.463 38.581 1.00 70.06 485 GLN A O 1
ATOM 3924 N N . ALA A 1 486 ? -17.921 -11.473 37.711 1.00 77.00 486 ALA A N 1
ATOM 3925 C CA . ALA A 1 486 ? -18.261 -11.810 36.333 1.00 77.00 486 ALA A CA 1
ATOM 3926 C C . ALA A 1 486 ? -17.064 -11.625 35.394 1.00 77.00 486 ALA A C 1
ATOM 3928 O O . ALA A 1 486 ? -16.201 -10.769 35.610 1.00 77.00 486 ALA A O 1
ATOM 3929 N N . SER A 1 487 ? -17.019 -12.443 34.340 1.00 84.56 487 SER A N 1
ATOM 3930 C CA . SER A 1 487 ? -16.078 -12.286 33.234 1.00 84.56 487 SER A CA 1
ATOM 3931 C C . SER A 1 487 ? -16.706 -11.444 32.129 1.00 84.56 487 SER A C 1
ATOM 3933 O O . SER A 1 487 ? -17.778 -11.792 31.635 1.00 84.56 487 SER A O 1
ATOM 3935 N N . GLU A 1 488 ? -16.017 -10.398 31.689 1.00 88.00 488 GLU A N 1
ATOM 3936 C CA . GLU A 1 488 ? -16.486 -9.510 30.624 1.00 88.00 488 GLU A CA 1
ATOM 3937 C C . GLU A 1 488 ? -15.490 -9.483 29.466 1.00 88.00 488 GLU A C 1
ATOM 3939 O O . GLU A 1 488 ? -14.285 -9.302 29.660 1.00 88.00 488 GLU A O 1
ATOM 3944 N N . LYS A 1 489 ? -15.993 -9.637 28.237 1.00 90.44 489 LYS A N 1
ATOM 3945 C CA . LYS A 1 489 ? -15.172 -9.538 27.027 1.00 90.44 489 LYS A CA 1
ATOM 3946 C C . LYS A 1 489 ? -15.179 -8.100 26.519 1.00 90.44 489 LYS A C 1
ATOM 3948 O O . LYS A 1 489 ? -16.194 -7.598 26.041 1.00 90.44 489 LYS A O 1
ATOM 3953 N N . LEU A 1 490 ? -14.018 -7.457 26.562 1.00 90.75 490 LEU A N 1
ATOM 3954 C CA . LEU A 1 490 ? -13.812 -6.089 26.109 1.00 90.75 490 LEU A CA 1
ATOM 3955 C C . LEU A 1 490 ? -12.878 -6.045 24.904 1.00 90.75 490 LEU A C 1
ATOM 3957 O O . LEU A 1 490 ? -11.834 -6.687 24.860 1.00 90.75 490 LEU A O 1
ATOM 3961 N N . SER A 1 491 ? -13.230 -5.224 23.927 1.00 90.69 491 SER A N 1
ATOM 3962 C CA . SER A 1 491 ? -12.399 -4.922 22.767 1.00 90.69 491 SER A CA 1
ATOM 3963 C C . SER A 1 491 ? -11.895 -3.484 22.829 1.00 90.69 491 SER A C 1
ATOM 3965 O O . SER A 1 491 ? -12.632 -2.567 23.198 1.00 90.69 491 SER A O 1
ATOM 3967 N N . PHE A 1 492 ? -10.635 -3.267 22.464 1.00 91.19 492 PHE A N 1
ATOM 3968 C CA . PHE A 1 492 ? -9.991 -1.965 22.572 1.00 91.19 492 PHE A CA 1
ATOM 3969 C C . PHE A 1 492 ? -9.283 -1.564 21.284 1.00 91.19 492 PHE A C 1
ATOM 3971 O O . PHE A 1 492 ? -8.695 -2.394 20.592 1.00 91.19 492 PHE A O 1
ATOM 3978 N N . SER A 1 493 ? -9.277 -0.259 21.015 1.00 91.31 493 SER A N 1
ATOM 3979 C CA . SER A 1 493 ? -8.281 0.351 20.126 1.00 91.31 493 SER A CA 1
ATOM 3980 C C . SER A 1 493 ? -7.058 0.825 20.919 1.00 91.31 493 SER A C 1
ATOM 3982 O O . SER A 1 493 ? -7.183 1.236 22.071 1.00 91.31 493 SER A O 1
ATOM 3984 N N . ILE A 1 494 ? -5.870 0.811 20.325 1.00 92.12 494 ILE A N 1
ATOM 3985 C CA . ILE A 1 494 ? -4.607 1.163 20.981 1.00 92.12 494 ILE A CA 1
ATOM 3986 C C . ILE A 1 494 ? -4.147 2.549 20.520 1.00 92.12 494 ILE A C 1
ATOM 3988 O O . ILE A 1 494 ? -4.103 2.881 19.333 1.00 92.12 494 ILE A O 1
ATOM 3992 N N . LYS A 1 495 ? -3.800 3.408 21.482 1.00 92.69 495 LYS A N 1
ATOM 3993 C CA . LYS A 1 495 ? -3.410 4.806 21.266 1.00 92.69 495 LYS A CA 1
ATOM 3994 C C . LYS A 1 495 ? -2.024 5.040 21.855 1.00 92.69 495 LYS A C 1
ATOM 3996 O O . LYS A 1 495 ? -1.852 5.255 23.051 1.00 92.69 495 LYS A O 1
ATOM 4001 N N . SER A 1 496 ? -1.016 4.993 20.989 1.00 92.31 496 SER A N 1
ATOM 4002 C CA . SER A 1 496 ? 0.390 5.127 21.386 1.00 92.31 496 SER A CA 1
ATOM 4003 C C . SER A 1 496 ? 0.826 6.586 21.534 1.00 92.31 496 SER A C 1
ATOM 4005 O O . SER A 1 496 ? 0.727 7.357 20.578 1.00 92.31 496 SER A O 1
ATOM 4007 N N . LYS A 1 497 ? 1.379 6.953 22.698 1.00 91.06 497 LYS A N 1
ATOM 4008 C CA . LYS A 1 497 ? 2.102 8.219 22.933 1.00 91.06 497 LYS A CA 1
ATOM 4009 C C . LYS A 1 497 ? 3.628 8.069 22.828 1.00 91.06 497 LYS A C 1
ATOM 4011 O O . LYS A 1 497 ? 4.347 9.011 23.147 1.00 91.06 497 LYS A O 1
ATOM 4016 N N . LEU A 1 498 ? 4.137 6.923 22.358 1.00 87.81 498 LEU A N 1
ATOM 4017 C CA . LEU A 1 498 ? 5.575 6.686 22.123 1.00 87.81 498 LEU A CA 1
ATOM 4018 C C . LEU A 1 498 ? 6.101 7.351 20.828 1.00 87.81 498 LEU A C 1
ATOM 4020 O O . LEU A 1 498 ? 7.300 7.316 20.535 1.00 87.81 498 LEU A O 1
ATOM 4024 N N . GLY A 1 499 ? 5.205 7.943 20.032 1.00 83.25 499 GLY A N 1
ATOM 4025 C CA . GLY A 1 499 ? 5.506 8.696 18.813 1.00 83.25 499 GLY A CA 1
ATOM 4026 C C . GLY A 1 499 ? 4.745 10.023 18.752 1.00 83.25 499 GLY A C 1
ATOM 4027 O O . GLY A 1 499 ? 4.506 10.666 19.771 1.00 83.25 499 GLY A O 1
ATOM 4028 N N . SER A 1 500 ? 4.352 10.445 17.547 1.00 82.00 500 SER A N 1
ATOM 4029 C CA . SER A 1 500 ? 3.458 11.599 17.371 1.00 82.00 500 SER A CA 1
ATOM 4030 C C . SER A 1 500 ? 2.109 11.362 18.051 1.00 82.00 500 SER A C 1
ATOM 4032 O O . SER A 1 500 ? 1.638 10.224 18.040 1.00 82.00 500 SER A O 1
ATOM 4034 N N . SER A 1 501 ? 1.456 12.422 18.544 1.00 85.00 501 SER A N 1
ATOM 4035 C CA . SER A 1 501 ? 0.166 12.306 19.232 1.00 85.00 501 SER A CA 1
ATOM 4036 C C . SER A 1 501 ? -0.835 11.440 18.443 1.00 85.00 501 SER A C 1
ATOM 4038 O O . SER A 1 501 ? -1.059 11.694 17.248 1.00 85.00 501 SER A O 1
ATOM 4040 N N . PRO A 1 502 ? -1.433 10.415 19.079 1.00 88.94 502 PRO A N 1
ATOM 4041 C CA . PRO A 1 502 ? -2.271 9.455 18.382 1.00 88.94 502 PRO A CA 1
ATOM 4042 C C . PRO A 1 502 ? -3.525 10.133 17.831 1.00 88.94 502 PRO A C 1
ATOM 4044 O O . PRO A 1 502 ? -4.143 10.986 18.474 1.00 88.94 502 PRO A O 1
ATOM 4047 N N . THR A 1 503 ? -3.887 9.763 16.603 1.00 89.12 503 THR A N 1
ATOM 4048 C CA . THR A 1 503 ? -5.066 10.315 15.930 1.00 89.12 503 THR A CA 1
ATOM 4049 C C . THR A 1 503 ? -6.301 9.496 16.287 1.00 89.12 503 THR A C 1
ATOM 4051 O O . THR A 1 503 ? -6.268 8.268 16.248 1.00 89.12 503 THR A O 1
ATOM 4054 N N . ILE A 1 504 ? -7.381 10.189 16.640 1.00 90.62 504 ILE A N 1
ATOM 4055 C CA . ILE A 1 504 ? -8.678 9.587 16.976 1.00 90.62 504 ILE A CA 1
ATOM 4056 C C . ILE A 1 504 ? -9.564 9.605 15.736 1.00 90.62 504 ILE A C 1
ATOM 4058 O O . ILE A 1 504 ? -10.132 8.586 15.360 1.00 90.62 504 ILE A O 1
ATOM 4062 N N . PHE A 1 505 ? -9.584 10.744 15.042 1.00 92.69 505 PHE A N 1
ATOM 4063 C CA . PHE A 1 505 ? -10.278 10.906 13.774 1.00 92.69 505 PHE A CA 1
ATOM 4064 C C . PHE A 1 505 ? -9.313 11.425 12.712 1.00 92.69 505 PHE A C 1
ATOM 4066 O O . PHE A 1 505 ? -8.825 12.558 12.777 1.00 92.69 505 PHE A O 1
ATOM 4073 N N . ASN A 1 506 ? -8.983 10.551 11.762 1.00 89.69 506 ASN A N 1
ATOM 4074 C CA . ASN A 1 506 ? -8.016 10.832 10.709 1.00 89.69 506 ASN A CA 1
ATOM 4075 C C . ASN A 1 506 ? -8.621 11.715 9.619 1.00 89.69 506 ASN A C 1
ATOM 4077 O O . ASN A 1 506 ? -9.689 11.415 9.093 1.00 89.69 506 ASN A O 1
ATOM 4081 N N . ALA A 1 507 ? -7.874 12.735 9.199 1.00 88.12 507 ALA A N 1
ATOM 4082 C CA . ALA A 1 507 ? -8.225 13.515 8.023 1.00 88.12 507 ALA A CA 1
ATOM 4083 C C . ALA A 1 507 ? -8.162 12.662 6.746 1.00 88.12 507 ALA A C 1
ATOM 4085 O O . ALA A 1 507 ? -7.219 11.893 6.538 1.00 88.12 507 ALA A O 1
ATOM 4086 N N . ASN A 1 508 ? -9.107 12.859 5.829 1.00 86.69 508 ASN A N 1
ATOM 4087 C CA . ASN A 1 508 ? -9.069 12.338 4.461 1.00 86.69 508 ASN A CA 1
ATOM 4088 C C . ASN A 1 508 ? -9.625 13.401 3.478 1.00 86.69 508 ASN A C 1
ATOM 4090 O O . ASN A 1 508 ? -9.484 14.584 3.767 1.00 86.69 508 ASN A O 1
ATOM 4094 N N . LEU A 1 509 ? -10.080 13.058 2.261 1.00 85.44 509 LEU A N 1
ATOM 4095 C CA . LEU A 1 509 ? -10.701 14.069 1.366 1.00 85.44 509 LEU A CA 1
ATOM 4096 C C . LEU A 1 509 ? -12.149 14.405 1.745 1.00 85.44 509 LEU A C 1
ATOM 4098 O O . LEU A 1 509 ? -12.639 15.454 1.344 1.00 85.44 509 LEU A O 1
ATOM 4102 N N . LYS A 1 510 ? -12.813 13.514 2.480 1.00 91.62 510 LYS A N 1
ATOM 4103 C CA . LYS A 1 510 ? -14.213 13.565 2.909 1.00 91.62 510 LYS A CA 1
ATOM 4104 C C . LYS A 1 510 ? -14.378 14.052 4.355 1.00 91.62 510 LYS A C 1
ATOM 4106 O O . LYS A 1 510 ? -15.466 13.981 4.898 1.00 91.62 510 LYS A O 1
ATOM 4111 N N . THR A 1 511 ? -13.321 14.579 4.975 1.00 93.75 511 THR A N 1
ATOM 4112 C CA . THR A 1 511 ? -13.362 15.212 6.307 1.00 93.75 511 THR A CA 1
ATOM 4113 C C . THR A 1 511 ? -13.407 16.737 6.233 1.00 93.75 511 THR A C 1
ATOM 4115 O O . THR A 1 511 ? -12.949 17.403 7.157 1.00 93.75 511 THR A O 1
ATOM 4118 N N . SER A 1 512 ? -13.849 17.322 5.115 1.00 95.56 512 SER A N 1
ATOM 4119 C CA . SER A 1 512 ? -13.836 18.780 4.939 1.00 95.56 512 SER A CA 1
ATOM 4120 C C . SER A 1 512 ? -15.214 19.410 5.060 1.00 95.56 512 SER A C 1
ATOM 4122 O O . SER A 1 512 ? -16.165 18.926 4.464 1.00 95.56 512 SER A O 1
ATOM 4124 N N . PHE A 1 513 ? -15.267 20.545 5.745 1.00 98.19 513 PHE A N 1
ATOM 4125 C CA . PHE A 1 513 ? -16.433 21.411 5.855 1.00 98.19 513 PHE A CA 1
ATOM 4126 C C . PHE A 1 513 ? -16.227 22.624 4.952 1.00 98.19 513 PHE A C 1
ATOM 4128 O O . PHE A 1 513 ? -15.100 23.117 4.806 1.00 98.19 513 PHE A O 1
ATOM 4135 N N . ILE A 1 514 ? -17.300 23.062 4.302 1.00 98.31 514 ILE A N 1
ATOM 4136 C CA . ILE A 1 514 ? -17.285 24.133 3.310 1.00 98.31 514 ILE A CA 1
ATOM 4137 C C . ILE A 1 514 ? -17.897 25.383 3.928 1.00 98.31 514 ILE A C 1
ATOM 4139 O O . ILE A 1 514 ? -18.953 25.322 4.551 1.00 98.31 514 ILE A O 1
ATOM 4143 N N . TYR A 1 515 ? -17.217 26.511 3.745 1.00 98.38 515 TYR A N 1
ATOM 4144 C CA . TYR A 1 515 ? -17.667 27.807 4.231 1.00 98.38 515 TYR A CA 1
ATOM 4145 C C . TYR A 1 515 ? -17.685 28.801 3.083 1.00 98.38 515 TYR A C 1
ATOM 4147 O O . TYR A 1 515 ? -16.702 28.889 2.342 1.00 98.38 515 TYR A O 1
ATOM 4155 N N . GLN A 1 516 ? -18.775 29.546 2.952 1.00 98.00 516 GLN A N 1
ATOM 4156 C CA . GLN A 1 516 ? -18.864 30.706 2.076 1.00 98.00 516 GLN A CA 1
ATOM 4157 C C . GLN A 1 516 ? -18.205 31.908 2.756 1.00 98.00 516 GLN A C 1
ATOM 4159 O O . GLN A 1 516 ? -18.320 32.086 3.970 1.00 98.00 516 GLN A O 1
ATOM 4164 N N . ILE A 1 517 ? -17.495 32.718 1.976 1.00 97.56 517 ILE A N 1
ATOM 4165 C CA . ILE A 1 517 ? -16.878 33.964 2.427 1.00 97.56 517 ILE A CA 1
ATOM 4166 C C . ILE A 1 517 ? -17.552 35.110 1.681 1.00 97.56 517 ILE A C 1
ATOM 4168 O O . ILE A 1 517 ? -17.391 35.241 0.466 1.00 97.56 517 ILE A O 1
ATOM 4172 N N . GLU A 1 518 ? -18.273 35.956 2.409 1.00 95.81 518 GLU A N 1
ATOM 4173 C CA . GLU A 1 518 ? -18.920 37.135 1.839 1.00 95.81 518 GLU A CA 1
ATOM 4174 C C . GLU A 1 518 ? -18.053 38.392 1.974 1.00 95.81 518 GLU A C 1
ATOM 4176 O O . GLU A 1 518 ? -17.177 38.503 2.839 1.00 95.81 518 GLU A O 1
ATOM 4181 N N . GLY A 1 519 ? -18.300 39.363 1.091 1.00 91.44 519 GLY A N 1
ATOM 4182 C CA . GLY A 1 519 ? -17.611 40.653 1.103 1.00 91.44 519 GLY A CA 1
ATOM 4183 C C . GLY A 1 519 ? -16.144 40.591 0.670 1.00 91.44 519 GLY A C 1
ATOM 4184 O O . GLY A 1 519 ? -15.383 41.497 1.002 1.00 91.44 519 GLY A O 1
ATOM 4185 N N . ILE A 1 520 ? -15.723 39.540 -0.038 1.00 94.19 520 ILE A N 1
ATOM 4186 C CA . ILE A 1 520 ? -14.363 39.369 -0.569 1.00 94.19 520 ILE A CA 1
ATOM 4187 C C . ILE A 1 520 ? -14.355 39.469 -2.101 1.00 94.19 520 ILE A C 1
ATOM 4189 O O . ILE A 1 520 ? -15.284 39.010 -2.762 1.00 94.19 520 ILE A O 1
ATOM 4193 N N . ASN A 1 521 ? -13.307 40.060 -2.680 1.00 93.12 521 ASN A N 1
ATOM 4194 C CA . ASN A 1 521 ? -13.140 40.165 -4.134 1.00 93.12 521 ASN A CA 1
ATOM 4195 C C . ASN A 1 521 ? -11.996 39.287 -4.688 1.00 93.12 521 ASN A C 1
ATOM 4197 O O . ASN A 1 521 ? -11.154 38.766 -3.955 1.00 93.12 521 ASN A O 1
ATOM 4201 N N . LYS A 1 522 ? -11.930 39.145 -6.023 1.00 94.44 522 LYS A N 1
ATOM 4202 C CA . LYS A 1 522 ? -10.933 38.294 -6.709 1.00 94.44 522 LYS A CA 1
ATOM 4203 C C . LYS A 1 522 ? -9.479 38.693 -6.429 1.00 94.44 522 LYS A C 1
ATOM 4205 O O . LYS A 1 522 ? -8.607 37.825 -6.447 1.00 94.44 522 LYS A O 1
ATOM 4210 N N . GLN A 1 523 ? -9.207 39.977 -6.202 1.00 94.44 523 GLN A N 1
ATOM 4211 C CA . GLN A 1 523 ? -7.861 40.465 -5.907 1.00 94.44 523 GLN A CA 1
ATOM 4212 C C . GLN A 1 523 ? -7.438 40.056 -4.491 1.00 94.44 523 GLN A C 1
ATOM 4214 O O . GLN A 1 523 ? -6.386 39.438 -4.326 1.00 94.44 523 GLN A O 1
ATOM 4219 N N . GLU A 1 524 ? -8.303 40.273 -3.496 1.00 94.06 524 GLU A N 1
ATOM 4220 C CA . GLU A 1 524 ? -8.086 39.813 -2.118 1.00 94.06 524 GLU A CA 1
ATOM 4221 C C . GLU A 1 524 ? -7.878 38.291 -2.060 1.00 94.06 524 GLU A C 1
ATOM 4223 O O . GLU A 1 524 ? -6.988 37.806 -1.361 1.00 94.06 524 GLU A O 1
ATOM 4228 N N . VAL A 1 525 ? -8.651 37.520 -2.835 1.00 95.25 525 VAL A N 1
ATOM 4229 C CA . VAL A 1 525 ? -8.502 36.057 -2.919 1.00 95.25 525 VAL A CA 1
ATOM 4230 C C . VAL A 1 525 ? -7.122 35.654 -3.432 1.00 95.25 525 VAL A C 1
ATOM 4232 O O . VAL A 1 525 ? -6.509 34.741 -2.873 1.00 95.25 525 VAL A O 1
ATOM 4235 N N . LYS A 1 526 ? -6.607 36.321 -4.475 1.00 93.94 526 LYS A N 1
ATOM 4236 C CA . LYS A 1 526 ? -5.257 36.050 -4.995 1.00 93.94 526 LYS A CA 1
ATOM 4237 C C . LYS A 1 526 ? -4.194 36.294 -3.930 1.00 93.94 526 LYS A C 1
ATOM 4239 O O . LYS A 1 526 ? -3.299 35.466 -3.806 1.00 93.94 526 LYS A O 1
ATOM 4244 N N . GLU A 1 527 ? -4.309 37.378 -3.166 1.00 94.81 527 GLU A N 1
ATOM 4245 C CA . GLU A 1 527 ? -3.373 37.734 -2.092 1.00 94.81 527 GLU A CA 1
ATOM 4246 C C . GLU A 1 527 ? -3.443 36.754 -0.916 1.00 94.81 527 GLU A C 1
ATOM 4248 O O . GLU A 1 527 ? -2.418 36.260 -0.450 1.00 94.81 527 GLU A O 1
ATOM 4253 N N . LEU A 1 528 ? -4.651 36.412 -0.463 1.00 95.06 528 LEU A N 1
ATOM 4254 C CA . LEU A 1 528 ? -4.858 35.471 0.638 1.00 95.06 528 LEU A CA 1
ATOM 4255 C C . LEU A 1 528 ? -4.374 34.064 0.289 1.00 95.06 528 LEU A C 1
ATOM 4257 O O . LEU A 1 528 ? -3.766 33.401 1.124 1.00 95.06 528 LEU A O 1
ATOM 4261 N N . ASN A 1 529 ? -4.572 33.619 -0.952 1.00 95.38 529 ASN A N 1
ATOM 4262 C CA . ASN A 1 529 ? -4.108 32.309 -1.406 1.00 95.38 529 ASN A CA 1
ATOM 4263 C C . ASN A 1 529 ? -2.577 32.195 -1.556 1.00 95.38 529 ASN A C 1
ATOM 4265 O O . ASN A 1 529 ? -2.097 31.081 -1.790 1.00 95.38 529 ASN A O 1
ATOM 4269 N N . GLN A 1 530 ? -1.820 33.295 -1.410 1.00 93.94 530 GLN A N 1
ATOM 4270 C CA . GLN A 1 530 ? -0.356 33.250 -1.267 1.00 93.94 530 GLN A CA 1
ATOM 4271 C C . GLN A 1 530 ? 0.096 32.870 0.149 1.00 93.94 530 GLN A C 1
ATOM 4273 O O . GLN A 1 530 ? 1.257 32.512 0.344 1.00 93.94 530 GLN A O 1
ATOM 4278 N N . LEU A 1 531 ? -0.792 32.939 1.147 1.00 90.88 531 LEU A N 1
ATOM 4279 C CA . LEU A 1 531 ? -0.480 32.515 2.511 1.00 90.88 531 LEU A CA 1
ATOM 4280 C C . LEU A 1 531 ? -0.254 30.998 2.573 1.00 90.88 531 LEU A C 1
ATOM 4282 O O . LEU A 1 531 ? -0.792 30.223 1.779 1.00 90.88 531 LEU A O 1
ATOM 4286 N N . SER A 1 532 ? 0.544 30.553 3.545 1.00 80.94 532 SER A N 1
ATOM 4287 C CA . SER A 1 532 ? 1.016 29.166 3.604 1.00 80.94 532 SER A CA 1
ATOM 4288 C C . SER A 1 532 ? -0.026 28.182 4.145 1.00 80.94 532 SER A C 1
ATOM 4290 O O . SER A 1 532 ? 0.116 26.972 3.954 1.00 80.94 532 SER A O 1
ATOM 4292 N N . SER A 1 533 ? -1.088 28.662 4.806 1.00 88.75 533 SER A N 1
ATOM 4293 C CA . SER A 1 533 ? -2.139 27.797 5.354 1.00 88.75 533 SER A CA 1
ATOM 4294 C C . SER A 1 533 ? -3.508 28.470 5.461 1.00 88.75 533 SER A C 1
ATOM 4296 O O . SER A 1 533 ? -3.617 29.673 5.699 1.00 88.75 533 SER A O 1
ATOM 4298 N N . GLY A 1 534 ? -4.567 27.654 5.414 1.00 89.19 534 GLY A N 1
ATOM 4299 C CA . GLY A 1 534 ? -5.938 28.111 5.662 1.00 89.19 534 GLY A CA 1
ATOM 4300 C C . GLY A 1 534 ? -6.122 28.765 7.034 1.00 89.19 534 GLY A C 1
ATOM 4301 O O . GLY A 1 534 ? -6.914 29.687 7.161 1.00 89.19 534 GLY A O 1
ATOM 4302 N N . LYS A 1 535 ? -5.336 28.370 8.045 1.00 93.50 535 LYS A N 1
ATOM 4303 C CA . LYS A 1 535 ? -5.353 28.998 9.376 1.00 93.50 535 LYS A CA 1
ATOM 4304 C C . LYS A 1 535 ? -4.898 30.461 9.326 1.00 93.50 535 LYS A C 1
ATOM 4306 O O . LYS A 1 535 ? -5.502 31.319 9.957 1.00 93.50 535 LYS A O 1
ATOM 4311 N N . GLN A 1 536 ? -3.873 30.773 8.532 1.00 93.81 536 GLN A N 1
ATOM 4312 C CA . GLN A 1 536 ? -3.437 32.160 8.327 1.00 93.81 536 GLN A CA 1
ATOM 4313 C C . GLN A 1 536 ? -4.478 32.982 7.564 1.00 93.81 536 GLN A C 1
ATOM 4315 O O . GLN A 1 536 ? -4.723 34.130 7.926 1.00 93.81 536 GLN A O 1
ATOM 4320 N N . ILE A 1 537 ? -5.103 32.387 6.542 1.00 94.44 537 ILE A N 1
ATOM 4321 C CA . ILE A 1 537 ? -6.188 33.028 5.789 1.00 94.44 537 ILE A CA 1
ATOM 4322 C C . ILE A 1 537 ? -7.325 33.395 6.746 1.00 94.44 537 ILE A C 1
ATOM 4324 O O . ILE A 1 537 ? -7.686 34.564 6.843 1.00 94.44 537 ILE A O 1
ATOM 4328 N N . LEU A 1 538 ? -7.834 32.414 7.496 1.00 95.06 538 LEU A N 1
ATOM 4329 C CA . LEU A 1 538 ? -8.974 32.573 8.397 1.00 95.06 538 LEU A CA 1
ATOM 4330 C C . LEU A 1 538 ? -8.700 33.593 9.500 1.00 95.06 538 LEU A C 1
ATOM 4332 O O . LEU A 1 538 ? -9.537 34.459 9.725 1.00 95.06 538 LEU A O 1
ATOM 4336 N N . LYS A 1 539 ? -7.522 33.568 10.131 1.00 93.69 539 LYS A N 1
ATOM 4337 C CA . LYS A 1 539 ? -7.134 34.595 11.113 1.00 93.69 539 LYS A CA 1
ATOM 4338 C C . LYS A 1 539 ? -7.149 36.014 10.544 1.00 93.69 539 LYS A C 1
ATOM 4340 O O . LYS A 1 539 ? -7.510 36.944 11.255 1.00 93.69 539 LYS A O 1
ATOM 4345 N N . LYS A 1 540 ? -6.757 36.188 9.277 1.00 93.50 540 LYS A N 1
ATOM 4346 C CA . LYS A 1 540 ? -6.700 37.508 8.634 1.00 93.50 540 LYS A CA 1
ATOM 4347 C C . LYS A 1 540 ? -8.087 38.055 8.292 1.00 93.50 540 LYS A C 1
ATOM 4349 O O . LYS A 1 540 ? -8.255 39.269 8.302 1.00 93.50 540 LYS A O 1
ATOM 4354 N N . ILE A 1 541 ? -9.050 37.180 7.988 1.00 93.38 541 ILE A N 1
ATOM 4355 C CA . ILE A 1 541 ? -10.379 37.589 7.504 1.00 93.38 541 ILE A CA 1
ATOM 4356 C C . ILE A 1 541 ? -11.515 37.436 8.527 1.00 93.38 541 ILE A C 1
ATOM 4358 O O . ILE A 1 541 ? -12.594 37.982 8.320 1.00 93.38 541 ILE A O 1
ATOM 4362 N N . ARG A 1 542 ? -11.318 36.698 9.630 1.00 89.12 542 ARG A N 1
ATOM 4363 C CA . ARG A 1 542 ? -12.407 36.364 10.570 1.00 89.12 542 ARG A CA 1
ATOM 4364 C C . ARG A 1 542 ? -13.078 37.591 11.190 1.00 89.12 542 ARG A C 1
ATOM 4366 O O . ARG A 1 542 ? -14.273 37.541 11.442 1.00 89.12 542 ARG A O 1
ATOM 4373 N N . ASN A 1 543 ? -12.325 38.664 11.429 1.00 87.75 543 ASN A N 1
ATOM 4374 C CA . ASN A 1 543 ? -12.827 39.850 12.131 1.00 87.75 543 ASN A CA 1
ATOM 4375 C C . ASN A 1 543 ? -13.480 40.890 11.207 1.00 87.75 543 ASN A C 1
ATOM 4377 O O . ASN A 1 543 ? -14.065 41.847 11.699 1.00 87.75 543 ASN A O 1
ATOM 4381 N N . ASN A 1 544 ? -13.347 40.753 9.887 1.00 91.69 544 ASN A N 1
ATOM 4382 C CA . ASN A 1 544 ? -13.798 41.763 8.924 1.00 91.69 544 ASN A CA 1
ATOM 4383 C C . ASN A 1 544 ? -14.562 41.194 7.720 1.00 91.69 544 ASN A C 1
ATOM 4385 O O . ASN A 1 544 ? -15.008 41.971 6.879 1.00 91.69 544 ASN A O 1
ATOM 4389 N N . LYS A 1 545 ? -14.708 39.870 7.611 1.00 94.06 545 LYS A N 1
ATOM 4390 C CA . LYS A 1 545 ? -15.515 39.196 6.586 1.00 94.06 545 LYS A CA 1
ATOM 4391 C C . LYS A 1 545 ? -16.502 38.243 7.250 1.00 94.06 545 LYS A C 1
ATOM 4393 O O . LYS A 1 545 ? -16.193 37.637 8.278 1.00 94.06 545 LYS A O 1
ATOM 4398 N N . LEU A 1 546 ? -17.668 38.074 6.632 1.00 93.62 546 LEU A N 1
ATOM 4399 C CA . LEU A 1 546 ? -18.655 37.100 7.081 1.00 93.62 546 LEU A CA 1
ATOM 4400 C C . LEU A 1 546 ? -18.296 35.719 6.519 1.00 93.62 546 LEU A C 1
ATOM 4402 O O . LEU A 1 546 ? -18.055 35.567 5.321 1.00 93.62 546 LEU A O 1
ATOM 4406 N N . ILE A 1 547 ? -18.216 34.724 7.405 1.00 96.19 547 ILE A N 1
ATOM 4407 C CA . ILE A 1 547 ? -17.847 33.345 7.064 1.00 96.19 547 ILE A CA 1
ATOM 4408 C C . ILE A 1 547 ? -18.980 32.436 7.511 1.00 96.19 547 ILE A C 1
ATOM 4410 O O . ILE A 1 547 ? -19.188 32.258 8.713 1.00 96.19 547 ILE A O 1
ATOM 4414 N N . ILE A 1 548 ? -19.695 31.880 6.540 1.00 96.19 548 ILE A N 1
ATOM 4415 C CA . ILE A 1 548 ? -20.944 31.147 6.746 1.00 96.19 548 ILE A CA 1
ATOM 4416 C C . ILE A 1 548 ? -20.688 29.675 6.456 1.00 96.19 548 ILE A C 1
ATOM 4418 O O . ILE A 1 548 ? -20.103 29.339 5.429 1.00 96.19 548 ILE A O 1
ATOM 4422 N N . PHE A 1 549 ? -21.099 28.788 7.360 1.00 98.00 549 PHE A N 1
ATOM 4423 C CA . PHE A 1 549 ? -21.065 27.352 7.104 1.00 98.00 549 PHE A CA 1
ATOM 4424 C C . PHE A 1 549 ? -22.087 26.997 6.015 1.00 98.00 549 PHE A C 1
ATOM 4426 O O . PHE A 1 549 ? -23.282 27.208 6.200 1.00 98.00 549 PHE A O 1
ATOM 4433 N N . ASP A 1 550 ? -21.619 26.463 4.886 1.00 97.94 550 ASP A N 1
ATOM 4434 C CA . ASP A 1 550 ? -22.486 26.009 3.799 1.00 97.94 550 ASP A CA 1
ATOM 4435 C C . ASP A 1 550 ? -22.809 24.527 4.013 1.00 97.94 550 ASP A C 1
ATOM 4437 O O . ASP A 1 550 ? -22.045 23.621 3.649 1.00 97.94 550 ASP A O 1
ATOM 4441 N N . GLU A 1 551 ? -23.932 24.293 4.682 1.00 97.50 551 GLU A N 1
ATOM 4442 C CA . GLU A 1 551 ? -24.382 22.964 5.074 1.00 97.50 551 GLU A CA 1
ATOM 4443 C C . GLU A 1 551 ? -24.702 22.081 3.864 1.00 97.50 551 GLU A C 1
ATOM 4445 O O . GLU A 1 551 ? -24.266 20.931 3.805 1.00 97.50 551 GLU A O 1
ATOM 4450 N N . VAL A 1 552 ? -25.379 22.636 2.856 1.00 96.81 552 VAL A N 1
ATOM 4451 C CA . VAL A 1 552 ? -25.777 21.908 1.645 1.00 96.81 552 VAL A CA 1
ATOM 4452 C C . VAL A 1 552 ? -24.547 21.465 0.858 1.00 96.81 552 VAL A C 1
ATOM 4454 O O . VAL A 1 552 ? -24.424 20.287 0.515 1.00 96.81 552 VAL A O 1
ATOM 4457 N N . LYS A 1 553 ? -23.585 22.365 0.609 1.00 96.75 553 LYS A N 1
ATOM 4458 C CA . LYS A 1 553 ? -22.333 21.989 -0.064 1.00 96.75 553 LYS A CA 1
ATOM 4459 C C . LYS A 1 553 ? -21.522 21.007 0.767 1.00 96.75 553 LYS A C 1
ATOM 4461 O O . LYS A 1 553 ? -20.912 20.101 0.199 1.00 96.75 553 LYS A O 1
ATOM 4466 N N . THR A 1 554 ? -21.496 21.163 2.089 1.00 97.19 554 THR A N 1
ATOM 4467 C CA . THR A 1 554 ? -20.773 20.236 2.969 1.00 97.19 554 THR A CA 1
ATOM 4468 C C . THR A 1 554 ? -21.381 18.839 2.931 1.00 97.19 554 THR A C 1
ATOM 4470 O O . THR A 1 554 ? -20.634 17.868 2.791 1.00 97.19 554 THR A O 1
ATOM 4473 N N . ASN A 1 555 ? -22.709 18.731 2.982 1.00 97.06 555 ASN A N 1
ATOM 4474 C CA . ASN A 1 555 ? -23.425 17.471 2.826 1.00 97.06 555 ASN A CA 1
ATOM 4475 C C . ASN A 1 555 ? -23.129 16.851 1.454 1.00 97.06 555 ASN A C 1
ATOM 4477 O O . ASN A 1 555 ? -22.591 15.754 1.384 1.00 97.06 555 ASN A O 1
ATOM 4481 N N . ASN A 1 556 ? -23.306 17.596 0.362 1.00 94.88 556 ASN A N 1
ATOM 4482 C CA . ASN A 1 556 ? -23.016 17.093 -0.986 1.00 94.88 556 ASN A CA 1
ATOM 4483 C C . ASN A 1 556 ? -21.548 16.651 -1.156 1.00 94.88 556 ASN A C 1
ATOM 4485 O O . ASN A 1 556 ? -21.241 15.714 -1.891 1.00 94.88 556 ASN A O 1
ATOM 4489 N N . TYR A 1 557 ? -20.608 17.314 -0.477 1.00 91.38 557 TYR A N 1
ATOM 4490 C CA . TYR A 1 557 ? -19.187 16.983 -0.567 1.00 91.38 557 TYR A CA 1
ATOM 4491 C C . TYR A 1 557 ? -18.787 15.786 0.315 1.00 91.38 557 TYR A C 1
ATOM 4493 O O . TYR A 1 557 ? -17.930 14.982 -0.082 1.00 91.38 557 TYR A O 1
ATOM 4501 N N . THR A 1 558 ? -19.392 15.660 1.500 1.00 93.06 558 THR A N 1
ATOM 4502 C CA . THR A 1 558 ? -19.039 14.688 2.550 1.00 93.06 558 THR A CA 1
ATOM 4503 C C . THR A 1 558 ? -20.206 13.803 2.986 1.00 93.06 558 THR A C 1
ATOM 4505 O O . THR A 1 558 ? -20.226 13.361 4.126 1.00 93.06 558 THR A O 1
ATOM 4508 N N . GLU A 1 559 ? -21.137 13.514 2.080 1.00 94.19 559 GLU A N 1
ATOM 4509 C CA . GLU A 1 559 ? -22.415 12.808 2.289 1.00 94.19 559 GLU A CA 1
ATOM 4510 C C . GLU A 1 559 ? -22.401 11.773 3.426 1.00 94.19 559 GLU A C 1
ATOM 4512 O O . GLU A 1 559 ? -23.179 11.866 4.374 1.00 94.19 559 GLU A O 1
ATOM 4517 N N . ILE A 1 560 ? -21.457 10.826 3.393 1.00 95.00 560 ILE A N 1
ATOM 4518 C CA . ILE A 1 560 ? -21.332 9.779 4.415 1.00 95.00 560 ILE A CA 1
ATOM 4519 C C . ILE A 1 560 ? -20.975 10.348 5.796 1.00 95.00 560 ILE A C 1
ATOM 4521 O O . ILE A 1 560 ? -21.608 9.977 6.783 1.00 95.00 560 ILE A O 1
ATOM 4525 N N . LEU A 1 561 ? -19.984 11.241 5.889 1.00 96.25 561 LEU A N 1
ATOM 4526 C CA . LEU A 1 561 ? -19.628 11.904 7.145 1.00 96.25 561 LEU A CA 1
ATOM 4527 C C . LEU A 1 561 ? -20.792 12.742 7.665 1.00 96.25 561 LEU A C 1
ATOM 4529 O O . LEU A 1 561 ? -21.114 12.650 8.843 1.00 96.25 561 LEU A O 1
ATOM 4533 N N . TYR A 1 562 ? -21.412 13.542 6.799 1.00 97.19 562 TYR A N 1
ATOM 4534 C CA . TYR A 1 562 ? -22.522 14.404 7.183 1.00 97.19 562 TYR A CA 1
ATOM 4535 C C . TYR A 1 562 ? -23.674 13.574 7.764 1.00 97.19 562 TYR A C 1
ATOM 4537 O O . TYR A 1 562 ? -24.096 13.817 8.893 1.00 97.19 562 TYR A O 1
ATOM 4545 N N . ARG A 1 563 ? -24.089 12.508 7.066 1.00 96.19 563 ARG A N 1
ATOM 4546 C CA . ARG A 1 563 ? -25.093 11.563 7.570 1.00 96.19 563 ARG A CA 1
ATOM 4547 C C . ARG A 1 563 ? -24.663 10.918 8.888 1.00 96.19 563 ARG A C 1
ATOM 4549 O O . ARG A 1 563 ? -25.464 10.838 9.810 1.00 96.19 563 ARG A O 1
ATOM 4556 N N . ASN A 1 564 ? -23.411 10.472 9.000 1.00 96.12 564 ASN A N 1
ATOM 4557 C CA . ASN A 1 564 ? -22.911 9.861 10.231 1.00 96.12 564 ASN A CA 1
ATOM 4558 C C . ASN A 1 564 ? -22.935 10.843 11.414 1.00 96.12 564 ASN A C 1
ATOM 4560 O O . ASN A 1 564 ? -23.218 10.424 12.527 1.00 96.12 564 ASN A O 1
ATOM 4564 N N . LEU A 1 565 ? -22.673 12.135 11.194 1.00 97.62 565 LEU A N 1
ATOM 4565 C CA . LEU A 1 565 ? -22.791 13.161 12.233 1.00 97.62 565 LEU A CA 1
ATOM 4566 C C . LEU A 1 565 ? -24.252 13.382 12.636 1.00 97.62 565 LEU A C 1
ATOM 4568 O O . LEU A 1 565 ? -24.532 13.438 13.828 1.00 97.62 565 LEU A O 1
ATOM 4572 N N . VAL A 1 566 ? -25.176 13.427 11.672 1.00 97.00 566 VAL A N 1
ATOM 4573 C CA . VAL A 1 566 ? -26.623 13.519 11.945 1.00 97.00 566 VAL A CA 1
ATOM 4574 C C . VAL A 1 566 ? -27.125 12.327 12.769 1.00 97.00 566 VAL A C 1
ATOM 4576 O O . VAL A 1 566 ? -27.971 12.512 13.639 1.00 97.00 566 VAL A O 1
ATOM 4579 N N . LEU A 1 567 ? -26.579 11.123 12.547 1.00 95.44 567 LEU A N 1
ATOM 4580 C CA . LEU A 1 567 ? -26.881 9.943 13.371 1.00 95.44 567 LEU A CA 1
ATOM 4581 C C . LEU A 1 567 ? -26.440 10.102 14.833 1.00 95.44 567 LEU A C 1
ATOM 4583 O O . LEU A 1 567 ? -27.053 9.498 15.707 1.00 95.44 567 LEU A O 1
ATOM 4587 N N . VAL A 1 568 ? -25.391 10.887 15.105 1.00 96.06 568 VAL A N 1
ATOM 4588 C CA . VAL A 1 568 ? -24.986 11.215 16.481 1.00 96.06 568 VAL A CA 1
ATOM 4589 C C . VAL A 1 568 ? -25.958 12.224 17.081 1.00 96.06 568 VAL A C 1
ATOM 4591 O O . VAL A 1 568 ? -26.462 12.023 18.180 1.00 96.06 568 VAL A O 1
ATOM 4594 N N . ASP A 1 569 ? -26.204 13.319 16.364 1.00 97.31 569 ASP A N 1
ATOM 4595 C CA . ASP A 1 569 ? -27.154 14.358 16.746 1.00 97.31 569 ASP A CA 1
ATOM 4596 C C . ASP A 1 569 ? -27.527 15.190 15.514 1.00 97.31 569 ASP A C 1
ATOM 4598 O O . ASP A 1 569 ? -26.659 15.554 14.718 1.00 97.31 569 ASP A O 1
ATOM 4602 N N . SER A 1 570 ? -28.801 15.564 15.377 1.00 97.00 570 SER A N 1
ATOM 4603 C CA . SER A 1 570 ? -29.270 16.387 14.250 1.00 97.00 570 SER A CA 1
ATOM 4604 C C . SER A 1 570 ? -28.509 17.713 14.081 1.00 97.00 570 SER A C 1
ATOM 4606 O O . SER A 1 570 ? -28.349 18.183 12.960 1.00 97.00 570 SER A O 1
ATOM 4608 N N . GLN A 1 571 ? -27.993 18.291 15.171 1.00 97.44 571 GLN A N 1
ATOM 4609 C CA . GLN A 1 571 ? -27.220 19.537 15.171 1.00 97.44 571 GLN A CA 1
ATOM 4610 C C . GLN A 1 571 ? -25.702 19.304 15.110 1.00 97.44 571 GLN A C 1
ATOM 4612 O O . GLN A 1 571 ? -24.918 20.256 15.122 1.00 97.44 571 GLN A O 1
ATOM 4617 N N . MET A 1 572 ? -25.248 18.049 15.041 1.00 98.44 572 MET A N 1
ATOM 4618 C CA . MET A 1 572 ? -23.824 17.732 15.090 1.00 98.44 572 MET A CA 1
ATOM 4619 C C . MET A 1 572 ? -23.007 18.347 13.945 1.00 98.44 572 MET A C 1
ATOM 4621 O O . MET A 1 572 ? -21.916 18.852 14.224 1.00 98.44 572 MET A O 1
ATOM 4625 N N . PRO A 1 573 ? -23.483 18.378 12.680 1.00 98.38 573 PRO A N 1
ATOM 4626 C CA . PRO A 1 573 ? -22.749 19.047 11.608 1.00 98.38 573 PRO A CA 1
ATOM 4627 C C . PRO A 1 573 ? -22.472 20.527 11.903 1.00 98.38 573 PRO A C 1
ATOM 4629 O O . PRO A 1 573 ? -21.360 20.997 11.658 1.00 98.38 573 PRO A O 1
ATOM 4632 N N . VAL A 1 574 ? -23.441 21.237 12.488 1.00 98.38 574 VAL A N 1
ATOM 4633 C CA . VAL A 1 574 ? -23.332 22.655 12.867 1.00 98.38 574 VAL A CA 1
ATOM 4634 C C . VAL A 1 574 ? -22.353 22.847 14.031 1.00 98.38 574 VAL A C 1
ATOM 4636 O O . VAL A 1 574 ? -21.490 23.724 13.994 1.00 98.38 574 VAL A O 1
ATOM 4639 N N . ILE A 1 575 ? -22.421 21.991 15.052 1.00 98.56 575 ILE A N 1
ATOM 4640 C CA . ILE A 1 575 ? -21.512 22.056 16.208 1.00 98.56 575 ILE A CA 1
ATOM 4641 C C . ILE A 1 575 ? -20.066 21.796 15.773 1.00 98.56 575 ILE A C 1
ATOM 4643 O O . ILE A 1 575 ? -19.157 22.554 16.122 1.00 98.56 575 ILE A O 1
ATOM 4647 N N . VAL A 1 576 ? -19.841 20.752 14.971 1.00 98.44 576 VAL A N 1
ATOM 4648 C CA . VAL A 1 576 ? -18.508 20.395 14.471 1.00 98.44 576 VAL A CA 1
ATOM 4649 C C . VAL A 1 576 ? -17.972 21.459 13.512 1.00 98.44 576 VAL A C 1
ATOM 4651 O O . VAL A 1 576 ? -16.784 21.786 13.577 1.00 98.44 576 VAL A O 1
ATOM 4654 N N . SER A 1 577 ? -18.819 22.051 12.662 1.00 98.19 577 SER A N 1
ATOM 4655 C CA . SER A 1 577 ? -18.396 23.141 11.778 1.00 98.19 577 SER A CA 1
ATOM 4656 C C . SER A 1 577 ? -17.991 24.388 12.572 1.00 98.19 577 SER A C 1
ATOM 4658 O O . SER A 1 577 ? -16.996 25.030 12.224 1.00 98.19 577 SER A O 1
ATOM 4660 N N . SER A 1 578 ? -18.677 24.694 13.675 1.00 97.56 578 SER A N 1
ATOM 4661 C CA . SER A 1 578 ? -18.301 25.794 14.568 1.00 97.56 578 SER A CA 1
ATOM 4662 C C . SER A 1 578 ? -16.990 25.515 15.316 1.00 97.56 578 SER A C 1
ATOM 4664 O O . SER A 1 578 ? -16.109 26.380 15.352 1.00 97.56 578 SER A O 1
ATOM 4666 N N . LEU A 1 579 ? -16.786 24.286 15.821 1.00 97.94 579 LEU A N 1
ATOM 4667 C CA . LEU A 1 579 ? -15.516 23.870 16.448 1.00 97.94 579 LEU A CA 1
ATOM 4668 C C . LEU A 1 579 ? -14.353 24.090 15.480 1.00 97.94 579 LEU A C 1
ATOM 4670 O O . LEU A 1 579 ? -13.308 24.642 15.837 1.00 97.94 579 LEU A O 1
ATOM 4674 N N . LEU A 1 580 ? -14.551 23.650 14.238 1.00 97.19 580 LEU A N 1
ATOM 4675 C CA . LEU A 1 580 ? -13.540 23.696 13.200 1.00 97.19 580 LEU A CA 1
ATOM 4676 C C . LEU A 1 580 ? -13.221 25.132 12.782 1.00 97.19 580 LEU A C 1
ATOM 4678 O O . LEU A 1 580 ? -12.048 25.490 12.665 1.00 97.19 580 LEU A O 1
ATOM 4682 N N . LEU A 1 581 ? -14.244 25.967 12.602 1.00 96.56 581 LEU A N 1
ATOM 4683 C CA . LEU A 1 581 ? -14.070 27.374 12.259 1.00 96.56 581 LEU A CA 1
ATOM 4684 C C . LEU A 1 581 ? -13.298 28.111 13.358 1.00 96.56 581 LEU A C 1
ATOM 4686 O O . LEU A 1 581 ? -12.299 28.768 13.069 1.00 96.56 581 LEU A O 1
ATOM 4690 N N . ASN A 1 582 ? -13.676 27.909 14.622 1.00 96.12 582 ASN A N 1
ATOM 4691 C CA . ASN A 1 582 ? -12.971 28.474 15.771 1.00 96.12 582 ASN A CA 1
ATOM 4692 C C . ASN A 1 582 ? -11.503 28.033 15.851 1.00 96.12 582 ASN A C 1
ATOM 4694 O O . ASN A 1 582 ? -10.630 28.852 16.145 1.00 96.12 582 ASN A O 1
ATOM 4698 N N . PHE A 1 583 ? -11.206 26.774 15.528 1.00 96.69 583 PHE A N 1
ATOM 4699 C CA . PHE A 1 583 ? -9.836 26.263 15.472 1.00 96.69 583 PHE A CA 1
ATOM 4700 C C . PHE A 1 583 ? -8.989 26.886 14.352 1.00 96.69 583 PHE A C 1
ATOM 4702 O O . PHE A 1 583 ? -7.797 27.147 14.548 1.00 96.69 583 PHE A O 1
ATOM 4709 N N . TYR A 1 584 ? -9.562 27.111 13.168 1.00 95.75 584 TYR A N 1
ATOM 4710 C CA . TYR A 1 584 ? -8.841 27.746 12.058 1.00 95.75 584 TYR A CA 1
ATOM 4711 C C . TYR A 1 584 ? -8.745 29.267 12.197 1.00 95.75 584 TYR A C 1
ATOM 4713 O O . TYR A 1 584 ? -7.878 29.874 11.572 1.00 95.75 584 TYR A O 1
ATOM 4721 N N . SER A 1 585 ? -9.584 29.877 13.030 1.00 92.81 585 SER A N 1
ATOM 4722 C CA . SER A 1 585 ? -9.595 31.319 13.272 1.00 92.81 585 SER A CA 1
ATOM 4723 C C . SER A 1 585 ? -8.816 31.770 14.514 1.00 92.81 585 SER A C 1
ATOM 4725 O O . SER A 1 585 ? -8.639 32.969 14.691 1.00 92.81 585 SER A O 1
ATOM 4727 N N . ASP A 1 586 ? -8.317 30.858 15.353 1.00 87.88 586 ASP A N 1
ATOM 4728 C CA . ASP A 1 586 ? -7.586 31.181 16.593 1.00 87.88 586 ASP A CA 1
ATOM 4729 C C . ASP A 1 586 ? -6.365 30.258 16.792 1.00 87.88 586 ASP A C 1
ATOM 4731 O O . ASP A 1 586 ? -6.180 29.273 16.086 1.00 87.88 586 ASP A O 1
ATOM 4735 N N . ASP A 1 587 ? -5.492 30.563 17.746 1.00 86.25 587 ASP A N 1
ATOM 4736 C CA . ASP A 1 587 ? -4.410 29.709 18.238 1.00 86.25 587 ASP A CA 1
ATOM 4737 C C . ASP A 1 587 ? -4.874 28.577 19.166 1.00 86.25 587 ASP A C 1
ATOM 4739 O O . ASP A 1 587 ? -4.122 27.629 19.397 1.00 86.25 587 ASP A O 1
ATOM 4743 N N . LYS A 1 588 ? -6.119 28.613 19.654 1.00 91.56 588 LYS A N 1
ATOM 4744 C CA . LYS A 1 588 ? -6.692 27.515 20.450 1.00 91.56 588 LYS A CA 1
ATOM 4745 C C . LYS A 1 588 ? -6.940 26.258 19.610 1.00 91.56 588 LYS A C 1
ATOM 4747 O O . LYS A 1 588 ? -7.394 26.325 18.470 1.00 91.56 588 LYS A O 1
ATOM 4752 N N . SER A 1 589 ? -6.654 25.099 20.198 1.00 95.12 589 SER A N 1
ATOM 4753 C CA . SER A 1 589 ? -6.829 23.783 19.564 1.00 95.12 589 SER A CA 1
ATOM 4754 C C . SER A 1 589 ? -7.443 22.726 20.476 1.00 95.12 589 SER A C 1
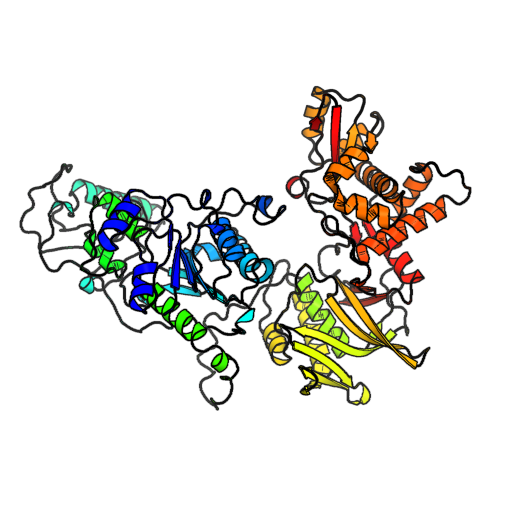ATOM 4756 O O . SER A 1 589 ? -8.063 21.789 19.980 1.00 95.12 589 SER A O 1
ATOM 4758 N N . ASN A 1 590 ? -7.303 22.862 21.796 1.00 97.00 590 ASN A N 1
ATOM 4759 C CA . ASN A 1 590 ? -7.874 21.925 22.759 1.00 97.00 590 ASN A CA 1
ATOM 4760 C C . ASN A 1 590 ? -9.401 21.981 22.732 1.00 97.00 590 ASN A C 1
ATOM 4762 O O . ASN A 1 590 ? -9.970 23.070 22.690 1.00 97.00 590 ASN A O 1
ATOM 4766 N N . ILE A 1 591 ? -10.058 20.827 22.861 1.00 98.00 591 ILE A N 1
ATOM 4767 C CA . ILE A 1 591 ? -11.524 20.770 22.833 1.00 98.00 591 ILE A CA 1
ATOM 4768 C C . ILE A 1 591 ? -12.153 21.593 23.959 1.00 98.00 591 ILE A C 1
ATOM 4770 O O . ILE A 1 591 ? -13.074 22.351 23.690 1.00 98.00 591 ILE A O 1
ATOM 4774 N N . VAL A 1 592 ? -11.594 21.556 25.171 1.00 97.56 592 VAL A N 1
ATOM 4775 C CA . VAL A 1 592 ? -12.048 22.400 26.294 1.00 97.56 592 VAL A CA 1
ATOM 4776 C C . VAL A 1 592 ? -12.010 23.898 25.951 1.00 97.56 592 VAL A C 1
ATOM 4778 O O . VAL A 1 592 ? -12.921 24.641 26.301 1.00 97.56 592 VAL A O 1
ATOM 4781 N N . ASP A 1 593 ? -10.972 24.366 25.250 1.00 97.19 593 ASP A N 1
ATOM 4782 C CA . ASP A 1 593 ? -10.861 25.783 24.880 1.00 97.19 593 ASP A CA 1
ATOM 4783 C C . ASP A 1 593 ? -11.843 26.151 23.755 1.00 97.19 593 ASP A C 1
ATOM 4785 O O . ASP A 1 593 ? -12.387 27.254 23.745 1.00 97.19 593 ASP A O 1
ATOM 4789 N N . LEU A 1 594 ? -12.080 25.229 22.817 1.00 97.56 594 LEU A N 1
ATOM 4790 C CA . LEU A 1 594 ? -13.036 25.407 21.723 1.00 97.56 594 LEU A CA 1
ATOM 4791 C C . LEU A 1 594 ? -14.492 25.326 22.204 1.00 97.56 594 LEU A C 1
ATOM 4793 O O . LEU A 1 594 ? -15.330 26.070 21.709 1.00 97.56 594 LEU A O 1
ATOM 4797 N N . HIS A 1 595 ? -14.788 24.482 23.194 1.00 97.94 595 HIS A N 1
ATOM 4798 C CA . HIS A 1 595 ? -16.097 24.400 23.845 1.00 97.94 595 HIS A CA 1
ATOM 4799 C C . HIS A 1 595 ? -16.489 25.745 24.458 1.00 97.94 595 HIS A C 1
ATOM 4801 O O . HIS A 1 595 ? -17.556 26.253 24.130 1.00 97.94 595 HIS A O 1
ATOM 4807 N N . ARG A 1 596 ? -15.595 26.387 25.227 1.00 97.06 596 ARG A N 1
ATOM 4808 C CA . ARG A 1 596 ? -15.859 27.728 25.785 1.00 97.06 596 ARG A CA 1
ATOM 4809 C C . ARG A 1 596 ? -16.232 28.747 24.708 1.00 97.06 596 ARG A C 1
ATOM 4811 O O . ARG A 1 596 ? -17.089 29.589 24.944 1.00 97.06 596 ARG A O 1
ATOM 4818 N N . LYS A 1 597 ? -15.613 28.668 23.525 1.00 95.25 597 LYS A N 1
ATOM 4819 C CA . LYS A 1 597 ? -15.964 29.532 22.390 1.00 95.25 597 LYS A CA 1
ATOM 4820 C C . LYS A 1 597 ? -17.325 29.202 21.800 1.00 95.25 597 LYS A C 1
ATOM 4822 O O . LYS A 1 597 ? -18.107 30.109 21.570 1.00 95.25 597 LYS A O 1
ATOM 4827 N N . ILE A 1 598 ? -17.632 27.923 21.606 1.00 95.62 598 ILE A N 1
ATOM 4828 C CA . ILE A 1 598 ? -18.941 27.503 21.093 1.00 95.62 598 ILE A CA 1
ATOM 4829 C C . ILE A 1 598 ? -20.081 27.920 22.014 1.00 95.62 598 ILE A C 1
ATOM 4831 O O . ILE A 1 598 ? -21.135 28.301 21.518 1.00 95.62 598 ILE A O 1
ATOM 4835 N N . VAL A 1 599 ? -19.881 27.875 23.332 1.00 96.69 599 VAL A N 1
ATOM 4836 C CA . VAL A 1 599 ? -20.883 28.349 24.297 1.00 96.69 599 VAL A CA 1
ATOM 4837 C C . VAL A 1 599 ? -21.191 29.833 24.083 1.00 96.69 599 VAL A C 1
ATOM 4839 O O . VAL A 1 599 ? -22.355 30.214 24.129 1.00 96.69 599 VAL A O 1
ATOM 4842 N N . LEU A 1 600 ? -20.171 30.651 23.796 1.00 94.00 600 LEU A N 1
ATOM 4843 C CA . LEU A 1 600 ? -20.338 32.076 23.491 1.00 94.00 600 LEU A CA 1
ATOM 4844 C C . LEU A 1 600 ? -20.971 32.309 22.113 1.00 94.00 600 LEU A C 1
ATOM 4846 O O . LEU A 1 600 ? -21.854 33.150 21.983 1.00 94.00 600 LEU A O 1
ATOM 4850 N N . ASP A 1 601 ? -20.529 31.564 21.099 1.00 93.25 601 ASP A N 1
ATOM 4851 C CA . ASP A 1 601 ? -21.026 31.692 19.725 1.00 93.25 601 ASP A CA 1
ATOM 4852 C C . ASP A 1 601 ? -22.467 31.179 19.578 1.00 93.25 601 ASP A C 1
ATOM 4854 O O . ASP A 1 601 ? -23.178 31.601 18.671 1.00 93.25 601 ASP A O 1
ATOM 4858 N N . ASN A 1 602 ? -22.873 30.236 20.435 1.00 96.69 602 ASN A N 1
ATOM 4859 C CA . ASN A 1 602 ? -24.158 29.541 20.429 1.00 96.69 602 ASN A CA 1
ATOM 4860 C C . ASN A 1 602 ? -24.651 29.171 19.009 1.00 96.69 602 ASN A C 1
ATOM 4862 O O . ASN A 1 602 ? -25.737 29.587 18.605 1.00 96.69 602 ASN A O 1
ATOM 4866 N N . PRO A 1 603 ? -23.886 28.377 18.231 1.00 96.38 603 PRO A N 1
ATOM 4867 C CA . PRO A 1 603 ? -24.153 28.152 16.807 1.00 96.38 603 PRO A CA 1
ATOM 4868 C C . PRO A 1 603 ? -25.507 27.489 16.505 1.00 96.38 603 PRO A C 1
ATOM 4870 O O . PRO A 1 603 ? -26.001 27.604 15.387 1.00 96.38 603 PRO A O 1
ATOM 4873 N N . CYS A 1 604 ? -26.112 26.801 17.476 1.00 96.31 604 CYS A N 1
ATOM 4874 C CA . CYS A 1 604 ? -27.438 26.193 17.348 1.00 96.31 604 CYS A CA 1
ATOM 4875 C C . CYS A 1 604 ? -28.579 27.090 17.864 1.00 96.31 604 CYS A C 1
ATOM 4877 O O . CYS A 1 604 ? -29.725 26.649 17.872 1.00 96.31 604 CYS A O 1
ATOM 4879 N N . ASN A 1 605 ? -28.287 28.317 18.315 1.00 95.88 605 ASN A N 1
ATOM 4880 C CA . ASN A 1 605 ? -29.257 29.270 18.866 1.00 95.88 605 ASN A CA 1
ATOM 4881 C C . ASN A 1 605 ? -30.129 28.692 19.996 1.00 95.88 605 ASN A C 1
ATOM 4883 O O . ASN A 1 605 ? -31.331 28.954 20.063 1.00 95.88 605 ASN A O 1
ATOM 4887 N N . TYR A 1 606 ? -29.543 27.902 20.900 1.00 94.06 606 TYR A N 1
ATOM 4888 C CA . TYR A 1 606 ? -30.275 27.401 22.064 1.00 94.06 606 TYR A CA 1
ATOM 4889 C C . TYR A 1 606 ? -30.695 28.567 22.970 1.00 94.06 606 TYR A C 1
ATOM 4891 O O . TYR A 1 606 ? -29.885 29.444 23.261 1.00 94.06 606 TYR A O 1
ATOM 4899 N N . GLN A 1 607 ? -31.946 28.562 23.428 1.00 93.06 607 GLN A N 1
ATOM 4900 C CA . GLN A 1 607 ? -32.512 29.558 24.347 1.00 93.06 607 GLN A CA 1
ATOM 4901 C C . GLN A 1 607 ? -32.746 28.922 25.725 1.00 93.06 607 GLN A C 1
ATOM 4903 O O . GLN A 1 607 ? -33.882 28.742 26.152 1.00 93.06 607 GLN A O 1
ATOM 4908 N N . LEU A 1 608 ? -31.665 28.479 26.373 1.00 90.94 608 LEU A N 1
ATOM 4909 C CA . LEU A 1 608 ? -31.695 27.719 27.628 1.00 90.94 608 LEU A CA 1
ATOM 4910 C C . LEU A 1 608 ? -30.597 28.223 28.576 1.00 90.94 608 LEU A C 1
ATOM 4912 O O . LEU A 1 608 ? -29.558 28.690 28.119 1.00 90.94 608 LEU A O 1
ATOM 4916 N N . ASP A 1 609 ? -30.779 28.086 29.889 1.00 88.81 609 ASP A N 1
ATOM 4917 C CA . ASP A 1 609 ? -29.794 28.580 30.869 1.00 88.81 609 ASP A CA 1
ATOM 4918 C C . ASP A 1 609 ? -28.564 27.659 31.006 1.00 88.81 609 ASP A C 1
ATOM 4920 O O . ASP A 1 609 ? -27.489 28.088 31.421 1.00 88.81 609 ASP A O 1
ATOM 4924 N N . ASN A 1 610 ? -28.684 26.389 30.609 1.00 92.62 610 ASN A N 1
ATOM 4925 C CA . ASN A 1 610 ? -27.650 25.354 30.735 1.00 92.62 610 ASN A CA 1
ATOM 4926 C C . ASN A 1 610 ? -26.905 25.055 29.416 1.00 92.62 610 ASN A C 1
ATOM 4928 O O . ASN A 1 610 ? -26.450 23.933 29.185 1.00 92.62 610 ASN A O 1
ATOM 4932 N N . ILE A 1 611 ? -26.752 26.053 28.537 1.00 95.06 611 ILE A N 1
ATOM 4933 C CA . ILE A 1 611 ? -26.083 25.915 27.225 1.00 95.06 611 ILE A CA 1
ATOM 4934 C C . ILE A 1 611 ? -24.667 25.330 27.339 1.00 95.06 611 ILE A C 1
ATOM 4936 O O . ILE A 1 611 ? -24.248 24.555 26.475 1.00 95.06 611 ILE A O 1
ATOM 4940 N N . ASN A 1 612 ? -23.945 25.669 28.413 1.00 96.31 612 ASN A N 1
ATOM 4941 C CA . ASN A 1 612 ? -22.628 25.107 28.706 1.00 96.31 612 ASN A CA 1
ATOM 4942 C C . ASN A 1 612 ? -22.645 23.571 28.691 1.00 96.31 612 ASN A C 1
ATOM 4944 O O . ASN A 1 612 ? -21.857 22.948 27.973 1.00 96.31 612 ASN A O 1
ATOM 4948 N N . ASP A 1 613 ? -23.580 22.986 29.439 1.00 96.50 613 ASP A N 1
ATOM 4949 C CA . ASP A 1 613 ? -23.683 21.543 29.653 1.00 96.50 613 ASP A CA 1
ATOM 4950 C C . ASP A 1 613 ? -24.201 20.840 28.397 1.00 96.50 613 ASP A C 1
ATOM 4952 O O . ASP A 1 613 ? -23.746 19.748 28.054 1.00 96.50 613 ASP A O 1
ATOM 4956 N N . ILE A 1 614 ? -25.103 21.495 27.657 1.00 96.75 614 ILE A N 1
ATOM 4957 C CA . ILE A 1 614 ? -25.629 20.989 26.383 1.00 96.75 614 ILE A CA 1
ATOM 4958 C C . ILE A 1 614 ? -24.500 20.832 25.360 1.00 96.75 614 ILE A C 1
ATOM 4960 O O . ILE A 1 614 ? -24.354 19.760 24.765 1.00 96.75 614 ILE A O 1
ATOM 4964 N N . TYR A 1 615 ? -23.690 21.875 25.143 1.00 98.12 615 TYR A N 1
ATOM 4965 C CA . TYR A 1 615 ? -22.583 21.785 24.191 1.00 98.12 615 TYR A CA 1
ATOM 4966 C C . TYR A 1 615 ? -21.485 20.844 24.679 1.00 98.12 615 TYR A C 1
ATOM 4968 O O . TYR A 1 615 ? -20.941 20.102 23.864 1.00 98.12 615 TYR A O 1
ATOM 4976 N N . GLU A 1 616 ? -21.176 20.822 25.979 1.00 97.81 616 GLU A N 1
ATOM 4977 C CA . GLU A 1 616 ? -20.214 19.862 26.528 1.00 97.81 616 GLU A CA 1
ATOM 4978 C C . GLU A 1 616 ? -20.657 18.425 26.236 1.00 97.81 616 GLU A C 1
ATOM 4980 O O . GLU A 1 616 ? -19.878 17.630 25.702 1.00 97.81 616 GLU A O 1
ATOM 4985 N N . ARG A 1 617 ? -21.929 18.109 26.509 1.00 97.25 617 ARG A N 1
ATOM 4986 C CA . ARG A 1 617 ? -22.495 16.784 26.265 1.00 97.25 617 ARG A CA 1
ATOM 4987 C C . ARG A 1 617 ? -22.452 16.403 24.789 1.00 97.25 617 ARG A C 1
ATOM 4989 O O . ARG A 1 617 ? -21.938 15.339 24.461 1.00 97.25 617 ARG A O 1
ATOM 4996 N N . LYS A 1 618 ? -22.904 17.284 23.892 1.00 98.00 618 LYS A N 1
ATOM 4997 C CA . LYS A 1 618 ? -22.900 17.014 22.443 1.00 98.00 618 LYS A CA 1
ATOM 4998 C C . LYS A 1 618 ? -21.481 16.844 21.889 1.00 98.00 618 LYS A C 1
ATOM 5000 O O . LYS A 1 618 ? -21.245 15.986 21.042 1.00 98.00 618 LYS A O 1
ATOM 5005 N N . ILE A 1 619 ? -20.508 17.607 22.391 1.00 98.44 619 ILE A N 1
ATOM 5006 C CA . ILE A 1 619 ? -19.096 17.433 22.022 1.00 98.44 619 ILE A CA 1
ATOM 5007 C C . ILE A 1 619 ? -18.561 16.090 22.538 1.00 98.44 619 ILE A C 1
ATOM 5009 O O . ILE A 1 619 ? -17.863 15.399 21.796 1.00 98.44 619 ILE A O 1
ATOM 5013 N N . LYS A 1 620 ? -18.897 15.689 23.771 1.00 97.88 620 LYS A N 1
ATOM 5014 C CA . LYS A 1 620 ? -18.568 14.354 24.300 1.00 97.88 620 LYS A CA 1
ATOM 5015 C C . LYS A 1 620 ? -19.176 13.248 23.433 1.00 97.88 620 LYS A C 1
ATOM 5017 O O . LYS A 1 620 ? -18.453 12.333 23.054 1.00 97.88 620 LYS A O 1
ATOM 5022 N N . ASP A 1 621 ? -20.436 13.372 23.020 1.00 97.12 621 ASP A N 1
ATOM 5023 C CA . ASP A 1 621 ? -21.096 12.401 22.136 1.00 97.12 621 ASP A CA 1
ATOM 5024 C C . ASP A 1 621 ? -20.415 12.313 20.756 1.00 97.12 621 ASP A C 1
ATOM 5026 O O . ASP A 1 621 ? -20.199 11.214 20.234 1.00 97.12 621 ASP A O 1
ATOM 5030 N N . PHE A 1 622 ? -19.968 13.442 20.192 1.00 97.81 622 PHE A N 1
ATOM 5031 C CA . PHE A 1 622 ? -19.135 13.455 18.984 1.00 97.81 622 PHE A CA 1
ATOM 5032 C C . PHE A 1 622 ? -17.812 12.708 19.182 1.00 97.81 622 PHE A C 1
ATOM 5034 O O . PHE A 1 622 ? -17.475 11.830 18.382 1.00 97.81 622 PHE A O 1
ATOM 5041 N N . LEU A 1 623 ? -17.067 13.035 20.245 1.00 97.50 623 LEU A N 1
ATOM 5042 C CA . LEU A 1 623 ? -15.774 12.419 20.553 1.00 97.50 623 LEU A CA 1
ATOM 5043 C C . LEU A 1 623 ? -15.901 10.914 20.825 1.00 97.50 623 LEU A C 1
ATOM 5045 O O . LEU A 1 623 ? -15.066 10.132 20.361 1.00 97.50 623 LEU A O 1
ATOM 5049 N N . ASN A 1 624 ? -16.958 10.503 21.524 1.00 95.00 624 ASN A N 1
ATOM 5050 C CA . ASN A 1 624 ? -17.301 9.103 21.737 1.00 95.00 624 ASN A CA 1
ATOM 5051 C C . ASN A 1 624 ? -17.515 8.406 20.395 1.00 95.00 624 ASN A C 1
ATOM 5053 O O . ASN A 1 624 ? -16.872 7.399 20.115 1.00 95.00 624 ASN A O 1
ATOM 5057 N N . SER A 1 625 ? -18.351 8.977 19.528 1.00 94.19 625 SER A N 1
ATOM 5058 C CA . SER A 1 625 ? -18.726 8.361 18.253 1.00 94.19 625 SER A CA 1
ATOM 5059 C C . SER A 1 625 ? -17.519 8.140 17.335 1.00 94.19 625 SER A C 1
ATOM 5061 O O . SER A 1 625 ? -17.341 7.045 16.804 1.00 94.19 625 SER A O 1
ATOM 5063 N N . ILE A 1 626 ? -16.618 9.124 17.196 1.00 93.75 626 ILE A N 1
ATOM 5064 C CA . ILE A 1 626 ? -15.377 8.958 16.405 1.00 93.75 626 ILE A CA 1
ATOM 5065 C C . ILE A 1 626 ? -14.411 7.934 17.012 1.00 93.75 626 ILE A C 1
ATOM 5067 O O . ILE A 1 626 ? -13.709 7.232 16.275 1.00 93.75 626 ILE A O 1
ATOM 5071 N N . THR A 1 627 ? -14.393 7.821 18.341 1.00 91.81 627 THR A N 1
ATOM 5072 C CA . THR A 1 627 ? -13.571 6.844 19.067 1.00 91.81 627 THR A CA 1
ATOM 5073 C C . THR A 1 627 ? -14.119 5.430 18.879 1.00 91.81 627 THR A C 1
ATOM 5075 O O . THR A 1 627 ? -13.350 4.504 18.633 1.00 91.81 627 THR A O 1
ATOM 5078 N N . LEU A 1 628 ? -15.444 5.289 18.878 1.00 88.44 628 LEU A N 1
ATOM 5079 C CA . LEU A 1 628 ? -16.197 4.046 18.694 1.00 88.44 628 LEU A CA 1
ATOM 5080 C C . LEU A 1 628 ? -16.468 3.717 17.216 1.00 88.44 628 LEU A C 1
ATOM 5082 O O . LEU A 1 628 ? -17.396 2.985 16.886 1.00 88.44 628 LEU A O 1
ATOM 5086 N N . GLY A 1 629 ? -15.658 4.247 16.300 1.00 88.50 629 GLY A N 1
ATOM 5087 C CA . GLY A 1 629 ? -15.656 3.778 14.916 1.00 88.50 629 GLY A CA 1
ATOM 5088 C C . GLY A 1 629 ? -16.405 4.631 13.900 1.00 88.50 629 GLY A C 1
ATOM 5089 O O . GLY A 1 629 ? -16.464 4.229 12.743 1.00 88.50 629 GLY A O 1
ATOM 5090 N N . LEU A 1 630 ? -16.907 5.821 14.244 1.00 92.12 630 LEU A N 1
ATOM 5091 C CA . LEU A 1 630 ? -17.410 6.748 13.226 1.00 92.12 630 LEU A CA 1
ATOM 5092 C C . LEU A 1 630 ? -16.266 7.125 12.267 1.00 92.12 630 LEU A C 1
ATOM 5094 O O . LEU A 1 630 ? -15.170 7.535 12.676 1.00 92.12 630 LEU A O 1
ATOM 5098 N N . ARG A 1 631 ? -16.511 6.960 10.962 1.00 89.94 631 ARG A N 1
ATOM 5099 C CA . ARG A 1 631 ? -15.581 7.276 9.865 1.00 89.94 631 ARG A CA 1
ATOM 5100 C C . ARG A 1 631 ? -16.224 8.249 8.878 1.00 89.94 631 ARG A C 1
ATOM 5102 O O . ARG A 1 631 ? -17.437 8.414 8.841 1.00 89.94 631 ARG A O 1
ATOM 5109 N N . ALA A 1 632 ? -15.397 8.901 8.064 1.00 89.44 632 ALA A N 1
ATOM 5110 C CA . ALA A 1 632 ? -15.858 9.895 7.089 1.00 89.44 632 ALA A CA 1
ATOM 5111 C C . ALA A 1 632 ? -16.285 9.315 5.731 1.00 89.44 632 ALA A C 1
ATOM 5113 O O . ALA A 1 632 ? -16.810 10.038 4.888 1.00 89.44 632 ALA A O 1
ATOM 5114 N N . SER A 1 633 ? -15.981 8.042 5.478 1.00 87.12 633 SER A N 1
ATOM 5115 C CA . SER A 1 633 ? -16.100 7.423 4.150 1.00 87.12 633 SER A CA 1
ATOM 5116 C C . SER A 1 633 ? -16.825 6.080 4.172 1.00 87.12 633 SER A C 1
ATOM 5118 O O . SER A 1 633 ? -16.942 5.444 3.134 1.00 87.12 633 SER A O 1
ATOM 5120 N N . GLU A 1 634 ? -17.310 5.659 5.336 1.00 87.88 634 GLU A N 1
ATOM 5121 C CA . GLU A 1 634 ? -18.015 4.396 5.539 1.00 87.88 634 GLU A CA 1
ATOM 5122 C C . GLU A 1 634 ? -19.227 4.660 6.432 1.00 87.88 634 GLU A C 1
ATOM 5124 O O . GLU A 1 634 ? -19.168 5.508 7.328 1.00 87.88 634 GLU A O 1
ATOM 5129 N N . ASN A 1 635 ? -20.337 3.973 6.166 1.00 88.00 635 ASN A N 1
ATOM 5130 C CA . ASN A 1 635 ? -21.545 4.090 6.978 1.00 88.00 635 ASN A CA 1
ATOM 5131 C C . ASN A 1 635 ? -21.223 3.625 8.401 1.00 88.00 635 ASN A C 1
ATOM 5133 O O . ASN A 1 635 ? -20.670 2.540 8.578 1.00 88.00 635 ASN A O 1
ATOM 5137 N N . TRP A 1 636 ? -21.544 4.441 9.406 1.00 88.81 636 TRP A N 1
ATOM 5138 C CA . TRP A 1 636 ? -21.234 4.083 10.785 1.00 88.81 636 TRP A CA 1
ATOM 5139 C C . TRP A 1 636 ? -22.137 2.938 11.257 1.00 88.81 636 TRP A C 1
ATOM 5141 O O . TRP A 1 636 ? -23.358 3.075 11.287 1.00 88.81 636 TRP A O 1
ATOM 5151 N N . LYS A 1 637 ? -21.516 1.809 11.609 1.00 81.56 637 LYS A N 1
ATOM 5152 C CA . LYS A 1 637 ? -22.165 0.652 12.229 1.00 81.56 637 LYS A CA 1
ATOM 5153 C C . LYS A 1 637 ? -21.743 0.583 13.693 1.00 81.56 637 LYS A C 1
ATOM 5155 O O . LYS A 1 637 ? -20.558 0.441 13.981 1.00 81.56 637 LYS A O 1
ATOM 5160 N N . THR A 1 638 ? -22.693 0.690 14.613 1.00 73.44 638 THR A N 1
ATOM 5161 C CA . THR A 1 638 ? -22.417 0.691 16.060 1.00 73.44 638 THR A CA 1
ATOM 5162 C C . THR A 1 638 ? -22.120 -0.705 16.613 1.00 73.44 638 THR A C 1
ATOM 5164 O O . THR A 1 638 ? -21.398 -0.824 17.597 1.00 73.44 638 THR A O 1
ATOM 5167 N N . GLU A 1 639 ? -22.616 -1.757 15.962 1.00 69.25 639 GLU A N 1
ATOM 5168 C CA . GLU A 1 639 ? -22.496 -3.158 16.403 1.00 69.25 639 GLU A CA 1
ATOM 5169 C C . GLU A 1 639 ? -21.051 -3.692 16.380 1.00 69.25 639 GLU A C 1
ATOM 5171 O O . GLU A 1 639 ? -20.694 -4.589 17.140 1.00 69.25 639 GLU A O 1
ATOM 5176 N N . GLU A 1 640 ? -20.191 -3.122 15.533 1.00 67.06 640 GLU A N 1
ATOM 5177 C CA . GLU A 1 640 ? -18.799 -3.558 15.345 1.00 67.06 640 GLU A CA 1
ATOM 5178 C C . GLU A 1 640 ? -17.790 -2.685 16.126 1.00 67.06 640 GLU A C 1
ATOM 5180 O O . GLU A 1 640 ? -16.574 -2.852 15.990 1.00 67.06 640 GLU A O 1
ATOM 5185 N N . ALA A 1 641 ? -18.269 -1.750 16.953 1.00 76.25 641 ALA A N 1
ATOM 5186 C CA . ALA A 1 641 ? -17.429 -0.797 17.672 1.00 76.25 641 ALA A CA 1
ATOM 5187 C C . ALA A 1 641 ? -16.563 -1.464 18.763 1.00 76.25 641 ALA A C 1
ATOM 5189 O O . ALA A 1 641 ? -16.985 -2.445 19.384 1.00 76.25 641 ALA A O 1
ATOM 5190 N N . PRO A 1 642 ? -15.352 -0.939 19.039 1.00 81.81 642 PRO A N 1
ATOM 5191 C CA . PRO A 1 642 ? -14.606 -1.332 20.226 1.00 81.81 642 PRO A CA 1
ATOM 5192 C C . PRO A 1 642 ? -15.360 -0.896 21.490 1.00 81.81 642 PRO A C 1
ATOM 5194 O O . PRO A 1 642 ? -16.055 0.116 21.484 1.00 81.81 642 PRO A O 1
ATOM 5197 N N . ASN A 1 643 ? -15.174 -1.602 22.604 1.00 89.75 643 ASN A N 1
ATOM 5198 C CA . ASN A 1 643 ? -15.738 -1.215 23.903 1.00 89.75 643 ASN A CA 1
ATOM 5199 C C . ASN A 1 643 ? -14.974 -0.049 24.557 1.00 89.75 643 ASN A C 1
ATOM 5201 O O . ASN A 1 643 ? -15.464 0.547 25.519 1.00 89.75 643 ASN A O 1
ATOM 5205 N N . GLY A 1 644 ? -13.770 0.264 24.070 1.00 92.12 644 GLY A N 1
ATOM 5206 C CA . GLY A 1 644 ? -12.909 1.280 24.656 1.00 92.12 644 GLY A CA 1
ATOM 5207 C C . GLY A 1 644 ? -11.609 1.538 23.897 1.00 92.12 644 GLY A C 1
ATOM 5208 O O . GLY A 1 644 ? -11.423 1.141 22.742 1.00 92.12 644 GLY A O 1
ATOM 5209 N N . PHE A 1 645 ? -10.671 2.205 24.563 1.00 93.75 645 PHE A N 1
ATOM 5210 C CA . PHE A 1 645 ? -9.302 2.362 24.085 1.00 93.75 645 PHE A CA 1
ATOM 5211 C C . PHE A 1 645 ? -8.272 2.195 25.206 1.00 93.75 645 PHE A C 1
ATOM 5213 O O . PHE A 1 645 ? -8.532 2.483 26.374 1.00 93.75 645 PHE A O 1
ATOM 5220 N N . LEU A 1 646 ? -7.079 1.746 24.824 1.00 95.19 646 LEU A N 1
ATOM 5221 C CA . LEU A 1 646 ? -5.892 1.707 25.669 1.00 95.19 646 LEU A CA 1
ATOM 5222 C C . LEU A 1 646 ? -4.955 2.839 25.269 1.00 95.19 646 LEU A C 1
ATOM 5224 O O . LEU A 1 646 ? -4.735 3.079 24.080 1.00 95.19 646 LEU A O 1
ATOM 5228 N N . VAL A 1 647 ? -4.362 3.510 26.251 1.00 95.12 647 VAL A N 1
ATOM 5229 C CA . VAL A 1 647 ? -3.333 4.524 26.015 1.00 95.12 647 VAL A CA 1
ATOM 5230 C C . VAL A 1 647 ? -2.001 4.009 26.516 1.00 95.12 647 VAL A C 1
ATOM 5232 O O . VAL A 1 647 ? -1.838 3.755 27.705 1.00 95.12 647 VAL A O 1
ATOM 5235 N N . VAL A 1 648 ? -1.038 3.909 25.600 1.00 95.25 648 VAL A N 1
ATOM 5236 C CA . VAL A 1 648 ? 0.358 3.627 25.942 1.00 95.25 648 VAL A CA 1
ATOM 5237 C C . VAL A 1 648 ? 1.057 4.954 26.166 1.00 95.25 648 VAL A C 1
ATOM 5239 O O . VAL A 1 648 ? 1.234 5.744 25.232 1.00 95.25 648 VAL A O 1
ATOM 5242 N N . ARG A 1 649 ? 1.414 5.229 27.416 1.00 92.50 649 ARG A N 1
ATOM 5243 C CA . ARG A 1 649 ? 2.045 6.479 27.838 1.00 92.50 649 ARG A CA 1
ATOM 5244 C C . ARG A 1 649 ? 3.513 6.540 27.413 1.00 92.50 649 ARG A C 1
ATOM 5246 O O . ARG A 1 649 ? 4.110 5.558 26.982 1.00 92.50 649 ARG A O 1
ATOM 5253 N N . GLN A 1 650 ? 4.119 7.721 27.542 1.00 89.25 650 GLN A N 1
ATOM 5254 C CA . GLN A 1 650 ? 5.530 7.927 27.191 1.00 89.25 650 GLN A CA 1
ATOM 5255 C C . GLN A 1 650 ? 6.492 7.112 28.065 1.00 89.25 650 GLN A C 1
ATOM 5257 O O . GLN A 1 650 ? 7.524 6.666 27.565 1.00 89.25 650 GLN A O 1
ATOM 5262 N N . ASP A 1 651 ? 6.144 6.886 29.332 1.00 88.19 651 ASP A N 1
ATOM 5263 C CA . ASP A 1 651 ? 6.872 6.035 30.284 1.00 88.19 651 ASP A CA 1
ATOM 5264 C C . ASP A 1 651 ? 6.666 4.531 30.034 1.00 88.19 651 ASP A C 1
ATOM 5266 O O . ASP A 1 651 ? 7.489 3.736 30.481 1.00 88.19 651 ASP A O 1
ATOM 5270 N N . GLY A 1 652 ? 5.718 4.158 29.172 1.00 90.44 652 GLY A N 1
ATOM 5271 C CA . GLY A 1 652 ? 5.433 2.779 28.772 1.00 90.44 652 GLY A CA 1
ATOM 5272 C C . GLY A 1 652 ? 4.218 2.185 29.460 1.00 90.44 652 GLY A C 1
ATOM 5273 O O . GLY A 1 652 ? 3.651 1.223 28.960 1.00 90.44 652 GLY A O 1
ATOM 5274 N N . GLU A 1 653 ? 3.762 2.809 30.540 1.00 91.56 653 GLU A N 1
ATOM 5275 C CA . GLU A 1 653 ? 2.583 2.355 31.259 1.00 91.56 653 GLU A CA 1
ATOM 5276 C C . GLU A 1 653 ? 1.334 2.388 30.371 1.00 91.56 653 GLU A C 1
ATOM 5278 O O . GLU A 1 653 ? 1.152 3.290 29.539 1.00 91.56 653 GLU A O 1
ATOM 5283 N N . ILE A 1 654 ? 0.461 1.400 30.568 1.00 95.19 654 ILE A N 1
ATOM 5284 C CA . ILE A 1 654 ? -0.776 1.236 29.806 1.00 95.19 654 ILE A CA 1
ATOM 5285 C C . ILE A 1 654 ? -1.962 1.520 30.721 1.00 95.19 654 ILE A C 1
ATOM 5287 O O . ILE A 1 654 ? -2.097 0.922 31.784 1.00 95.19 654 ILE A O 1
ATOM 5291 N N . VAL A 1 655 ? -2.835 2.427 30.289 1.00 94.88 655 VAL A N 1
ATOM 5292 C CA . VAL A 1 655 ? -4.095 2.741 30.977 1.00 94.88 655 VAL A CA 1
ATOM 5293 C C . VAL A 1 655 ? -5.282 2.466 30.066 1.00 94.88 655 VAL A C 1
ATOM 5295 O O . VAL A 1 655 ? -5.208 2.683 28.853 1.00 94.88 655 VAL A O 1
ATOM 5298 N N . SER A 1 656 ? -6.375 1.991 30.652 1.00 94.44 656 SER A N 1
ATOM 5299 C CA . SER A 1 656 ? -7.597 1.615 29.943 1.00 94.44 656 SER A CA 1
ATOM 5300 C C . SER A 1 656 ? -8.746 2.592 30.190 1.00 94.44 656 SER A C 1
ATOM 5302 O O . SER A 1 656 ? -8.888 3.141 31.283 1.00 94.44 656 SER A O 1
ATOM 5304 N N . TYR A 1 657 ? -9.566 2.782 29.152 1.00 94.38 657 TYR A N 1
ATOM 5305 C CA . TYR A 1 657 ? -10.818 3.538 29.174 1.00 94.38 657 TYR A CA 1
ATOM 5306 C C . TYR A 1 657 ? -11.865 2.757 28.389 1.00 94.38 657 TYR A C 1
ATOM 5308 O O . TYR A 1 657 ? -11.640 2.446 27.219 1.00 94.38 657 TYR A O 1
ATOM 5316 N N . HIS A 1 658 ? -13.010 2.454 28.991 1.00 91.38 658 HIS A N 1
ATOM 5317 C CA . HIS A 1 658 ? -14.067 1.667 28.351 1.00 91.38 658 HIS A CA 1
ATOM 5318 C C . HIS A 1 658 ? -15.459 2.127 28.781 1.00 91.38 658 HIS A C 1
ATOM 5320 O O . HIS A 1 658 ? -15.628 2.779 29.809 1.00 91.38 658 HIS A O 1
ATOM 5326 N N . LEU A 1 659 ? -16.475 1.723 28.021 1.00 88.44 659 LEU A N 1
ATOM 5327 C CA . LEU A 1 659 ? -17.859 2.158 28.218 1.00 88.44 659 LEU A CA 1
ATOM 5328 C C . LEU A 1 659 ? -18.500 1.727 29.547 1.00 88.44 659 LEU A C 1
ATOM 5330 O O . LEU A 1 659 ? -19.422 2.408 29.987 1.00 88.44 659 LEU A O 1
ATOM 5334 N N . LEU A 1 660 ? -18.006 0.672 30.216 1.00 85.06 660 LEU A N 1
ATOM 5335 C CA . LEU A 1 660 ? -18.473 0.336 31.576 1.00 85.06 660 LEU A CA 1
ATOM 5336 C C . LEU A 1 660 ? -18.170 1.458 32.592 1.00 85.06 660 LEU A C 1
ATOM 5338 O O . LEU A 1 660 ? -18.897 1.608 33.565 1.00 85.06 660 LEU A O 1
ATOM 5342 N N . ASP A 1 661 ? -17.151 2.291 32.338 1.00 87.19 661 ASP A N 1
ATOM 5343 C CA . ASP A 1 661 ? -16.843 3.496 33.117 1.00 87.19 661 ASP A CA 1
ATOM 5344 C C . ASP A 1 661 ? -17.032 4.744 32.242 1.00 87.19 661 ASP A C 1
ATOM 5346 O O . ASP A 1 661 ? -16.101 5.473 31.876 1.00 87.19 661 ASP A O 1
ATOM 5350 N N . ARG A 1 662 ? -18.288 4.946 31.828 1.00 90.06 662 ARG A N 1
ATOM 5351 C CA . ARG A 1 662 ? -18.667 5.952 30.829 1.00 90.06 662 ARG A CA 1
ATOM 5352 C C . ARG A 1 662 ? -18.226 7.365 31.204 1.00 90.06 662 ARG A C 1
ATOM 5354 O O . ARG A 1 662 ? -17.813 8.115 30.325 1.00 90.06 662 ARG A O 1
ATOM 5361 N N . LYS A 1 663 ? -18.303 7.731 32.487 1.00 91.56 663 LYS A N 1
ATOM 5362 C CA . LYS A 1 663 ? -17.951 9.081 32.944 1.00 91.56 663 LYS A CA 1
ATOM 5363 C C . LYS A 1 663 ? -16.466 9.362 32.728 1.00 91.56 663 LYS A C 1
ATOM 5365 O O . LYS A 1 663 ? -16.127 10.343 32.073 1.00 91.56 663 LYS A O 1
ATOM 5370 N N . ILE A 1 664 ? -15.587 8.483 33.215 1.00 93.12 664 ILE A N 1
ATOM 5371 C CA . ILE A 1 664 ? -14.138 8.649 33.051 1.00 93.12 664 ILE A CA 1
ATOM 5372 C C . ILE A 1 664 ? -13.738 8.551 31.574 1.00 93.12 664 ILE A C 1
ATOM 5374 O O . ILE A 1 664 ? -12.885 9.318 31.124 1.00 93.12 664 ILE A O 1
ATOM 5378 N N . PHE A 1 665 ? -14.380 7.671 30.800 1.00 93.88 665 PHE A N 1
ATOM 5379 C CA . PHE A 1 665 ? -14.187 7.574 29.351 1.00 93.88 665 PHE A CA 1
ATOM 5380 C C . PHE A 1 665 ? -14.491 8.902 28.629 1.00 93.88 665 PHE A C 1
ATOM 5382 O O . PHE A 1 665 ? -13.650 9.412 27.883 1.00 93.88 665 PHE A O 1
ATOM 5389 N N . GLU A 1 666 ? -15.663 9.488 28.885 1.00 95.62 666 GLU A N 1
ATOM 5390 C CA . GLU A 1 666 ? -16.110 10.751 28.282 1.00 95.62 666 GLU A CA 1
ATOM 5391 C C . GLU A 1 666 ? -15.250 11.942 28.723 1.00 95.62 666 GLU A C 1
ATOM 5393 O O . GLU A 1 666 ? -14.824 12.750 27.891 1.00 95.62 666 GLU A O 1
ATOM 5398 N N . ASP A 1 667 ? -14.960 12.044 30.022 1.00 95.19 667 ASP A N 1
ATOM 5399 C CA . ASP A 1 667 ? -14.142 13.119 30.586 1.00 95.19 667 ASP A CA 1
ATOM 5400 C C . ASP A 1 667 ? -12.707 13.052 30.052 1.00 95.19 667 ASP A C 1
ATOM 5402 O O . ASP A 1 667 ? -12.130 14.075 29.674 1.00 95.19 667 ASP A O 1
ATOM 5406 N N . CYS A 1 668 ? -12.138 11.850 29.930 1.00 95.62 668 CYS A N 1
ATOM 5407 C CA . CYS A 1 668 ? -10.831 11.656 29.316 1.00 95.62 668 CYS A CA 1
ATOM 5408 C C . CYS A 1 668 ? -10.803 12.195 27.881 1.00 95.62 668 CYS A C 1
ATOM 5410 O O . CYS A 1 668 ? -9.941 13.010 27.545 1.00 95.62 668 CYS A O 1
ATOM 5412 N N . LEU A 1 669 ? -11.760 11.801 27.035 1.00 96.62 669 LEU A N 1
ATOM 5413 C CA . LEU A 1 669 ? -11.827 12.283 25.655 1.00 96.62 669 LEU A CA 1
ATOM 5414 C C . LEU A 1 669 ? -11.982 13.806 25.603 1.00 96.62 669 LEU A C 1
ATOM 5416 O O . LEU A 1 669 ? -11.236 14.471 24.884 1.00 96.62 669 LEU A O 1
ATOM 5420 N N . PHE A 1 670 ? -12.881 14.383 26.395 1.00 97.50 670 PHE A N 1
ATOM 5421 C CA . PHE A 1 670 ? -13.102 15.829 26.415 1.00 97.50 670 PHE A CA 1
ATOM 5422 C C . PHE A 1 670 ? -11.846 16.610 26.839 1.00 97.50 670 PHE A C 1
ATOM 5424 O O . PHE A 1 670 ? -11.448 17.584 26.191 1.00 97.50 670 PHE A O 1
ATOM 5431 N N . HIS A 1 671 ? -11.159 16.150 27.887 1.00 96.50 671 HIS A N 1
ATOM 5432 C CA . HIS A 1 671 ? -9.987 16.832 28.432 1.00 96.50 671 HIS A CA 1
ATOM 5433 C C . HIS A 1 671 ? -8.690 16.541 27.680 1.00 96.50 671 HIS A C 1
ATOM 5435 O O . HIS A 1 671 ? -7.789 17.384 27.709 1.00 96.50 671 HIS A O 1
ATOM 5441 N N . GLN A 1 672 ? -8.566 15.401 27.000 1.00 96.19 672 GLN A N 1
ATOM 5442 C CA . GLN A 1 672 ? -7.313 14.965 26.377 1.00 96.19 672 GLN A CA 1
ATOM 5443 C C . GLN A 1 672 ? -7.287 15.095 24.861 1.00 96.19 672 GLN A C 1
ATOM 5445 O O . GLN A 1 672 ? -6.288 14.714 24.255 1.00 96.19 672 GLN A O 1
ATOM 5450 N N . THR A 1 673 ? -8.311 15.671 24.231 1.00 97.38 673 THR A N 1
ATOM 5451 C CA . THR A 1 673 ? -8.339 15.854 22.773 1.00 97.38 673 THR A CA 1
ATOM 5452 C C . THR A 1 673 ? -8.151 17.296 22.315 1.00 97.38 673 THR A C 1
ATOM 5454 O O . THR A 1 673 ? -8.351 18.272 23.050 1.00 97.38 673 THR A O 1
ATOM 5457 N N . LYS A 1 674 ? -7.705 17.420 21.064 1.00 97.25 674 LYS A N 1
ATOM 5458 C CA . LYS A 1 674 ? -7.516 18.675 20.340 1.00 97.25 674 LYS A CA 1
ATOM 5459 C C . LYS A 1 674 ? -7.825 18.495 18.854 1.00 97.25 674 LYS A C 1
ATOM 5461 O O . LYS A 1 674 ? -7.681 17.393 18.313 1.00 97.25 674 LYS A O 1
ATOM 5466 N N . LEU A 1 675 ? -8.194 19.588 18.195 1.00 97.19 675 LEU A N 1
ATOM 5467 C CA . LEU A 1 675 ? -8.172 19.675 16.739 1.00 97.19 675 LEU A CA 1
ATOM 5468 C C . LEU A 1 675 ? -6.738 19.908 16.248 1.00 97.19 675 LEU A C 1
ATOM 5470 O O . LEU A 1 675 ? -5.939 20.564 16.919 1.00 97.19 675 LEU A O 1
ATOM 5474 N N . ASP A 1 676 ? -6.401 19.356 15.084 1.00 94.19 676 ASP A N 1
ATOM 5475 C CA . ASP A 1 676 ? -5.077 19.500 14.473 1.00 94.19 676 ASP A CA 1
ATOM 5476 C C . ASP A 1 676 ? -5.177 19.869 12.985 1.00 94.19 676 ASP A C 1
ATOM 5478 O O . ASP A 1 676 ? -6.214 19.689 12.350 1.00 94.19 676 ASP A O 1
ATOM 5482 N N . SER A 1 677 ? -4.101 20.425 12.426 1.00 90.94 677 SER A N 1
ATOM 5483 C CA . SER A 1 677 ? -4.020 20.786 11.009 1.00 90.94 677 SER A CA 1
ATOM 5484 C C . SER A 1 677 ? -3.333 19.679 10.201 1.00 90.94 677 SER A C 1
ATOM 5486 O O . SER A 1 677 ? -2.108 19.546 10.271 1.00 90.94 677 SER A O 1
ATOM 5488 N N . PRO A 1 678 ? -4.075 18.905 9.387 1.00 89.31 678 PRO A N 1
ATOM 5489 C CA . PRO A 1 678 ? -3.472 17.918 8.497 1.00 89.31 678 PRO A CA 1
ATOM 5490 C C . PRO A 1 678 ? -2.711 18.581 7.332 1.00 89.31 678 PRO A C 1
ATOM 5492 O O . PRO A 1 678 ? -2.680 19.795 7.159 1.00 89.31 678 PRO A O 1
ATOM 5495 N N . SER A 1 679 ? -2.083 17.781 6.466 1.00 86.31 679 SER A N 1
ATOM 5496 C CA . SER A 1 679 ? -1.423 18.322 5.266 1.00 86.31 679 SER A CA 1
ATOM 5497 C C . SER A 1 679 ? -2.448 18.913 4.283 1.00 86.31 679 SER A C 1
ATOM 5499 O O . SER A 1 679 ? -3.208 18.177 3.646 1.00 86.31 679 SER A O 1
ATOM 5501 N N . SER A 1 680 ? -2.430 20.235 4.103 1.00 85.81 680 SER A N 1
ATOM 5502 C CA . SER A 1 680 ? -3.308 20.959 3.167 1.00 85.81 680 SER A CA 1
ATOM 5503 C C . SER A 1 680 ? -3.215 20.427 1.737 1.00 85.81 680 SER A C 1
ATOM 5505 O O . SER A 1 680 ? -4.240 20.180 1.104 1.00 85.81 680 SER A O 1
ATOM 5507 N N . THR A 1 681 ? -2.005 20.134 1.252 1.00 80.75 681 THR A N 1
ATOM 5508 C CA . THR A 1 681 ? -1.777 19.547 -0.077 1.00 80.75 681 THR A CA 1
ATOM 5509 C C . THR A 1 681 ? -2.373 18.145 -0.196 1.00 80.75 681 THR A C 1
ATOM 5511 O O . THR A 1 681 ? -3.058 17.843 -1.172 1.00 80.75 681 THR A O 1
ATOM 5514 N N . ARG A 1 682 ? -2.157 17.279 0.805 1.00 70.88 682 ARG A N 1
ATOM 5515 C CA . ARG A 1 682 ? -2.660 15.895 0.784 1.00 70.88 682 ARG A CA 1
ATOM 5516 C C . ARG A 1 682 ? -4.186 15.844 0.833 1.00 70.88 682 ARG A C 1
ATOM 5518 O O . ARG A 1 682 ? -4.785 14.942 0.243 1.00 70.88 682 ARG A O 1
ATOM 5525 N N . HIS A 1 683 ? -4.811 16.766 1.559 1.00 78.94 683 HIS A N 1
ATOM 5526 C CA . HIS A 1 683 ? -6.252 16.777 1.827 1.00 78.94 683 HIS A CA 1
ATOM 5527 C C . HIS A 1 683 ? -7.022 17.843 1.032 1.00 78.94 683 HIS A C 1
ATOM 5529 O O . HIS A 1 683 ? -8.227 17.951 1.207 1.00 78.94 683 HIS A O 1
ATOM 5535 N N . LYS A 1 684 ? -6.351 18.564 0.120 1.00 86.50 684 LYS A N 1
ATOM 5536 C CA . LYS A 1 684 ? -6.933 19.547 -0.814 1.00 86.50 684 LYS A CA 1
ATOM 5537 C C . LYS A 1 684 ? -7.866 20.563 -0.129 1.00 86.50 684 LYS A C 1
ATOM 5539 O O . LYS A 1 684 ? -8.991 20.776 -0.573 1.00 86.50 684 LYS A O 1
ATOM 5544 N N . TYR A 1 685 ? -7.393 21.193 0.946 1.00 92.31 685 TYR A N 1
ATOM 5545 C CA . TYR A 1 685 ? -8.156 22.189 1.710 1.00 92.31 685 TYR A CA 1
ATOM 5546 C C . TYR A 1 685 ? -7.294 23.413 2.060 1.00 92.31 685 TYR A C 1
ATOM 5548 O O . TYR A 1 685 ? -6.078 23.408 1.855 1.00 92.31 685 TYR A O 1
ATOM 5556 N N . GLY A 1 686 ? -7.918 24.453 2.615 1.00 91.75 686 GLY A N 1
ATOM 5557 C CA . GLY A 1 686 ? -7.219 25.618 3.160 1.00 91.75 686 GLY A CA 1
ATOM 5558 C C . GLY A 1 686 ? -6.835 26.677 2.127 1.00 91.75 686 GLY A C 1
ATOM 5559 O O . GLY A 1 686 ? -5.966 27.492 2.412 1.00 91.75 686 GLY A O 1
ATOM 5560 N N . LYS A 1 687 ? -7.470 26.660 0.950 1.00 95.25 687 LYS A N 1
ATOM 5561 C CA . LYS A 1 687 ? -7.426 27.732 -0.053 1.00 95.25 687 LYS A CA 1
ATOM 5562 C C . LYS A 1 687 ? -8.842 28.194 -0.382 1.00 95.25 687 LYS A C 1
ATOM 5564 O O . LYS A 1 687 ? -9.775 27.391 -0.306 1.00 95.25 687 LYS A O 1
ATOM 5569 N N . ILE A 1 688 ? -8.970 29.462 -0.758 1.00 97.00 688 ILE A N 1
ATOM 5570 C CA . ILE A 1 688 ? -10.223 30.054 -1.225 1.00 97.00 688 ILE A CA 1
ATOM 5571 C C . ILE A 1 688 ? -10.390 29.741 -2.717 1.00 97.00 688 ILE A C 1
ATOM 5573 O O . ILE A 1 688 ? -9.445 29.914 -3.490 1.00 97.00 688 ILE A O 1
ATOM 5577 N N . TYR A 1 689 ? -11.569 29.283 -3.122 1.00 95.56 689 TYR A N 1
ATOM 5578 C CA . TYR A 1 689 ? -11.931 29.007 -4.512 1.00 95.56 689 TYR A CA 1
ATOM 5579 C C . TYR A 1 689 ? -13.231 29.720 -4.885 1.00 95.56 689 TYR A C 1
ATOM 5581 O O . TYR A 1 689 ? -14.025 30.065 -4.014 1.00 95.56 689 TYR A O 1
ATOM 5589 N N . GLU A 1 690 ? -13.415 29.967 -6.179 1.00 96.12 690 GLU A N 1
ATOM 5590 C CA . GLU A 1 690 ? -14.608 30.609 -6.733 1.00 96.12 690 GLU A CA 1
ATOM 5591 C C . GLU A 1 690 ? -15.517 29.552 -7.369 1.00 96.12 690 GLU A C 1
ATOM 5593 O O . GLU A 1 690 ? -15.038 28.667 -8.081 1.00 96.12 690 GLU A O 1
ATOM 5598 N N . GLU A 1 691 ? -16.819 29.654 -7.127 1.00 95.06 691 GLU A N 1
ATOM 5599 C CA . GLU A 1 691 ? -17.851 28.828 -7.751 1.00 95.06 691 GLU A CA 1
ATOM 5600 C C . GLU A 1 691 ? -19.137 29.657 -7.865 1.00 95.06 691 GLU A C 1
ATOM 5602 O O . GLU A 1 691 ? -19.570 30.250 -6.881 1.00 95.06 691 GLU A O 1
ATOM 5607 N N . ASN A 1 692 ? -19.746 29.733 -9.054 1.00 92.06 692 ASN A N 1
ATOM 5608 C CA . ASN A 1 692 ? -20.971 30.512 -9.306 1.00 92.06 692 ASN A CA 1
ATOM 5609 C C . ASN A 1 692 ? -20.908 31.973 -8.800 1.00 92.06 692 ASN A C 1
ATOM 5611 O O . ASN A 1 692 ? -21.856 32.465 -8.194 1.00 92.06 692 ASN A O 1
ATOM 5615 N N . ASN A 1 693 ? -19.783 32.664 -9.035 1.00 91.62 693 ASN A N 1
ATOM 5616 C CA . ASN A 1 693 ? -19.500 34.030 -8.556 1.00 91.62 693 ASN A CA 1
ATOM 5617 C C . ASN A 1 693 ? -19.508 34.206 -7.023 1.00 91.62 693 ASN A C 1
ATOM 5619 O O . ASN A 1 693 ? -19.568 35.332 -6.534 1.00 91.62 693 ASN A O 1
ATOM 5623 N N . GLN A 1 694 ? -19.425 33.115 -6.263 1.00 96.19 694 GLN A N 1
ATOM 5624 C CA . GLN A 1 694 ? -19.279 33.118 -4.810 1.00 96.19 694 GLN A CA 1
ATOM 5625 C C . GLN A 1 694 ? -17.929 32.517 -4.416 1.00 96.19 694 GLN A C 1
ATOM 5627 O O . GLN A 1 694 ? -17.353 31.706 -5.149 1.00 96.19 694 GLN A O 1
ATOM 5632 N N . PHE A 1 695 ? -17.406 32.919 -3.258 1.00 97.56 695 PHE A N 1
ATOM 5633 C CA . PHE A 1 695 ? -16.115 32.451 -2.760 1.00 97.56 695 PHE A CA 1
ATOM 5634 C C . PHE A 1 695 ? -16.286 31.498 -1.589 1.00 97.56 695 PHE A C 1
ATOM 5636 O O . PHE A 1 695 ? -17.048 31.758 -0.661 1.00 97.56 695 PHE A O 1
ATOM 5643 N N . TYR A 1 696 ? -15.517 30.415 -1.610 1.00 97.94 696 TYR A N 1
ATOM 5644 C CA . TYR A 1 696 ? -15.610 29.345 -0.630 1.00 97.94 696 TYR A CA 1
ATOM 5645 C C . TYR A 1 696 ? -14.238 28.917 -0.133 1.00 97.94 696 TYR A C 1
ATOM 5647 O O . TYR A 1 696 ? -13.248 28.973 -0.860 1.00 97.94 696 TYR A O 1
ATOM 5655 N N . ILE A 1 697 ? -14.179 28.399 1.090 1.00 97.25 697 ILE A N 1
ATOM 5656 C CA . ILE A 1 697 ? -12.999 27.738 1.646 1.00 97.25 697 ILE A CA 1
ATOM 5657 C C . ILE A 1 697 ? -13.376 26.386 2.243 1.00 97.25 697 ILE A C 1
ATOM 5659 O O . ILE A 1 697 ? -14.409 26.229 2.890 1.00 97.25 697 ILE A O 1
ATOM 5663 N N . LYS A 1 698 ? -12.517 25.389 2.018 1.00 96.94 698 LYS A N 1
ATOM 5664 C CA . LYS A 1 698 ? -12.612 24.076 2.668 1.00 96.94 698 LYS A CA 1
ATOM 5665 C C . LYS A 1 698 ? -11.716 24.053 3.897 1.00 96.94 698 LYS A C 1
ATOM 5667 O O . LYS A 1 698 ? -10.523 24.344 3.773 1.00 96.94 698 LYS A O 1
ATOM 5672 N N . LEU A 1 699 ? -12.255 23.651 5.042 1.00 96.56 699 LEU A N 1
ATOM 5673 C CA . LEU A 1 699 ? -11.509 23.400 6.279 1.00 96.56 699 LEU A CA 1
ATOM 5674 C C . LEU A 1 699 ? -11.588 21.914 6.622 1.00 96.56 699 LEU A C 1
ATOM 5676 O O . LEU A 1 699 ? -12.626 21.299 6.411 1.00 96.56 699 LEU A O 1
ATOM 5680 N N . CYS A 1 700 ? -10.503 21.317 7.113 1.00 96.00 700 CYS A N 1
ATOM 5681 C CA . CYS A 1 700 ? -10.412 19.867 7.284 1.00 96.00 700 CYS A CA 1
ATOM 5682 C C . CYS A 1 700 ? -10.421 19.469 8.759 1.00 96.00 700 CYS A C 1
ATOM 5684 O O . CYS A 1 700 ? -9.591 19.937 9.533 1.00 96.00 700 CYS A O 1
ATOM 5686 N N . LEU A 1 701 ? -11.333 18.574 9.128 1.00 97.12 701 LEU A N 1
ATOM 5687 C CA . LEU A 1 701 ? -11.462 18.028 10.469 1.00 97.12 701 LEU A CA 1
ATOM 5688 C C . LEU A 1 701 ? -10.410 16.941 10.720 1.00 97.12 701 LEU A C 1
ATOM 5690 O O . LEU A 1 701 ? -10.335 15.940 10.003 1.00 97.12 701 LEU A O 1
ATOM 5694 N N . GLN A 1 702 ? -9.626 17.127 11.779 1.00 95.75 702 GLN A N 1
ATOM 5695 C CA . GLN A 1 702 ? -8.746 16.113 12.348 1.00 95.75 702 GLN A CA 1
ATOM 5696 C C . GLN A 1 702 ? -8.772 16.228 13.869 1.00 95.75 702 GLN A C 1
ATOM 5698 O O . GLN A 1 702 ? -8.573 17.320 14.398 1.00 95.75 702 GLN A O 1
ATOM 5703 N N . VAL A 1 703 ? -8.970 15.104 14.560 1.00 97.12 703 VAL A N 1
ATOM 5704 C CA . VAL A 1 703 ? -8.997 15.049 16.031 1.00 97.12 703 VAL A CA 1
ATOM 5705 C C . VAL A 1 703 ? -7.875 14.146 16.527 1.00 97.12 703 VAL A C 1
ATOM 5707 O O . VAL A 1 703 ? -7.728 13.008 16.066 1.00 97.12 703 VAL A O 1
ATOM 5710 N N . ARG A 1 704 ? -7.081 14.639 17.477 1.00 95.50 704 ARG A N 1
ATOM 5711 C CA . ARG A 1 704 ? -5.966 13.909 18.094 1.00 95.50 704 ARG A CA 1
ATOM 5712 C C . ARG A 1 704 ? -6.020 13.998 19.606 1.00 95.50 704 ARG A C 1
ATOM 5714 O O . ARG A 1 704 ? -6.592 14.938 20.153 1.00 95.50 704 ARG A O 1
ATOM 5721 N N . PHE A 1 705 ? -5.349 13.063 20.268 1.00 94.62 705 PHE A N 1
ATOM 5722 C CA . PHE A 1 705 ? -4.979 13.261 21.664 1.00 94.62 705 PHE A CA 1
ATOM 5723 C C . PHE A 1 705 ? -3.922 14.371 21.810 1.00 94.62 705 PHE A C 1
ATOM 5725 O O . PHE A 1 705 ? -3.222 14.712 20.849 1.00 94.62 705 PHE A O 1
ATOM 5732 N N . LYS A 1 706 ? -3.831 14.957 23.006 1.00 90.00 706 LYS A N 1
ATOM 5733 C CA . LYS A 1 706 ? -2.881 16.021 23.347 1.00 90.00 706 LYS A CA 1
ATOM 5734 C C . LYS A 1 706 ? -1.440 15.537 23.317 1.00 90.00 706 LYS A C 1
ATOM 5736 O O . LYS A 1 706 ? -1.115 14.512 23.974 1.00 90.00 706 LYS A O 1
#

Solvent-accessible surface area (backbone atoms only — not comparable to full-atom values): 39011 Å² total; per-residue (Å²): 123,54,34,25,34,32,37,58,30,53,73,38,34,65,53,57,26,41,45,77,72,58,33,43,81,74,46,32,26,35,66,51,70,69,32,33,53,36,27,23,76,67,70,77,48,64,53,81,35,47,52,70,92,76,53,60,61,82,78,53,70,87,39,38,32,42,35,33,56,53,82,92,70,86,77,65,84,79,32,78,78,64,58,88,81,53,45,84,85,47,74,66,53,52,53,49,52,37,46,64,73,58,60,33,54,29,38,46,36,40,39,61,51,62,44,63,57,33,80,81,28,50,48,46,51,52,53,51,47,42,45,41,69,75,60,46,25,38,59,62,84,66,45,78,49,43,31,39,42,39,65,24,29,21,55,43,60,26,29,37,42,49,34,33,35,47,92,63,65,55,89,71,80,70,78,65,75,70,72,79,49,89,47,27,37,62,80,38,54,76,91,63,74,68,70,50,74,42,43,38,30,38,56,55,49,53,50,42,51,55,48,23,54,60,26,49,78,68,77,36,100,52,60,61,33,75,51,56,53,84,32,60,38,56,53,56,41,79,63,67,67,28,48,41,38,40,19,33,73,50,89,66,71,83,62,74,73,73,84,56,97,66,66,77,53,59,34,90,80,34,43,21,47,70,51,59,65,30,44,34,38,54,29,54,51,62,89,84,62,62,83,86,62,55,64,74,54,42,46,44,50,54,25,70,47,60,45,20,48,46,52,27,46,43,48,52,44,52,52,52,49,71,75,45,42,75,66,69,79,62,84,87,71,86,82,78,80,92,73,76,88,80,72,82,83,80,80,82,84,67,71,63,41,40,58,62,46,53,42,57,54,33,49,54,25,41,39,62,30,64,36,50,48,32,34,34,48,50,80,73,43,73,43,83,98,40,62,34,43,41,47,30,40,50,46,81,43,97,90,40,48,35,37,41,36,52,39,74,95,74,46,30,32,40,36,22,52,72,88,39,82,74,50,75,46,53,20,64,58,28,39,53,51,22,63,50,47,52,53,53,46,62,76,49,89,62,66,48,59,54,64,75,57,54,54,50,32,50,72,70,68,45,78,71,75,67,79,61,91,82,57,62,54,73,46,34,38,31,30,41,41,80,92,76,76,42,78,46,82,42,30,21,27,78,37,43,42,67,61,71,60,32,69,56,37,76,64,50,77,36,32,43,45,35,28,38,46,46,98,72,52,76,66,58,50,58,59,47,58,68,49,94,41,33,44,60,42,34,48,72,38,60,89,81,36,55,74,44,78,35,61,67,62,20,32,76,67,11,47,45,23,43,51,44,32,38,73,75,33,84,60,36,58,58,54,52,49,50,47,50,50,52,40,34,46,46,92,57,36,41,42,62,62,43,48,60,48,45,56,73,65,38,84,83,66,76,92,61,96,58,49,63,59,54,53,52,50,53,51,34,53,50,54,48,41,31,66,35,57,46,43,42,84,43,81,62,58,73,90,75,35,32,47,30,38,34,38,33,40,75,90,61,56,62,27,40,38,34,61,95,47,47,66,53,35,42,46,21,51,42,68,35,26,22,54,50,86,71,63,42,81,86,39,74,35,37,48,74,46,78,55,97,94,41,40,33,35,33,47,63,52,25,35,23,45,108

Sequence (706 aa):
MLTFIDLFAGIGGFRIALEKLGCKCVFSSEIDPFARKVYLENFGHLPENDDIRQLNENDVPEHDILCAGFPCQAFSIAGRKNGFEDARGTLFFEIARIINVKRPKAFLLENVQGLLNHNKGKTLRIILDILENDLEYYVPSPKILNAKDFGVPQKRPRIFIVGFRKDLNIFSFSYPKPVGQIVTLKNILEKDEVSVKYYLSEQYLQTLVKHRERHENKGNGFGYEIISNNGVANSLVVGGMGKERNLVIDERLTNFIPVTRIKGEVNKSLVRRMTPREWARLQGFPEDFKIVVSDVQAYKQFGNSVAIPVVQAVAEQVIKTLSFPEINTGYLKDMQGEQLELFSKENVMYKTFNKGEWTEIYVLFYLLGTGKLYKGDFQFKIILNSFYNINKILRLENLDNLEFTIQDTESKIIISRNGKDTKIIPMSDFIDKANNLIKEIRNNSNTFALPKVEDFLKSIHCVSIKSSSKNIKDIEVEIIDHDIQASEKLSFSIKSKLGSSPTIFNANLKTSFIYQIEGINKQEVKELNQLSSGKQILKKIRNNKLIIFDEVKTNNYTEILYRNLVLVDSQMPVIVSSLLLNFYSDDKSNIVDLHRKIVLDNPCNYQLDNINDIYERKIKDFLNSITLGLRASENWKTEEAPNGFLVVRQDGEIVSYHLLDRKIFEDCLFHQTKLDSPSSTRHKYGKIYEENNQFYIKLCLQVRFK